Protein AF-0000000070397628 (afdb_homodimer)

Structure (mmCIF, N/CA/C/O backbone):
data_AF-0000000070397628-model_v1
#
loop_
_entity.id
_entity.type
_entity.pdbx_description
1 polymer 'Uncharacterized protein LOC111122796'
#
loop_
_atom_site.group_PDB
_atom_site.id
_atom_site.type_symbol
_atom_site.label_atom_id
_atom_site.label_alt_id
_atom_site.label_comp_id
_atom_site.label_asym_id
_atom_site.label_entity_id
_atom_site.label_seq_id
_atom_site.pdbx_PDB_ins_code
_atom_site.Cartn_x
_atom_site.Cartn_y
_atom_site.Cartn_z
_atom_site.occupancy
_atom_site.B_iso_or_equiv
_atom_site.auth_seq_id
_atom_site.auth_comp_id
_atom_site.auth_asym_id
_atom_site.auth_atom_id
_atom_site.pdbx_PDB_model_num
ATOM 1 N N . MET A 1 1 ? 57.562 -12.844 -9.477 1 26.03 1 MET A N 1
ATOM 2 C CA . MET A 1 1 ? 57.406 -11.523 -8.867 1 26.03 1 MET A CA 1
ATOM 3 C C . MET A 1 1 ? 57.094 -11.648 -7.379 1 26.03 1 MET A C 1
ATOM 5 O O . MET A 1 1 ? 56.5 -10.734 -6.789 1 26.03 1 MET A O 1
ATOM 9 N N . SER A 1 2 ? 57.406 -12.773 -6.652 1 29.38 2 SER A N 1
ATOM 10 C CA . SER A 1 2 ? 57.156 -13.406 -5.363 1 29.38 2 SER A CA 1
ATOM 11 C C . SER A 1 2 ? 58.062 -12.812 -4.273 1 29.38 2 SER A C 1
ATOM 13 O O . SER A 1 2 ? 57.969 -13.203 -3.111 1 29.38 2 SER A O 1
ATOM 15 N N . SER A 1 3 ? 59.219 -12.133 -4.543 1 33.91 3 SER A N 1
ATOM 16 C CA . SER A 1 3 ? 60.312 -11.852 -3.607 1 33.91 3 SER A CA 1
ATOM 17 C C . SER A 1 3 ? 59.969 -10.703 -2.67 1 33.91 3 SER A C 1
ATOM 19 O O . SER A 1 3 ? 60.656 -10.461 -1.681 1 33.91 3 SER A O 1
ATOM 21 N N . SER A 1 4 ? 59.125 -9.719 -3.031 1 32.88 4 SER A N 1
ATOM 22 C CA . SER A 1 4 ? 59.156 -8.422 -2.365 1 32.88 4 SER A CA 1
ATOM 23 C C . SER A 1 4 ? 58.375 -8.461 -1.049 1 32.88 4 SER A C 1
ATOM 25 O O . SER A 1 4 ? 58.281 -7.445 -0.358 1 32.88 4 SER A O 1
ATOM 27 N N . LYS A 1 5 ? 57.562 -9.438 -0.695 1 33.72 5 LYS A N 1
ATOM 28 C CA . LYS A 1 5 ? 56.75 -9.367 0.502 1 33.72 5 LYS A CA 1
ATOM 29 C C . LYS A 1 5 ? 57.531 -9.797 1.741 1 33.72 5 LYS A C 1
ATOM 31 O O . LYS A 1 5 ? 57.094 -9.539 2.869 1 33.72 5 LYS A O 1
ATOM 36 N N . ALA A 1 6 ? 58.625 -10.555 1.69 1 30.97 6 ALA A N 1
ATOM 37 C CA . ALA A 1 6 ? 59.312 -11.148 2.83 1 30.97 6 ALA A CA 1
ATOM 38 C C . ALA A 1 6 ? 60.125 -10.102 3.598 1 30.97 6 ALA A C 1
ATOM 40 O O . ALA A 1 6 ? 60.312 -10.219 4.812 1 30.97 6 ALA A O 1
ATOM 41 N N . ASP A 1 7 ? 60.781 -9.195 2.953 1 30.55 7 ASP A N 1
ATOM 42 C CA . ASP A 1 7 ? 61.875 -8.43 3.582 1 30.55 7 ASP A CA 1
ATOM 43 C C . ASP A 1 7 ? 61.312 -7.367 4.52 1 30.55 7 ASP A C 1
ATOM 45 O O . ASP A 1 7 ? 62.062 -6.625 5.152 1 30.55 7 ASP A O 1
ATOM 49 N N . LYS A 1 8 ? 60.062 -7.07 4.457 1 34.84 8 LYS A N 1
ATOM 50 C CA . LYS A 1 8 ? 59.562 -5.957 5.27 1 34.84 8 LYS A CA 1
ATOM 51 C C . LYS A 1 8 ? 59.531 -6.336 6.75 1 34.84 8 LYS A C 1
ATOM 53 O O . LYS A 1 8 ? 59.25 -5.492 7.602 1 34.84 8 LYS A O 1
ATOM 58 N N . LYS A 1 9 ? 59.625 -7.672 7.125 1 34.19 9 LYS A N 1
ATOM 59 C CA . LYS A 1 9 ? 59.406 -8.031 8.523 1 34.19 9 LYS A CA 1
ATOM 60 C C . LYS A 1 9 ? 60.688 -7.871 9.328 1 34.19 9 LYS A C 1
ATOM 62 O O . LYS A 1 9 ? 60.688 -8.031 10.555 1 34.19 9 LYS A O 1
ATOM 67 N N . SER A 1 10 ? 61.781 -7.918 8.828 1 35.47 10 SER A N 1
ATOM 68 C CA . SER A 1 10 ? 63 -8.102 9.641 1 35.47 10 SER A CA 1
ATOM 69 C C . SER A 1 10 ? 63.281 -6.855 10.477 1 35.47 10 SER A C 1
ATOM 71 O O . SER A 1 10 ? 64.125 -6.895 11.391 1 35.47 10 SER A O 1
ATOM 73 N N . VAL A 1 11 ? 63.156 -5.652 9.961 1 34.97 11 VAL A N 1
ATOM 74 C CA . VAL A 1 11 ? 63.844 -4.582 10.68 1 34.97 11 VAL A CA 1
ATOM 75 C C . VAL A 1 11 ? 63.094 -4.285 11.984 1 34.97 11 VAL A C 1
ATOM 77 O O . VAL A 1 11 ? 62.312 -3.318 12.062 1 34.97 11 VAL A O 1
ATOM 80 N N . VAL A 1 12 ? 62.312 -5.305 12.562 1 37.78 12 VAL A N 1
ATOM 81 C CA . VAL A 1 12 ? 61.719 -4.812 13.797 1 37.78 12 VAL A CA 1
ATOM 82 C C . VAL A 1 12 ? 62.781 -4.617 14.859 1 37.78 12 VAL A C 1
ATOM 84 O O . VAL A 1 12 ? 63.406 -5.586 15.32 1 37.78 12 VAL A O 1
ATOM 87 N N . THR A 1 13 ? 63.719 -3.631 14.836 1 42.47 13 THR A N 1
ATOM 88 C CA . THR A 1 13 ? 64.562 -3.119 15.906 1 42.47 13 THR A CA 1
ATOM 89 C C . THR A 1 13 ? 63.875 -3.295 17.266 1 42.47 13 THR A C 1
ATOM 91 O O . THR A 1 13 ? 62.656 -3.258 17.359 1 42.47 13 THR A O 1
ATOM 94 N N . THR A 1 14 ? 64.625 -3.857 18.297 1 47.75 14 THR A N 1
ATOM 95 C CA . THR A 1 14 ? 64.375 -4.211 19.688 1 47.75 14 THR A CA 1
ATOM 96 C C . THR A 1 14 ? 63.625 -3.074 20.406 1 47.75 14 THR A C 1
ATOM 98 O O . THR A 1 14 ? 64.188 -2 20.609 1 47.75 14 THR A O 1
ATOM 101 N N . LEU A 1 15 ? 62.5 -2.822 20.25 1 54.44 15 LEU A N 1
ATOM 102 C CA . LEU A 1 15 ? 61.688 -1.869 21 1 54.44 15 LEU A CA 1
ATOM 103 C C . LEU A 1 15 ? 61.719 -2.16 22.5 1 54.44 15 LEU A C 1
ATOM 105 O O . LEU A 1 15 ? 61.844 -3.316 22.906 1 54.44 15 LEU A O 1
ATOM 109 N N . PRO A 1 16 ? 62.125 -1.14 23.438 1 61.06 16 PRO A N 1
ATOM 110 C CA . PRO A 1 16 ? 62.062 -1.4 24.875 1 61.06 16 PRO A CA 1
ATOM 111 C C . PRO A 1 16 ? 60.844 -2.223 25.281 1 61.06 16 PRO A C 1
ATOM 113 O O . PRO A 1 16 ? 59.812 -2.15 24.625 1 61.06 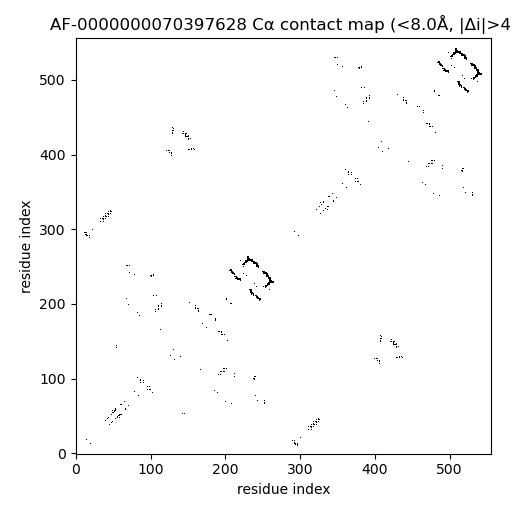16 PRO A O 1
ATOM 116 N N . LYS A 1 17 ? 61.125 -3.123 26.266 1 59.88 17 LYS A N 1
ATOM 117 C CA . LYS A 1 17 ? 60.156 -4.102 26.703 1 59.88 17 LYS A CA 1
ATOM 118 C C . LYS A 1 17 ? 58.781 -3.449 26.906 1 59.88 17 LYS A C 1
ATOM 120 O O . LYS A 1 17 ? 57.75 -4.035 26.578 1 59.88 17 LYS A O 1
ATOM 125 N N . GLU A 1 18 ? 58.844 -2.25 27.438 1 59.25 18 GLU A N 1
ATOM 126 C CA . GLU A 1 18 ? 57.594 -1.543 27.688 1 59.25 18 GLU A CA 1
ATOM 127 C C . GLU A 1 18 ? 56.906 -1.139 26.391 1 59.25 18 GLU A C 1
ATOM 129 O O . GLU A 1 18 ? 55.688 -1.225 26.281 1 59.25 18 GLU A O 1
ATOM 134 N N . ALA A 1 19 ? 57.75 -0.828 25.5 1 61.78 19 ALA A N 1
ATOM 135 C CA . ALA A 1 19 ? 57.188 -0.451 24.203 1 61.78 19 ALA A CA 1
ATOM 136 C C . ALA A 1 19 ? 56.688 -1.675 23.438 1 61.78 19 ALA A C 1
ATOM 138 O O . ALA A 1 19 ? 55.688 -1.604 22.75 1 61.78 19 ALA A O 1
ATOM 139 N N . GLU A 1 20 ? 57.438 -2.693 23.797 1 66.5 20 GLU A N 1
ATOM 140 C CA . GLU A 1 20 ? 57 -3.945 23.172 1 66.5 20 GLU A CA 1
ATOM 141 C C . GLU A 1 20 ? 55.656 -4.398 23.734 1 66.5 20 GLU A C 1
ATOM 143 O O . GLU A 1 20 ? 54.781 -4.848 22.984 1 66.5 20 GLU A O 1
ATOM 148 N N . GLU A 1 21 ? 55.531 -4.273 25.031 1 65.38 21 GLU A N 1
ATOM 149 C CA . GLU A 1 21 ? 54.25 -4.652 25.656 1 65.38 21 GLU A CA 1
ATOM 150 C C . GLU A 1 21 ? 53.125 -3.734 25.203 1 65.38 21 GLU A C 1
ATOM 152 O O . GLU A 1 21 ? 52 -4.195 24.953 1 65.38 21 GLU A O 1
ATOM 157 N N . TYR A 1 22 ? 53.5 -2.553 25.109 1 68.5 22 TYR A N 1
ATOM 158 C CA . TYR A 1 22 ? 52.5 -1.605 24.625 1 68.5 22 TYR A CA 1
ATOM 159 C C . TYR A 1 22 ? 52.125 -1.909 23.172 1 68.5 22 TYR A C 1
ATOM 161 O O . TYR A 1 22 ? 50.938 -1.878 22.828 1 68.5 22 TYR A O 1
ATOM 169 N N . LEU A 1 23 ? 53.094 -2.289 22.484 1 66.44 23 LEU A N 1
ATOM 170 C CA . LEU A 1 23 ? 52.844 -2.639 21.078 1 66.44 23 LEU A CA 1
ATOM 171 C C . LEU A 1 23 ? 52 -3.895 20.984 1 66.44 23 LEU A C 1
ATOM 173 O O . LEU A 1 23 ? 51.062 -3.961 20.172 1 66.44 23 LEU A O 1
ATOM 177 N N . ILE A 1 24 ? 52.312 -4.754 21.828 1 73.44 24 ILE A N 1
ATOM 178 C CA . ILE A 1 24 ? 51.531 -5.984 21.844 1 73.44 24 ILE A CA 1
ATOM 179 C C . ILE A 1 24 ? 50.094 -5.684 22.266 1 73.44 24 ILE A C 1
ATOM 181 O O . ILE A 1 24 ? 49.156 -6.215 21.703 1 73.44 24 ILE A O 1
ATOM 185 N N . GLY A 1 25 ? 49.969 -4.859 23.281 1 70.75 25 GLY A N 1
ATOM 186 C CA . GLY A 1 25 ? 48.625 -4.457 23.688 1 70.75 25 GLY A CA 1
ATOM 187 C C . GLY A 1 25 ? 47.844 -3.76 22.594 1 70.75 25 GLY A C 1
ATOM 188 O O . GLY A 1 25 ? 46.656 -4.035 22.391 1 70.75 25 GLY A O 1
ATOM 189 N N . LEU A 1 26 ? 48.5 -2.982 21.875 1 68.75 26 LEU A N 1
ATOM 190 C CA . LEU A 1 26 ? 47.844 -2.27 20.797 1 68.75 26 LEU A CA 1
ATOM 191 C C . LEU A 1 26 ? 47.5 -3.217 19.641 1 68.75 26 LEU A C 1
ATOM 193 O O . LEU A 1 26 ? 46.438 -3.1 19.031 1 68.75 26 LEU A O 1
ATOM 197 N N . GLU A 1 27 ? 48.406 -4.074 19.391 1 72.94 27 GLU A N 1
ATOM 198 C CA . GLU A 1 27 ? 48.125 -5.059 18.359 1 72.94 27 GLU A CA 1
ATOM 199 C C . GLU A 1 27 ? 46.938 -5.949 18.734 1 72.94 27 GLU A C 1
ATOM 201 O O . GLU A 1 27 ? 46.094 -6.262 17.891 1 72.94 27 GLU A O 1
ATOM 206 N N . ASN A 1 28 ? 46.938 -6.324 20 1 73.5 28 ASN A N 1
ATOM 207 C CA . ASN A 1 28 ? 45.812 -7.121 20.453 1 73.5 28 ASN A CA 1
ATOM 208 C C . ASN A 1 28 ? 44.5 -6.328 20.406 1 73.5 28 ASN A C 1
ATOM 210 O O . ASN A 1 28 ? 43.469 -6.859 20 1 73.5 28 ASN A O 1
ATOM 214 N N . GLU A 1 29 ? 44.531 -5.156 20.875 1 73 29 GLU A N 1
ATOM 215 C CA . GLU A 1 29 ? 43.344 -4.312 20.766 1 73 29 GLU A CA 1
ATOM 216 C C . GLU A 1 29 ? 42.938 -4.105 19.312 1 73 29 GLU A C 1
ATOM 218 O O . GLU A 1 29 ? 41.75 -4.145 18.984 1 73 29 GLU A O 1
ATOM 223 N N . ASN A 1 30 ? 43.875 -3.889 18.484 1 68.56 30 ASN A N 1
ATOM 224 C CA . ASN A 1 30 ? 43.594 -3.762 17.062 1 68.56 30 ASN A CA 1
ATOM 225 C C . ASN A 1 30 ? 42.938 -5.023 16.5 1 68.56 30 ASN A C 1
ATOM 227 O O . ASN A 1 30 ? 42 -4.949 15.719 1 68.56 30 ASN A O 1
ATOM 231 N N . LYS A 1 31 ? 43.469 -6.09 16.891 1 76.62 31 LYS A N 1
ATOM 232 C CA . LYS A 1 31 ? 42.875 -7.344 16.453 1 76.62 31 LYS A CA 1
ATOM 233 C C . LYS A 1 31 ? 41.469 -7.492 16.984 1 76.62 31 LYS A C 1
ATOM 235 O O . LYS A 1 31 ? 40.562 -7.902 16.266 1 76.62 31 LYS A O 1
ATOM 240 N N . GLN A 1 32 ? 41.219 -7.207 18.25 1 73.19 32 GLN A N 1
ATOM 241 C CA . GLN A 1 32 ? 39.875 -7.27 18.812 1 73.19 32 GLN A CA 1
ATOM 242 C C . GLN A 1 32 ? 38.938 -6.297 18.109 1 73.19 32 GLN A C 1
ATOM 244 O O . GLN A 1 32 ? 37.781 -6.637 17.812 1 73.19 32 GLN A O 1
ATOM 249 N N . LEU A 1 33 ? 39.375 -5.129 17.859 1 65.94 33 LEU A N 1
ATOM 250 C CA . LEU A 1 33 ? 38.531 -4.152 17.172 1 65.94 33 LEU A CA 1
ATOM 251 C C . LEU A 1 33 ? 38.25 -4.578 15.734 1 65.94 33 LEU A C 1
ATOM 253 O O . LEU A 1 33 ? 37.156 -4.395 15.227 1 65.94 33 LEU A O 1
ATOM 257 N N . LYS A 1 34 ? 39.219 -5.145 15.117 1 74 34 LYS A N 1
ATOM 258 C CA . LYS A 1 34 ? 38.969 -5.668 13.773 1 74 34 LYS A CA 1
ATOM 259 C C . LYS A 1 34 ? 37.969 -6.828 13.812 1 74 34 LYS A C 1
ATOM 261 O O . LYS A 1 34 ? 37.094 -6.926 12.953 1 74 34 LYS A O 1
ATOM 266 N N . ASP A 1 35 ? 38.125 -7.656 14.781 1 70.19 35 ASP A N 1
ATOM 267 C CA . ASP A 1 35 ? 37.156 -8.734 14.93 1 70.19 35 ASP A CA 1
ATOM 268 C C . ASP A 1 35 ? 35.75 -8.172 15.258 1 70.19 35 ASP A C 1
ATOM 270 O O . ASP A 1 35 ? 34.75 -8.641 14.727 1 70.19 35 ASP A O 1
ATOM 274 N N . GLU A 1 36 ? 35.688 -7.273 16.188 1 64.38 36 GLU A N 1
ATOM 275 C CA . GLU A 1 36 ? 34.406 -6.656 16.5 1 64.38 36 GLU A CA 1
ATOM 276 C C . GLU A 1 36 ? 33.844 -5.91 15.289 1 64.38 36 GLU A C 1
ATOM 278 O O . GLU A 1 36 ? 32.625 -5.957 15.031 1 64.38 36 GLU A O 1
ATOM 283 N N . LYS A 1 37 ? 34.656 -5.215 14.602 1 61.31 37 LYS A N 1
ATOM 284 C CA . LYS A 1 37 ? 34.188 -4.598 13.359 1 61.31 37 LYS A CA 1
ATOM 285 C C . LYS A 1 37 ? 33.656 -5.648 12.391 1 61.31 37 LYS A C 1
ATOM 287 O O . LYS A 1 37 ? 32.594 -5.461 11.789 1 61.31 37 LYS A O 1
ATOM 292 N N . LYS A 1 38 ? 34.469 -6.684 12.219 1 64.56 38 LYS A N 1
ATOM 293 C CA . LYS A 1 38 ? 33.969 -7.75 11.359 1 64.56 38 LYS A CA 1
ATOM 294 C C . LYS A 1 38 ? 32.656 -8.312 11.875 1 64.56 38 LYS A C 1
ATOM 296 O O . LYS A 1 38 ? 31.719 -8.57 11.094 1 64.56 38 LYS A O 1
ATOM 301 N N . TYR A 1 39 ? 32.531 -8.508 13.164 1 59.22 39 TYR A N 1
ATOM 302 C CA . TYR A 1 39 ? 31.281 -8.961 13.742 1 59.22 39 TYR A CA 1
ATOM 303 C C . TYR A 1 39 ? 30.188 -7.922 13.531 1 59.22 39 TYR A C 1
ATOM 305 O O . TYR A 1 39 ? 29.078 -8.258 13.125 1 59.22 39 TYR A O 1
ATOM 313 N N . LEU A 1 40 ? 30.422 -6.699 13.812 1 56.06 40 LEU A N 1
ATOM 314 C CA . LEU A 1 40 ? 29.422 -5.656 13.625 1 56.06 40 LEU A CA 1
ATOM 315 C C . LEU A 1 40 ? 29.109 -5.477 12.141 1 56.06 40 LEU A C 1
ATOM 317 O O . LEU A 1 40 ? 27.938 -5.273 11.773 1 56.06 40 LEU A O 1
ATOM 321 N N . LEU A 1 41 ? 30.125 -5.559 11.297 1 57.56 41 LEU A N 1
ATOM 322 C CA . LEU A 1 41 ? 29.844 -5.547 9.867 1 57.56 41 LEU A CA 1
ATOM 323 C C . LEU A 1 41 ? 29.062 -6.785 9.453 1 57.56 41 LEU A C 1
ATOM 325 O O . LEU A 1 41 ? 28.141 -6.695 8.641 1 57.56 41 LEU A O 1
ATOM 329 N N . SER A 1 42 ? 29.5 -7.883 9.992 1 55.69 42 SER A N 1
ATOM 330 C CA . SER A 1 42 ? 28.672 -9.062 9.75 1 55.69 42 SER A CA 1
ATOM 331 C C . SER A 1 42 ? 27.281 -8.891 10.328 1 55.69 42 SER A C 1
ATOM 333 O O . SER A 1 42 ? 26.281 -9.25 9.68 1 55.69 42 SER A O 1
ATOM 335 N N . ARG A 1 43 ? 27.203 -8.414 11.562 1 51.69 43 ARG A N 1
ATOM 336 C CA . ARG A 1 43 ? 25.875 -8.148 12.125 1 51.69 43 ARG A CA 1
ATOM 337 C C . ARG A 1 43 ? 25.172 -7.039 11.359 1 51.69 43 ARG A C 1
ATOM 339 O O . ARG A 1 43 ? 23.969 -7.121 11.117 1 51.69 43 ARG A O 1
ATOM 346 N N . LEU A 1 44 ? 25.781 -6.012 11.078 1 48.03 44 LEU A N 1
ATOM 347 C CA . LEU A 1 44 ? 25.188 -5.004 10.203 1 48.03 44 LEU A CA 1
ATOM 348 C C . LEU A 1 44 ? 24.859 -5.59 8.836 1 48.03 44 LEU A C 1
ATOM 350 O O . LEU A 1 44 ? 23.812 -5.297 8.273 1 48.03 44 LEU A O 1
ATOM 354 N N . SER A 1 45 ? 25.797 -6.277 8.211 1 47.62 45 SER A N 1
ATOM 355 C CA . SER A 1 45 ? 25.484 -7 6.984 1 47.62 45 SER A CA 1
ATOM 356 C C . SER A 1 45 ? 24.344 -7.984 7.195 1 47.62 45 SER A C 1
ATOM 358 O O . SER A 1 45 ? 23.469 -8.125 6.336 1 47.62 45 SER A O 1
ATOM 360 N N . GLN A 1 46 ? 24.344 -8.656 8.305 1 46.62 46 GLN A N 1
ATOM 361 C CA . GLN A 1 46 ? 23.188 -9.492 8.641 1 46.62 46 GLN A CA 1
ATOM 362 C C . GLN A 1 46 ? 21.953 -8.641 8.891 1 46.62 46 GLN A C 1
ATOM 364 O O . GLN A 1 46 ? 20.859 -8.953 8.398 1 46.62 46 GLN A O 1
ATOM 369 N N . VAL A 1 47 ? 22.078 -7.648 9.711 1 44.47 47 VAL A N 1
ATOM 370 C CA . VAL A 1 47 ? 20.953 -6.738 9.93 1 44.47 47 VAL A CA 1
ATOM 371 C C . VAL A 1 47 ? 20.703 -5.918 8.664 1 44.47 47 VAL A C 1
ATOM 373 O O . VAL A 1 47 ? 19.547 -5.691 8.281 1 44.47 47 VAL A O 1
ATOM 376 N N . ALA A 1 48 ? 21.688 -5.355 7.988 1 42.84 48 ALA A N 1
ATOM 377 C CA . ALA A 1 48 ? 21.547 -4.781 6.652 1 42.84 48 ALA A CA 1
ATOM 378 C C . ALA A 1 48 ? 21.125 -5.844 5.641 1 42.84 48 ALA A C 1
ATOM 380 O O . ALA A 1 48 ? 20.359 -5.562 4.715 1 42.84 48 ALA A O 1
ATOM 381 N N . GLY A 1 49 ? 21.719 -7.004 5.531 1 38.75 49 GLY A N 1
ATOM 382 C CA . GLY A 1 49 ? 21.188 -8.133 4.789 1 38.75 49 GLY A CA 1
ATOM 383 C C . GLY A 1 49 ? 19.75 -8.469 5.164 1 38.75 49 GLY A C 1
ATOM 384 O O . GLY A 1 49 ? 18.938 -8.766 4.293 1 38.75 49 GLY A O 1
ATOM 385 N N . VAL A 1 50 ? 19.359 -8.438 6.398 1 40.66 50 VAL A N 1
ATOM 386 C CA . VAL A 1 50 ? 17.953 -8.5 6.77 1 40.66 50 VAL A CA 1
ATOM 387 C C . VAL A 1 50 ? 17.25 -7.219 6.316 1 40.66 50 VAL A C 1
ATOM 389 O O . VAL A 1 50 ? 16.141 -7.273 5.785 1 40.66 50 VAL A O 1
ATOM 392 N N . LEU A 1 51 ? 17.672 -6.055 6.484 1 39.16 51 LEU A N 1
ATOM 393 C CA . LEU A 1 51 ? 17.172 -4.812 5.914 1 39.16 51 LEU A CA 1
ATOM 394 C C . LEU A 1 51 ? 17.391 -4.777 4.406 1 39.16 51 LEU A C 1
ATOM 396 O O . LEU A 1 51 ? 16.547 -4.254 3.666 1 39.16 51 LEU A O 1
ATOM 400 N N . MET A 1 52 ? 18.484 -4.992 3.758 1 37.25 52 MET A N 1
ATOM 401 C CA . MET A 1 52 ? 18.688 -5.227 2.33 1 37.25 52 MET A CA 1
ATOM 402 C C . MET A 1 52 ? 17.922 -6.473 1.874 1 37.25 52 MET A C 1
ATOM 404 O O . MET A 1 52 ? 17.484 -6.551 0.726 1 37.25 52 MET A O 1
ATOM 408 N N . THR A 1 53 ? 18 -7.609 2.486 1 35.94 53 THR A N 1
ATOM 409 C CA . THR A 1 53 ? 17.062 -8.68 2.162 1 35.94 53 THR A CA 1
ATOM 410 C C . THR A 1 53 ? 15.633 -8.258 2.473 1 35.94 53 THR A C 1
ATOM 412 O O . THR A 1 53 ? 14.68 -8.797 1.901 1 35.94 53 THR A O 1
ATOM 415 N N . GLU A 1 54 ? 15.375 -7.434 3.332 1 36.25 54 GLU A N 1
ATOM 416 C CA . GLU A 1 54 ? 14.055 -6.812 3.385 1 36.25 54 GLU A CA 1
ATOM 417 C C . GLU A 1 54 ? 13.844 -5.867 2.207 1 36.25 54 GLU A C 1
ATOM 419 O O . GLU A 1 54 ? 12.734 -5.77 1.676 1 36.25 54 GLU A O 1
ATOM 424 N N . ASP A 1 55 ? 14.812 -5.012 1.684 1 35.16 55 ASP A N 1
ATOM 425 C CA . ASP A 1 55 ? 14.867 -4.43 0.347 1 35.16 55 ASP A CA 1
ATOM 426 C C . ASP A 1 55 ? 15.648 -5.324 -0.612 1 35.16 55 ASP A C 1
ATOM 428 O O . ASP A 1 55 ? 15.867 -4.961 -1.77 1 35.16 55 ASP A O 1
ATOM 432 N N . ASN A 1 56 ? 16.656 -5.988 -0.308 1 33.16 56 ASN A N 1
ATOM 433 C CA . ASN A 1 56 ? 17.297 -6.934 -1.215 1 33.16 56 ASN A CA 1
ATOM 434 C C . ASN A 1 56 ? 16.469 -8.203 -1.38 1 33.16 56 ASN A C 1
ATOM 436 O O . ASN A 1 56 ? 16.312 -8.977 -0.431 1 33.16 56 ASN A O 1
ATOM 440 N N . PRO A 1 57 ? 15.805 -8.383 -2.424 1 38.12 57 PRO A N 1
ATOM 441 C CA . PRO A 1 57 ? 15.023 -9.578 -2.748 1 38.12 57 PRO A CA 1
ATOM 442 C C . PRO A 1 57 ? 15.789 -10.875 -2.471 1 38.12 57 PRO A C 1
ATOM 444 O O . PRO A 1 57 ? 15.203 -11.953 -2.48 1 38.12 57 PRO A O 1
ATOM 447 N N . ASN A 1 58 ? 17.109 -10.758 -2.404 1 33.62 58 ASN A N 1
ATOM 448 C CA . ASN A 1 58 ? 17.844 -12.016 -2.369 1 33.62 58 ASN A CA 1
ATOM 449 C C . ASN A 1 58 ? 17.984 -12.555 -0.947 1 33.62 58 ASN A C 1
ATOM 451 O O . ASN A 1 58 ? 18.562 -13.617 -0.73 1 33.62 58 ASN A O 1
ATOM 455 N N . ILE A 1 59 ? 18.141 -11.852 0.09 1 38.56 59 ILE A N 1
ATOM 456 C CA . ILE A 1 59 ? 18.188 -12.555 1.367 1 38.56 59 ILE A CA 1
ATOM 457 C C . ILE A 1 59 ? 16.828 -13.18 1.652 1 38.56 59 ILE A C 1
ATOM 459 O O . ILE A 1 59 ? 15.844 -12.469 1.883 1 38.56 59 ILE A O 1
ATOM 463 N N . THR A 1 60 ? 16.531 -14.211 1.153 1 40.34 60 THR A N 1
ATOM 464 C CA . THR A 1 60 ? 15.398 -15.133 1.183 1 40.34 60 THR A CA 1
ATOM 465 C C . THR A 1 60 ? 14.977 -15.422 2.619 1 40.34 60 THR A C 1
ATOM 467 O O . THR A 1 60 ? 15.758 -15.953 3.408 1 40.34 60 THR A O 1
ATOM 470 N N . ASP A 1 61 ? 14.359 -14.43 3.32 1 41.94 61 ASP A N 1
ATOM 471 C CA . ASP A 1 61 ? 13.68 -14.953 4.504 1 41.94 61 ASP A CA 1
ATOM 472 C C . ASP A 1 61 ? 13.172 -16.375 4.27 1 41.94 61 ASP A C 1
ATOM 474 O O . ASP A 1 61 ? 12.18 -16.578 3.564 1 41.94 61 ASP A O 1
ATOM 478 N N . LEU A 1 62 ? 13.977 -17.234 4.586 1 47.62 62 LEU A N 1
ATOM 479 C CA . LEU A 1 62 ? 13.664 -18.641 4.367 1 47.62 62 LEU A CA 1
ATOM 480 C C . LEU A 1 62 ? 12.297 -18.984 4.949 1 47.62 62 LEU A C 1
ATOM 482 O O . LEU A 1 62 ? 11.695 -20 4.578 1 47.62 62 LEU A O 1
ATOM 486 N N . SER A 1 63 ? 11.953 -18.062 5.895 1 47.78 63 SER A N 1
ATOM 487 C CA . SER A 1 63 ? 10.664 -18.375 6.512 1 47.78 63 SER A CA 1
ATOM 488 C C . SER A 1 63 ? 9.516 -17.781 5.707 1 47.78 63 SER A C 1
ATOM 490 O O . SER A 1 63 ? 8.344 -18.016 6.012 1 47.78 63 SER A O 1
ATOM 492 N N . ASP A 1 64 ? 10.008 -17.078 4.68 1 61.28 64 ASP A N 1
ATOM 493 C CA . ASP A 1 64 ? 8.945 -16.516 3.859 1 61.28 64 ASP A CA 1
ATOM 494 C C . ASP A 1 64 ? 8.188 -17.609 3.113 1 61.28 64 ASP A C 1
ATOM 496 O O . ASP A 1 64 ? 8.742 -18.266 2.236 1 61.28 64 ASP A O 1
ATOM 500 N N . VAL A 1 65 ? 7.055 -17.938 3.668 1 63.69 65 VAL A N 1
ATOM 501 C CA . VAL A 1 65 ? 6.203 -18.969 3.104 1 63.69 65 VAL A CA 1
ATOM 502 C C . VAL A 1 65 ? 5.961 -18.703 1.621 1 63.69 65 VAL A C 1
ATOM 504 O O . VAL A 1 65 ? 5.664 -19.609 0.853 1 63.69 65 VAL A O 1
ATOM 507 N N . ASN A 1 66 ? 6.344 -17.469 1.257 1 70.56 66 ASN A N 1
ATOM 508 C CA . ASN A 1 66 ? 6.039 -17.125 -0.125 1 70.56 66 ASN A CA 1
ATOM 509 C C . ASN A 1 66 ? 7.293 -17.109 -0.993 1 70.56 66 ASN A C 1
ATOM 511 O O . ASN A 1 66 ? 7.25 -16.688 -2.146 1 70.56 66 ASN A O 1
ATOM 515 N N . ARG A 1 67 ? 8.273 -17.781 -0.47 1 76.62 67 ARG A N 1
ATOM 516 C CA . ARG A 1 67 ? 9.477 -17.906 -1.286 1 76.62 67 ARG A CA 1
ATOM 517 C C . ARG A 1 67 ? 9.25 -18.859 -2.461 1 76.62 67 ARG A C 1
ATOM 519 O O . ARG A 1 67 ? 8.547 -19.859 -2.33 1 76.62 67 ARG A O 1
ATOM 526 N N . PRO A 1 68 ? 9.953 -18.547 -3.477 1 81.12 68 PRO A N 1
ATOM 527 C CA . PRO A 1 68 ? 9.719 -19.344 -4.684 1 81.12 68 PRO A CA 1
ATOM 528 C C . PRO A 1 68 ? 9.984 -20.844 -4.469 1 81.12 68 PRO A C 1
ATOM 530 O O . PRO A 1 68 ? 9.242 -21.672 -4.988 1 81.12 68 PRO A O 1
ATOM 533 N N . ILE A 1 69 ? 10.992 -21.188 -3.672 1 81.69 69 ILE A N 1
ATOM 534 C CA . ILE A 1 69 ? 11.312 -22.594 -3.447 1 81.69 69 ILE A CA 1
ATOM 535 C C . ILE A 1 69 ? 10.172 -23.266 -2.699 1 81.69 69 ILE A C 1
ATOM 537 O O . ILE A 1 69 ? 9.805 -24.406 -3.008 1 81.69 69 ILE A O 1
ATOM 541 N N . ASN A 1 70 ? 9.648 -22.562 -1.769 1 86.06 70 ASN A N 1
ATOM 542 C CA . ASN A 1 70 ? 8.492 -23.094 -1.045 1 86.06 70 ASN A CA 1
ATOM 543 C C . ASN A 1 70 ? 7.277 -23.234 -1.955 1 86.06 70 ASN A C 1
ATOM 545 O O . ASN A 1 70 ? 6.535 -24.219 -1.863 1 86.06 70 ASN A O 1
ATOM 549 N N . LEU A 1 71 ? 7.168 -22.344 -2.848 1 91.44 71 LEU A N 1
ATOM 550 C CA . LEU A 1 71 ? 6.062 -22.391 -3.801 1 91.44 71 LEU A CA 1
ATOM 551 C C . LEU A 1 71 ? 6.215 -23.578 -4.746 1 91.44 71 LEU A C 1
ATOM 553 O O . LEU A 1 71 ? 5.227 -24.219 -5.109 1 91.44 71 LEU A O 1
ATOM 557 N N . GLY A 1 72 ? 7.473 -23.812 -5.062 1 91.06 72 GLY A N 1
ATOM 558 C CA . GLY A 1 72 ? 7.707 -25 -5.867 1 91.06 72 GLY A CA 1
ATOM 559 C C . GLY A 1 72 ? 7.273 -26.281 -5.184 1 91.06 72 GLY A C 1
ATOM 560 O O . GLY A 1 72 ? 6.668 -27.156 -5.809 1 91.06 72 GLY A O 1
ATOM 561 N N . GLU A 1 73 ? 7.543 -26.359 -3.949 1 90.06 73 GLU A N 1
ATOM 562 C CA . GLU A 1 73 ? 7.133 -27.531 -3.162 1 90.06 73 GLU A CA 1
ATOM 563 C C . GLU A 1 73 ? 5.613 -27.609 -3.061 1 90.06 73 GLU A C 1
ATOM 565 O O . GLU A 1 73 ? 5.047 -28.703 -3.143 1 90.06 73 GLU A O 1
ATOM 570 N N . ASP A 1 74 ? 5.023 -26.547 -2.9 1 92.81 74 ASP A N 1
ATOM 571 C CA . ASP A 1 74 ? 3.568 -26.5 -2.814 1 92.81 74 ASP A CA 1
ATOM 572 C C . ASP A 1 74 ? 2.924 -27.031 -4.094 1 92.81 74 ASP A C 1
ATOM 574 O O . ASP A 1 74 ? 1.955 -27.781 -4.035 1 92.81 74 ASP A O 1
ATOM 578 N N . LEU A 1 75 ? 3.443 -26.609 -5.191 1 95.69 75 LEU A N 1
ATOM 579 C CA . LEU A 1 75 ? 2.879 -27.047 -6.461 1 95.69 75 LEU A CA 1
ATOM 580 C C . LEU A 1 75 ? 3.016 -28.547 -6.633 1 95.69 75 LEU A C 1
ATOM 582 O O . LEU A 1 75 ? 2.086 -29.219 -7.098 1 95.69 75 LEU A O 1
ATOM 586 N N . SER A 1 76 ? 4.188 -29.016 -6.242 1 91.81 76 SER A N 1
ATOM 587 C CA . SER A 1 76 ? 4.41 -30.453 -6.309 1 91.81 76 SER A CA 1
ATOM 588 C C . SER A 1 76 ? 3.449 -31.203 -5.391 1 91.81 76 SER A C 1
ATOM 590 O O . SER A 1 76 ? 2.953 -32.281 -5.746 1 91.81 76 SER A O 1
ATOM 592 N N . GLN A 1 77 ? 3.191 -30.625 -4.305 1 92.88 77 GLN A N 1
ATOM 593 C CA . GLN A 1 77 ? 2.281 -31.234 -3.344 1 92.88 77 GLN A CA 1
ATOM 594 C C . GLN A 1 77 ? 0.857 -31.281 -3.889 1 92.88 77 GLN A C 1
ATOM 596 O O . GLN A 1 77 ? 0.13 -32.25 -3.658 1 92.88 77 GLN A O 1
ATOM 601 N N . ILE A 1 78 ? 0.449 -30.297 -4.57 1 96.75 78 ILE A N 1
ATOM 602 C CA . ILE A 1 78 ? -0.883 -30.281 -5.164 1 96.75 78 ILE A CA 1
ATOM 603 C C . ILE A 1 78 ? -1.021 -31.422 -6.16 1 96.75 78 ILE A C 1
ATOM 605 O O . ILE A 1 78 ? -2.051 -32.094 -6.199 1 96.75 78 ILE A O 1
ATOM 609 N N . TYR A 1 79 ? 0.008 -31.641 -6.922 1 95.31 79 TYR A N 1
ATOM 610 C CA . TYR A 1 79 ? 0.02 -32.75 -7.891 1 95.31 79 TYR A CA 1
ATOM 611 C C . TYR A 1 79 ? -0.021 -34.094 -7.188 1 95.31 79 TYR A C 1
ATOM 613 O O . TYR A 1 79 ? -0.78 -34.969 -7.582 1 95.31 79 TYR A O 1
ATOM 621 N N . ASP A 1 80 ? 0.73 -34.188 -6.125 1 92.06 80 ASP A N 1
ATOM 622 C CA . ASP A 1 80 ? 0.891 -35.469 -5.445 1 92.06 80 ASP A CA 1
ATOM 623 C C . ASP A 1 80 ? -0.33 -35.812 -4.586 1 92.06 80 ASP A C 1
ATOM 625 O O . ASP A 1 80 ? -0.625 -36.969 -4.336 1 92.06 80 ASP A O 1
ATOM 629 N N . ASP A 1 81 ? -1.099 -34.812 -4.16 1 93.38 81 ASP A N 1
ATOM 630 C CA . ASP A 1 81 ? -2.197 -35.062 -3.229 1 93.38 81 ASP A CA 1
ATOM 631 C C . ASP A 1 81 ? -3.549 -34.812 -3.898 1 93.38 81 ASP A C 1
ATOM 633 O O . ASP A 1 81 ? -4.172 -35.75 -4.398 1 93.38 81 ASP A O 1
ATOM 637 N N . GLU A 1 82 ? -3.904 -33.562 -4.09 1 92.88 82 GLU A N 1
ATOM 638 C CA . GLU A 1 82 ? -5.242 -33.219 -4.566 1 92.88 82 GLU A CA 1
ATOM 639 C C . GLU A 1 82 ? -5.465 -33.75 -5.988 1 92.88 82 GLU A C 1
ATOM 641 O O . GLU A 1 82 ? -6.523 -34.281 -6.301 1 92.88 82 GLU A O 1
ATOM 646 N N . TYR A 1 83 ? -4.441 -33.562 -6.781 1 93.19 83 TYR A N 1
ATOM 647 C CA . TYR A 1 83 ? -4.516 -34.031 -8.156 1 93.19 83 TYR A CA 1
ATOM 648 C C . TYR A 1 83 ? -4.668 -35.531 -8.203 1 93.19 83 TYR A C 1
ATOM 650 O O . TYR A 1 83 ? -5.543 -36.062 -8.898 1 93.19 83 TYR A O 1
ATOM 658 N N . THR A 1 84 ? -3.863 -36.219 -7.473 1 90.81 84 THR A N 1
ATOM 659 C CA . THR A 1 84 ? -3.863 -37.688 -7.457 1 90.81 84 THR A CA 1
ATOM 660 C C . THR A 1 84 ? -5.164 -38.219 -6.863 1 90.81 84 THR A C 1
ATOM 662 O O . THR A 1 84 ? -5.684 -39.25 -7.309 1 90.81 84 THR A O 1
ATOM 665 N N . ASP A 1 85 ? -5.684 -37.562 -5.898 1 87.38 85 ASP A N 1
ATOM 666 C CA . ASP A 1 85 ? -6.957 -37.938 -5.305 1 87.38 85 ASP A CA 1
ATOM 667 C C . ASP A 1 85 ? -8.07 -37.969 -6.355 1 87.38 85 ASP A C 1
ATOM 669 O O . ASP A 1 85 ? -8.852 -38.906 -6.418 1 87.38 85 ASP A O 1
ATOM 673 N N . ILE A 1 86 ? -8.102 -36.969 -7.176 1 89.81 86 ILE A N 1
ATOM 674 C CA . ILE A 1 86 ? -9.109 -36.906 -8.227 1 89.81 86 ILE A CA 1
ATOM 675 C C . ILE A 1 86 ? -8.852 -37.969 -9.273 1 89.81 86 ILE A C 1
ATOM 677 O O . ILE A 1 86 ? -9.773 -38.656 -9.703 1 89.81 86 ILE A O 1
ATOM 681 N N . PHE A 1 87 ? -7.598 -38.125 -9.578 1 89.88 87 PHE A N 1
ATOM 682 C CA . PHE A 1 87 ? -7.219 -39.094 -10.609 1 89.88 87 PHE A CA 1
ATOM 683 C C . PHE A 1 87 ? -7.609 -40.5 -10.211 1 89.88 87 PHE A C 1
ATOM 685 O O . PHE A 1 87 ? -8.188 -41.25 -11.008 1 89.88 87 PHE A O 1
ATOM 692 N N . VAL A 1 88 ? -7.328 -40.875 -8.984 1 87.81 88 VAL A N 1
ATOM 693 C CA . VAL A 1 88 ? -7.605 -42.219 -8.492 1 87.81 88 VAL A CA 1
ATOM 694 C C . VAL A 1 88 ? -9.117 -42.438 -8.477 1 87.81 88 VAL A C 1
ATOM 696 O O . VAL A 1 88 ? -9.578 -43.562 -8.773 1 87.81 88 VAL A O 1
ATOM 699 N N . GLN A 1 89 ? -9.812 -41.469 -8.25 1 84.56 89 GLN A N 1
ATOM 700 C CA . GLN A 1 89 ? -11.258 -41.625 -8.164 1 84.56 89 GLN A CA 1
ATOM 701 C C . GLN A 1 89 ? -11.875 -41.781 -9.555 1 84.56 89 GLN A C 1
ATOM 703 O O . GLN A 1 89 ? -12.891 -42.469 -9.711 1 84.56 89 GLN A O 1
ATOM 708 N N . LEU A 1 90 ? -11.227 -41.25 -10.547 1 85.31 90 LEU A N 1
ATOM 709 C CA . LEU A 1 90 ? -11.883 -41.188 -11.852 1 85.31 90 LEU A CA 1
ATOM 710 C C . LEU A 1 90 ? -11.25 -42.156 -12.828 1 85.31 90 LEU A C 1
ATOM 712 O O . LEU A 1 90 ? -11.836 -42.469 -13.867 1 85.31 90 LEU A O 1
ATOM 716 N N . LYS A 1 91 ? -10.117 -42.688 -12.5 1 85.44 91 LYS A N 1
ATOM 717 C CA . LYS A 1 91 ? -9.32 -43.438 -13.453 1 85.44 91 LYS A CA 1
ATOM 718 C C . LYS A 1 91 ? -10.062 -44.719 -13.891 1 85.44 91 LYS A C 1
ATOM 720 O O . LYS A 1 91 ? -9.844 -45.219 -14.992 1 85.44 91 LYS A O 1
ATOM 725 N N . GLU A 1 92 ? -10.969 -45.188 -13.062 1 83.44 92 GLU A N 1
ATOM 726 C CA . GLU A 1 92 ? -11.695 -46.406 -13.414 1 83.44 92 GLU A CA 1
ATOM 727 C C . GLU A 1 92 ? -12.852 -46.125 -14.367 1 83.44 92 GLU A C 1
ATOM 729 O O . GLU A 1 92 ? -13.312 -47 -15.094 1 83.44 92 GLU A O 1
ATOM 734 N N . ARG A 1 93 ? -13.273 -44.969 -14.43 1 81.62 93 ARG A N 1
ATOM 735 C CA . ARG A 1 93 ? -14.5 -44.625 -15.148 1 81.62 93 ARG A CA 1
ATOM 736 C C . ARG A 1 93 ? -14.188 -43.812 -16.406 1 81.62 93 ARG A C 1
ATOM 738 O O . ARG A 1 93 ? -15.008 -43.75 -17.328 1 81.62 93 ARG A O 1
ATOM 745 N N . GLU A 1 94 ? -13.023 -43.188 -16.406 1 82.12 94 GLU A N 1
ATOM 746 C CA . GLU A 1 94 ? -12.727 -42.25 -17.5 1 82.12 94 GLU A CA 1
ATOM 747 C C . GLU A 1 94 ? -11.352 -42.531 -18.109 1 82.12 94 GLU A C 1
ATOM 749 O O . GLU A 1 94 ? -10.516 -43.188 -17.484 1 82.12 94 GLU A O 1
ATOM 754 N N . CYS A 1 95 ? -11.25 -42.094 -19.25 1 88.19 95 CYS A N 1
ATOM 755 C CA . CYS A 1 95 ? -9.953 -42.156 -19.922 1 88.19 95 CYS A CA 1
ATOM 756 C C . CYS A 1 95 ? -8.922 -41.281 -19.203 1 88.19 95 CYS A C 1
ATOM 758 O O . CYS A 1 95 ? -9.219 -40.156 -18.812 1 88.19 95 CYS A O 1
ATOM 760 N N . GLU A 1 96 ? -7.777 -41.844 -19.016 1 87.38 96 GLU A N 1
ATOM 761 C CA . GLU A 1 96 ? -6.723 -41.188 -18.266 1 87.38 96 GLU A CA 1
ATOM 762 C C . GLU A 1 96 ? -6.379 -39.844 -18.891 1 87.38 96 GLU A C 1
ATOM 764 O O . GLU A 1 96 ? -6.223 -38.844 -18.188 1 87.38 96 GLU A O 1
ATOM 769 N N . ARG A 1 97 ? -6.273 -39.812 -20.172 1 89.75 97 ARG A N 1
ATOM 770 C CA . ARG A 1 97 ? -5.902 -38.594 -20.891 1 89.75 97 ARG A CA 1
ATOM 771 C C . ARG A 1 97 ? -6.914 -37.5 -20.625 1 89.75 97 ARG A C 1
ATOM 773 O O . ARG A 1 97 ? -6.539 -36.344 -20.422 1 89.75 97 ARG A O 1
ATOM 780 N N . ASP A 1 98 ? -8.156 -37.812 -20.641 1 89.69 98 ASP A N 1
ATOM 781 C CA . ASP A 1 98 ? -9.219 -36.812 -20.438 1 89.69 98 ASP A CA 1
ATOM 782 C C . ASP A 1 98 ? -9.172 -36.25 -19.016 1 89.69 98 ASP A C 1
ATOM 784 O O . ASP A 1 98 ? -9.383 -35.062 -18.828 1 89.69 98 ASP A O 1
ATOM 788 N N . ILE A 1 99 ? -8.867 -37.156 -18.031 1 88.62 99 ILE A N 1
ATOM 789 C CA . ILE A 1 99 ? -8.766 -36.688 -16.641 1 88.62 99 ILE A CA 1
ATOM 790 C C . ILE A 1 99 ? -7.613 -35.719 -16.516 1 88.62 99 ILE A C 1
ATOM 792 O O . ILE A 1 99 ? -7.77 -34.625 -15.914 1 88.62 99 ILE A O 1
ATOM 796 N N . HIS A 1 100 ? -6.48 -36.094 -17.141 1 92.19 100 HIS A N 1
A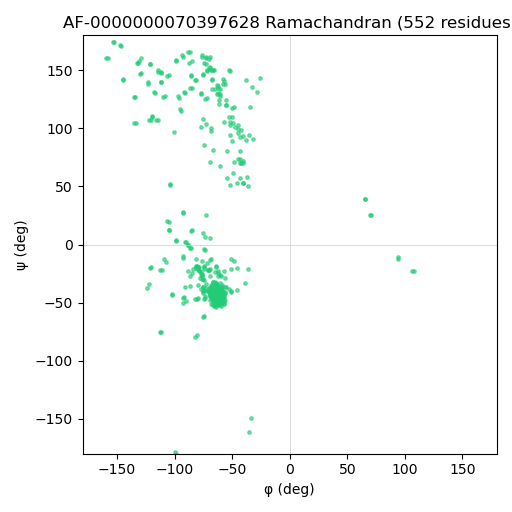TOM 797 C CA . HIS A 1 100 ? -5.312 -35.25 -17.094 1 92.19 100 HIS A CA 1
ATOM 798 C C . HIS A 1 100 ? -5.594 -33.906 -17.734 1 92.19 100 HIS A C 1
ATOM 800 O O . HIS A 1 100 ? -5.246 -32.844 -17.188 1 92.19 100 HIS A O 1
ATOM 806 N N . ASN A 1 101 ? -6.242 -33.938 -18.844 1 91.38 101 ASN A N 1
ATOM 807 C CA . ASN A 1 101 ? -6.57 -32.688 -19.562 1 91.38 101 ASN A CA 1
ATOM 808 C C . ASN A 1 101 ? -7.496 -31.797 -18.734 1 91.38 101 ASN A C 1
ATOM 810 O O . ASN A 1 101 ? -7.301 -30.578 -18.688 1 91.38 101 ASN A O 1
ATOM 814 N N . ASP A 1 102 ? -8.477 -32.406 -18.141 1 88.69 102 ASP A N 1
ATOM 815 C CA . ASP A 1 102 ? -9.43 -31.625 -17.359 1 88.69 102 ASP A CA 1
ATOM 816 C C . ASP A 1 102 ? -8.75 -30.969 -16.156 1 88.69 102 ASP A C 1
ATOM 818 O O . ASP A 1 102 ? -8.969 -29.797 -15.867 1 88.69 102 ASP A O 1
ATOM 822 N N . MET A 1 103 ? -7.918 -31.734 -15.453 1 91.81 103 MET A N 1
ATOM 823 C CA . MET A 1 103 ? -7.238 -31.234 -14.266 1 91.81 103 MET A CA 1
ATOM 824 C C . MET A 1 103 ? -6.242 -30.141 -14.625 1 91.81 103 MET A C 1
ATOM 826 O O . MET A 1 103 ? -6.156 -29.125 -13.93 1 91.81 103 MET A O 1
ATOM 830 N N . LEU A 1 104 ? -5.559 -30.344 -15.711 1 94.75 104 LEU A N 1
ATOM 831 C CA . LEU A 1 104 ? -4.621 -29.328 -16.172 1 94.75 104 LEU A CA 1
ATOM 832 C C . LEU A 1 104 ? -5.355 -28.062 -16.594 1 94.75 104 LEU A C 1
ATOM 834 O O . LEU A 1 104 ? -4.902 -26.953 -16.297 1 94.75 104 LEU A O 1
ATOM 838 N N . SER A 1 105 ? -6.438 -28.234 -17.234 1 92.31 105 SER A N 1
ATOM 839 C CA . SER A 1 105 ? -7.242 -27.094 -17.672 1 92.31 105 SER A CA 1
ATOM 840 C C . SER A 1 105 ? -7.738 -26.266 -16.484 1 92.31 105 SER A C 1
ATOM 842 O O . SER A 1 105 ? -7.723 -25.047 -16.531 1 92.31 105 SER A O 1
ATOM 844 N N . ILE A 1 106 ? -8.172 -26.969 -15.445 1 91.38 106 ILE A N 1
ATOM 845 C CA . ILE A 1 106 ? -8.625 -26.281 -14.242 1 91.38 106 ILE A CA 1
ATOM 846 C C . ILE A 1 106 ? -7.477 -25.469 -13.648 1 91.38 106 ILE A C 1
ATOM 848 O O . ILE A 1 106 ? -7.652 -24.312 -13.266 1 91.38 106 ILE A O 1
ATOM 852 N N . ALA A 1 107 ? -6.352 -26.109 -13.578 1 94.88 107 ALA A N 1
ATOM 853 C CA . ALA A 1 107 ? -5.18 -25.422 -13.039 1 94.88 107 ALA A CA 1
ATOM 854 C C . ALA A 1 107 ? -4.828 -24.203 -13.875 1 94.88 107 ALA A C 1
ATOM 856 O O . ALA A 1 107 ? -4.551 -23.125 -13.328 1 94.88 107 ALA A O 1
ATOM 857 N N . GLU A 1 108 ? -4.859 -24.344 -15.141 1 96 108 GLU A N 1
ATOM 858 C CA . GLU A 1 108 ? -4.539 -23.234 -16.031 1 96 108 GLU A CA 1
ATOM 859 C C . GLU A 1 108 ? -5.547 -22.094 -15.883 1 96 108 GLU A C 1
ATOM 861 O O . GLU A 1 108 ? -5.168 -20.922 -15.883 1 96 108 GLU A O 1
ATOM 866 N N . ARG A 1 109 ? -6.766 -22.438 -15.805 1 93.69 109 ARG A N 1
ATOM 867 C CA . ARG A 1 109 ? -7.801 -21.438 -15.617 1 93.69 109 ARG A CA 1
ATOM 868 C C . ARG A 1 109 ? -7.621 -20.703 -14.289 1 93.69 109 ARG A C 1
ATOM 870 O O . ARG A 1 109 ? -7.84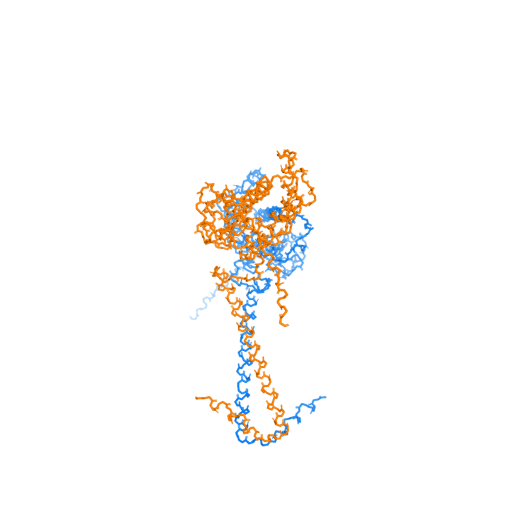 -19.5 -14.203 1 93.69 109 ARG A O 1
ATOM 877 N N . CYS A 1 110 ? -7.305 -21.516 -13.242 1 95.56 110 CYS A N 1
ATOM 878 C CA . CYS A 1 110 ? -7.004 -20.891 -11.953 1 95.56 110 CYS A CA 1
ATOM 879 C C . CYS A 1 110 ? -5.859 -19.891 -12.086 1 95.56 110 CYS A C 1
ATOM 881 O O . CYS A 1 110 ? -5.938 -18.781 -11.562 1 95.56 110 CYS A O 1
ATOM 883 N N . PHE A 1 111 ? -4.863 -20.234 -12.828 1 97.62 111 PHE A N 1
ATOM 884 C CA . PHE A 1 111 ? -3.709 -19.359 -13.023 1 97.62 111 PHE A CA 1
ATOM 885 C C . PHE A 1 111 ? -4.109 -18.094 -13.75 1 97.62 111 PHE A C 1
ATOM 887 O O . PHE A 1 111 ? -3.805 -16.984 -13.297 1 97.62 111 PHE A O 1
ATOM 894 N N . ARG A 1 112 ? -4.766 -18.25 -14.844 1 96.69 112 ARG A N 1
ATOM 895 C CA . ARG A 1 112 ? -5.168 -17.109 -15.648 1 96.69 112 ARG A CA 1
ATOM 896 C C . ARG A 1 112 ? -6.059 -16.156 -14.844 1 96.69 112 ARG A C 1
ATOM 898 O O . ARG A 1 112 ? -5.941 -14.938 -14.961 1 96.69 112 ARG A O 1
ATOM 905 N N . PHE A 1 113 ? -6.895 -16.75 -14.086 1 96.31 113 PHE A N 1
ATOM 906 C CA . PHE A 1 113 ? -7.777 -15.969 -13.234 1 96.31 113 PHE A CA 1
ATOM 907 C C . PHE A 1 113 ? -6.977 -15.172 -12.211 1 96.31 113 PHE A C 1
ATOM 909 O O . PHE A 1 113 ? -7.164 -13.961 -12.078 1 96.31 113 PHE A O 1
ATOM 916 N N . CYS A 1 114 ? -6.055 -15.812 -11.508 1 97.5 114 CYS A N 1
ATOM 917 C CA . CYS A 1 114 ? -5.234 -15.148 -10.508 1 97.5 114 CYS A CA 1
ATOM 918 C C . CYS A 1 114 ? -4.359 -14.07 -11.141 1 97.5 114 CYS A C 1
ATOM 920 O O . CYS A 1 114 ? -4.184 -12.992 -10.57 1 97.5 114 CYS A O 1
ATOM 922 N N . ASP A 1 115 ? -3.852 -14.391 -12.281 1 96.69 115 ASP A N 1
ATOM 923 C CA . ASP A 1 115 ? -3.02 -13.438 -13.008 1 96.69 115 ASP A CA 1
ATOM 924 C C . ASP A 1 115 ? -3.809 -12.18 -13.359 1 96.69 115 ASP A C 1
ATOM 926 O O . ASP A 1 115 ? -3.322 -11.062 -13.164 1 96.69 115 ASP A O 1
ATOM 930 N N . SER A 1 116 ? -4.969 -12.383 -13.852 1 96.81 116 SER A N 1
ATOM 931 C CA . SER A 1 116 ? -5.828 -11.258 -14.195 1 96.81 116 SER A CA 1
ATOM 932 C C . SER A 1 116 ? -6.199 -10.445 -12.961 1 96.81 116 SER A C 1
ATOM 934 O O . SER A 1 116 ? -6.199 -9.211 -13 1 96.81 116 SER A O 1
ATOM 936 N N . GLN A 1 117 ? -6.559 -11.148 -11.898 1 96.75 117 GLN A N 1
ATOM 937 C CA . GLN A 1 117 ? -6.93 -10.484 -10.656 1 96.75 117 GLN A CA 1
ATOM 938 C C . GLN A 1 117 ? -5.758 -9.688 -10.086 1 96.75 117 GLN A C 1
ATOM 940 O O . GLN A 1 117 ? -5.953 -8.609 -9.516 1 96.75 117 GLN A O 1
ATOM 945 N N . GLU A 1 118 ? -4.582 -10.266 -10.195 1 96.31 118 GLU A N 1
ATOM 946 C CA . GLU A 1 118 ? -3.391 -9.562 -9.719 1 96.31 118 GLU A CA 1
ATOM 947 C C . GLU A 1 118 ? -3.174 -8.258 -10.484 1 96.31 118 GLU A C 1
ATOM 949 O O . GLU A 1 118 ? -2.91 -7.219 -9.883 1 96.31 118 GLU A O 1
ATOM 954 N N . LYS A 1 119 ? -3.236 -8.273 -11.766 1 93.94 119 LYS A N 1
ATOM 955 C CA . LYS A 1 119 ? -3.033 -7.09 -12.594 1 93.94 119 LYS A CA 1
ATOM 956 C C . LYS A 1 119 ? -4.082 -6.023 -12.297 1 93.94 119 LYS A C 1
ATOM 958 O O . LYS A 1 119 ? -3.756 -4.84 -12.195 1 93.94 119 LYS A O 1
ATOM 963 N N . GLU A 1 120 ? -5.277 -6.492 -12.148 1 96.06 120 GLU A N 1
ATOM 964 C CA . GLU A 1 120 ? -6.359 -5.566 -11.812 1 96.06 120 GLU A CA 1
ATOM 965 C C . GLU A 1 120 ? -6.129 -4.918 -10.453 1 96.06 120 GLU A C 1
ATOM 967 O O . GLU A 1 120 ? -6.27 -3.701 -10.312 1 96.06 120 GLU A O 1
ATOM 972 N N . GLN A 1 121 ? -5.828 -5.715 -9.5 1 96.19 121 GLN A N 1
ATOM 973 C CA . GLN A 1 121 ? -5.574 -5.191 -8.156 1 96.19 121 GLN A CA 1
ATOM 974 C C . GLN A 1 121 ? -4.418 -4.195 -8.164 1 96.19 121 GLN A C 1
ATOM 976 O O . GLN A 1 121 ? -4.477 -3.166 -7.492 1 96.19 121 GLN A O 1
ATOM 981 N N . PHE A 1 122 ? -3.391 -4.566 -8.875 1 94.25 122 PHE A N 1
ATOM 982 C CA . PHE A 1 122 ? -2.215 -3.705 -8.922 1 94.25 122 PHE A CA 1
ATOM 983 C C . PHE A 1 122 ? -2.561 -2.348 -9.523 1 94.25 122 PHE A C 1
ATOM 985 O O . PHE A 1 122 ? -2.102 -1.313 -9.039 1 94.25 122 PHE A O 1
ATOM 992 N N . GLU A 1 123 ? -3.316 -2.354 -10.508 1 94.19 123 GLU A N 1
ATOM 993 C CA . GLU A 1 123 ? -3.779 -1.102 -11.102 1 94.19 123 GLU A CA 1
ATOM 994 C C . GLU A 1 123 ? -4.566 -0.272 -10.094 1 94.19 123 GLU A C 1
ATOM 996 O O . GLU A 1 123 ? -4.398 0.946 -10.016 1 94.19 123 GLU A O 1
ATOM 1001 N N . LYS A 1 124 ? -5.43 -0.935 -9.367 1 95.56 124 LYS A N 1
ATOM 1002 C CA . LYS A 1 124 ? -6.203 -0.247 -8.344 1 95.56 124 LYS A CA 1
ATOM 1003 C C . LYS A 1 124 ? -5.293 0.341 -7.266 1 95.56 124 LYS A C 1
ATOM 1005 O O . LYS A 1 124 ? -5.547 1.438 -6.766 1 95.56 124 LYS A O 1
ATOM 1010 N N . ILE A 1 125 ? -4.277 -0.429 -6.938 1 95.75 125 ILE A N 1
ATOM 1011 C CA . ILE A 1 125 ? -3.316 0.033 -5.941 1 95.75 125 ILE A CA 1
ATOM 1012 C C . ILE A 1 125 ? -2.619 1.295 -6.445 1 95.75 125 ILE A C 1
ATOM 1014 O O . ILE A 1 125 ? -2.506 2.283 -5.715 1 95.75 125 ILE A O 1
ATOM 1018 N N . LEU A 1 126 ? -2.195 1.222 -7.656 1 94 126 LEU A N 1
ATOM 1019 C CA . LEU A 1 126 ? -1.516 2.379 -8.227 1 94 126 LEU A CA 1
ATOM 1020 C C . LEU A 1 126 ? -2.434 3.596 -8.242 1 94 126 LEU A C 1
ATOM 1022 O O . LEU A 1 126 ? -1.998 4.711 -7.941 1 94 126 LEU A O 1
ATOM 1026 N N . ASN A 1 127 ? -3.625 3.41 -8.508 1 94 127 ASN A N 1
ATOM 1027 C CA . ASN A 1 127 ? -4.594 4.496 -8.57 1 94 127 ASN A CA 1
ATOM 1028 C C . ASN A 1 127 ? -4.867 5.09 -7.191 1 94 127 ASN A C 1
ATOM 1030 O O . ASN A 1 127 ? -4.922 6.312 -7.035 1 94 127 ASN A O 1
ATOM 1034 N N . VAL A 1 128 ? -5.035 4.219 -6.238 1 95.56 128 VAL A N 1
ATOM 1035 C CA . VAL A 1 128 ? -5.383 4.672 -4.895 1 95.56 128 VAL A CA 1
ATOM 1036 C C . VAL A 1 128 ? -4.246 5.512 -4.32 1 95.56 128 VAL A C 1
ATOM 1038 O O . VAL A 1 128 ? -4.484 6.488 -3.605 1 95.56 128 VAL A O 1
ATOM 1041 N N . PHE A 1 129 ? -3.029 5.16 -4.676 1 94.75 129 PHE A N 1
ATOM 1042 C CA . PHE A 1 129 ? -1.875 5.883 -4.16 1 94.75 129 PHE A CA 1
ATOM 1043 C C . PHE A 1 129 ? -1.381 6.91 -5.168 1 94.75 129 PHE A C 1
ATOM 1045 O O . PHE A 1 129 ? -0.33 7.523 -4.977 1 94.75 129 PHE A O 1
ATOM 1052 N N . GLN A 1 130 ? -2.105 7.027 -6.289 1 91.94 130 GLN A N 1
ATOM 1053 C CA . GLN A 1 130 ? -1.868 8.055 -7.293 1 91.94 130 GLN A CA 1
ATOM 1054 C C . GLN A 1 130 ? -0.506 7.875 -7.957 1 91.94 130 GLN A C 1
ATOM 1056 O O . GLN A 1 130 ? 0.235 8.844 -8.141 1 91.94 130 GLN A O 1
ATOM 1061 N N . PHE A 1 131 ? -0.166 6.645 -8.203 1 89.25 131 PHE A N 1
ATOM 1062 C CA . PHE A 1 131 ? 1.004 6.32 -9.008 1 89.25 131 PHE A CA 1
ATOM 1063 C C . PHE A 1 131 ? 0.619 6.152 -10.477 1 89.25 131 PHE A C 1
ATOM 1065 O O . PHE A 1 131 ? 1.262 5.395 -11.211 1 89.25 131 PHE A O 1
ATOM 1072 N N . ASN A 1 132 ? -0.348 6.754 -10.945 1 76.12 132 ASN A N 1
ATOM 1073 C CA . ASN A 1 132 ? -0.953 6.504 -12.242 1 76.12 132 ASN A CA 1
ATOM 1074 C C . ASN A 1 132 ? -0.041 6.953 -13.383 1 76.12 132 ASN A C 1
ATOM 1076 O O . ASN A 1 132 ? -0.178 6.492 -14.516 1 76.12 132 ASN A O 1
ATOM 1080 N N . ASP A 1 133 ? 0.854 7.82 -13.133 1 72.38 133 ASP A N 1
ATOM 1081 C CA . ASP A 1 133 ? 1.67 8.352 -14.219 1 72.38 133 ASP A CA 1
ATOM 1082 C C . ASP A 1 133 ? 2.861 7.441 -14.508 1 72.38 133 ASP A C 1
ATOM 1084 O O . ASP A 1 133 ? 3.744 7.797 -15.297 1 72.38 133 ASP A O 1
ATOM 1088 N N . VAL A 1 134 ? 2.775 6.324 -13.945 1 70.31 134 VAL A N 1
ATOM 1089 C CA . VAL A 1 134 ? 3.943 5.465 -14.102 1 70.31 134 VAL A CA 1
ATOM 1090 C C . VAL A 1 134 ? 3.705 4.477 -15.242 1 70.31 134 VAL A C 1
ATOM 1092 O O . VAL A 1 134 ? 2.643 3.854 -15.32 1 70.31 134 VAL A O 1
ATOM 1095 N N . ALA A 1 135 ? 4.555 4.391 -16.156 1 60.12 135 ALA A N 1
ATOM 1096 C CA . ALA A 1 135 ? 4.465 3.584 -17.375 1 60.12 135 ALA A CA 1
ATOM 1097 C C . ALA A 1 135 ? 4.523 2.094 -17.047 1 60.12 135 ALA A C 1
ATOM 1099 O O . ALA A 1 135 ? 3.838 1.286 -17.672 1 60.12 135 ALA A O 1
ATOM 1100 N N . ASN A 1 136 ? 5.426 1.823 -16.188 1 69.75 136 ASN A N 1
ATOM 1101 C CA . ASN A 1 136 ? 5.617 0.42 -15.828 1 69.75 136 ASN A CA 1
ATOM 1102 C C . ASN A 1 136 ? 6.055 0.261 -14.375 1 69.75 136 ASN A C 1
ATOM 1104 O O . ASN A 1 136 ? 6.266 1.253 -13.68 1 69.75 136 ASN A O 1
ATOM 1108 N N . ARG A 1 137 ? 6.09 -0.96 -13.93 1 75.56 137 ARG A N 1
ATOM 1109 C CA . ARG A 1 137 ? 6.434 -1.305 -12.555 1 75.56 137 ARG A CA 1
ATOM 1110 C C . ARG A 1 137 ? 7.844 -0.838 -12.211 1 75.56 137 ARG A C 1
ATOM 1112 O O . ARG A 1 137 ? 8.117 -0.459 -11.07 1 75.56 137 ARG A O 1
ATOM 1119 N N . GLN A 1 138 ? 8.656 -0.726 -13.242 1 69.88 138 GLN A N 1
ATOM 1120 C CA . GLN A 1 138 ? 10.055 -0.377 -13.023 1 69.88 138 GLN A CA 1
ATOM 1121 C C . GLN A 1 138 ? 10.219 1.121 -12.789 1 69.88 138 GLN A C 1
ATOM 1123 O O . GLN A 1 138 ? 11.227 1.561 -12.227 1 69.88 138 GLN A O 1
ATOM 1128 N N . SER A 1 139 ? 9.242 1.822 -13.211 1 77.38 139 SER A N 1
ATOM 1129 C CA . SER A 1 139 ? 9.312 3.275 -13.094 1 77.38 139 SER A CA 1
ATOM 1130 C C . SER A 1 139 ? 8.758 3.746 -11.75 1 77.38 139 SER A C 1
ATOM 1132 O O . SER A 1 139 ? 8.812 4.938 -11.438 1 77.38 139 SER A O 1
ATOM 1134 N N . LEU A 1 140 ? 8.344 2.783 -11 1 85.88 140 LEU A N 1
ATOM 1135 C CA . LEU A 1 140 ? 7.793 3.129 -9.695 1 85.88 140 LEU A CA 1
ATOM 1136 C C . LEU A 1 140 ? 8.906 3.5 -8.719 1 85.88 140 LEU A C 1
ATOM 1138 O O . LEU A 1 140 ? 10.016 2.975 -8.812 1 85.88 140 LEU A O 1
ATOM 1142 N N . PRO A 1 141 ? 8.555 4.449 -7.859 1 82.69 141 PRO A N 1
ATOM 1143 C CA . PRO A 1 141 ? 9.539 4.766 -6.82 1 82.69 141 PRO A CA 1
ATOM 1144 C C . PRO A 1 141 ? 10.023 3.523 -6.074 1 82.69 141 PRO A C 1
ATOM 1146 O O . PRO A 1 141 ? 9.258 2.576 -5.879 1 82.69 141 PRO A O 1
ATOM 1149 N N . ARG A 1 142 ? 11.242 3.697 -5.691 1 78.75 142 ARG A N 1
ATOM 1150 C CA . ARG A 1 142 ? 11.844 2.592 -4.957 1 78.75 142 ARG A CA 1
ATOM 1151 C C . ARG A 1 142 ? 11.078 2.305 -3.672 1 78.75 142 ARG A C 1
ATOM 1153 O O . ARG A 1 142 ? 10.703 3.229 -2.943 1 78.75 142 ARG A O 1
ATOM 1160 N N . GLY A 1 143 ? 10.719 1.07 -3.424 1 85.31 143 GLY A N 1
ATOM 1161 C CA . GLY A 1 143 ? 10.047 0.674 -2.197 1 85.31 143 GLY A CA 1
ATOM 1162 C C . GLY A 1 143 ? 8.578 0.364 -2.396 1 85.31 143 GLY A C 1
ATOM 1163 O O . GLY A 1 143 ? 7.969 -0.342 -1.588 1 85.31 143 GLY A O 1
ATOM 1164 N N . VAL A 1 144 ? 8.023 0.935 -3.475 1 91.12 144 VAL A N 1
ATOM 1165 C CA . VAL A 1 144 ? 6.594 0.75 -3.699 1 91.12 144 VAL A CA 1
ATOM 1166 C C . VAL A 1 144 ? 6.273 -0.739 -3.816 1 91.12 144 VAL A C 1
ATOM 1168 O O . VAL A 1 144 ? 5.398 -1.249 -3.115 1 91.12 144 VAL A O 1
ATOM 1171 N N . ILE A 1 145 ? 7.059 -1.384 -4.602 1 87.81 145 ILE A N 1
ATOM 1172 C CA . ILE A 1 145 ? 6.809 -2.799 -4.852 1 87.81 145 ILE A CA 1
ATOM 1173 C C . ILE A 1 145 ? 6.969 -3.59 -3.557 1 87.81 145 ILE A C 1
ATOM 1175 O O . ILE A 1 145 ? 6.18 -4.492 -3.27 1 87.81 145 ILE A O 1
ATOM 1179 N N . LYS A 1 146 ? 7.898 -3.258 -2.832 1 85.69 146 LYS A N 1
ATOM 1180 C CA . LYS A 1 146 ? 8.156 -3.939 -1.567 1 85.69 146 LYS A CA 1
ATOM 1181 C C . LYS A 1 146 ? 6.977 -3.793 -0.612 1 85.69 146 LYS A C 1
ATOM 1183 O O . LYS A 1 146 ? 6.496 -4.781 -0.055 1 85.69 146 LYS A O 1
ATOM 1188 N N . HIS A 1 147 ? 6.555 -2.609 -0.412 1 91.56 147 HIS A N 1
ATOM 1189 C CA . HIS A 1 147 ? 5.477 -2.365 0.54 1 91.56 147 HIS A CA 1
ATOM 1190 C C . HIS A 1 147 ? 4.16 -2.963 0.048 1 91.56 147 HIS A C 1
ATOM 1192 O O . HIS A 1 147 ? 3.357 -3.447 0.847 1 91.56 147 HIS A O 1
ATOM 1198 N N . VAL A 1 148 ? 3.932 -2.932 -1.214 1 93.94 148 VAL A N 1
ATOM 1199 C CA . VAL A 1 148 ? 2.754 -3.572 -1.787 1 93.94 148 VAL A CA 1
ATOM 1200 C C . VAL A 1 148 ? 2.797 -5.074 -1.516 1 93.94 148 VAL A C 1
ATOM 1202 O O . VAL A 1 148 ? 1.798 -5.668 -1.104 1 93.94 148 VAL A O 1
ATOM 1205 N N . LYS A 1 149 ? 3.979 -5.629 -1.729 1 90.69 149 LYS A N 1
ATOM 1206 C CA . LYS A 1 149 ? 4.137 -7.059 -1.491 1 90.69 149 LYS A CA 1
ATOM 1207 C C . LYS A 1 149 ? 3.846 -7.41 -0.034 1 90.69 149 LYS A C 1
ATOM 1209 O O . LYS A 1 149 ? 3.199 -8.422 0.25 1 90.69 149 LYS A O 1
ATOM 1214 N N . GLU A 1 150 ? 4.293 -6.652 0.835 1 90.25 150 GLU A N 1
ATOM 1215 C CA . GLU A 1 150 ? 4.059 -6.887 2.258 1 90.25 150 GLU A CA 1
ATOM 1216 C C . GLU A 1 150 ? 2.574 -6.816 2.594 1 90.25 150 GLU A C 1
ATOM 1218 O O . GLU A 1 150 ? 2.059 -7.66 3.334 1 90.25 150 GLU A O 1
ATOM 1223 N N . LEU A 1 151 ? 1.948 -5.832 2.041 1 94.06 151 LEU A N 1
ATOM 1224 C CA . LEU A 1 151 ? 0.514 -5.695 2.27 1 94.06 151 LEU A CA 1
ATOM 1225 C C . LEU A 1 151 ? -0.243 -6.891 1.702 1 94.06 151 LEU A C 1
ATOM 1227 O O . LEU A 1 151 ? -1.175 -7.398 2.332 1 94.06 151 LEU A O 1
ATOM 1231 N N . ARG A 1 152 ? 0.166 -7.297 0.587 1 94.25 152 ARG A N 1
ATOM 1232 C CA . ARG A 1 152 ? -0.464 -8.461 -0.03 1 94.25 152 ARG A CA 1
ATOM 1233 C C . ARG A 1 152 ? -0.256 -9.711 0.817 1 94.25 152 ARG A C 1
ATOM 1235 O O . ARG A 1 152 ? -1.157 -10.539 0.937 1 94.25 152 ARG A O 1
ATOM 1242 N N . THR A 1 153 ? 0.884 -9.844 1.354 1 89.56 153 THR A N 1
ATOM 1243 C CA . THR A 1 153 ? 1.19 -10.992 2.203 1 89.56 153 THR A CA 1
ATOM 1244 C C . THR A 1 153 ? 0.319 -10.984 3.455 1 89.56 153 THR A C 1
ATOM 1246 O O . THR A 1 153 ? -0.169 -12.039 3.883 1 89.56 153 THR A O 1
ATOM 1249 N N . LEU A 1 154 ? 0.088 -9.852 3.996 1 89.62 154 LEU A N 1
ATOM 1250 C CA . LEU A 1 154 ? -0.707 -9.719 5.215 1 89.62 154 LEU A CA 1
ATOM 1251 C C . LEU A 1 154 ? -2.178 -10 4.934 1 89.62 154 LEU A C 1
ATOM 1253 O O . LEU A 1 154 ? -2.928 -10.375 5.844 1 89.62 154 LEU A O 1
ATOM 1257 N N . SER A 1 155 ? -2.566 -9.859 3.676 1 92.44 155 SER A N 1
ATOM 1258 C CA . SER A 1 155 ? -3.971 -10.031 3.322 1 92.44 155 SER A CA 1
ATOM 1259 C C . SER A 1 155 ? -4.207 -11.367 2.621 1 92.44 155 SER A C 1
ATOM 1261 O O . SER A 1 155 ? -5.277 -11.602 2.057 1 92.44 155 SER A O 1
ATOM 1263 N N . LEU A 1 156 ? -3.275 -12.258 2.635 1 92.81 156 LEU A N 1
ATOM 1264 C CA . LEU A 1 156 ? -3.289 -13.469 1.823 1 92.81 156 LEU A CA 1
ATOM 1265 C C . LEU A 1 156 ? -4.543 -14.289 2.102 1 92.81 156 LEU A C 1
ATOM 1267 O O . LEU A 1 156 ? -5.262 -14.672 1.172 1 92.81 156 LEU A O 1
ATOM 1271 N N . LYS A 1 157 ? -4.789 -14.539 3.348 1 89.31 157 LYS A N 1
ATOM 1272 C CA . LYS A 1 157 ? -5.898 -15.414 3.721 1 89.31 157 LYS A CA 1
ATOM 1273 C C . LYS A 1 157 ? -7.227 -14.852 3.221 1 89.31 157 LYS A C 1
ATOM 1275 O O . LYS A 1 157 ? -8.023 -15.578 2.615 1 89.31 157 LYS A O 1
ATOM 1280 N N . ASN A 1 158 ? -7.41 -13.594 3.461 1 91.12 158 ASN A N 1
ATOM 1281 C CA . ASN A 1 158 ? -8.641 -12.953 3.01 1 91.12 158 ASN A CA 1
ATOM 1282 C C . ASN A 1 158 ? -8.742 -12.938 1.486 1 91.12 158 ASN A C 1
ATOM 1284 O O . ASN A 1 158 ? -9.797 -13.211 0.925 1 91.12 158 ASN A O 1
ATOM 1288 N N . THR A 1 159 ? -7.648 -12.625 0.88 1 94.88 159 THR A N 1
ATOM 1289 C CA . THR A 1 159 ? -7.641 -12.531 -0.575 1 94.88 159 THR A CA 1
ATOM 1290 C C . THR A 1 159 ? -7.906 -13.891 -1.21 1 94.88 159 THR A C 1
ATOM 1292 O O . THR A 1 159 ? -8.711 -14 -2.137 1 94.88 159 THR A O 1
ATOM 1295 N N . GLU A 1 160 ? -7.281 -14.891 -0.716 1 94.56 160 GLU A N 1
ATOM 1296 C CA . GLU A 1 160 ? -7.449 -16.234 -1.261 1 94.56 160 GLU A CA 1
ATOM 1297 C C . GLU A 1 160 ? -8.898 -16.703 -1.14 1 94.56 160 GLU A C 1
ATOM 1299 O O . GLU A 1 160 ? -9.445 -17.281 -2.074 1 94.56 160 GLU A O 1
ATOM 1304 N N . ALA A 1 161 ? -9.484 -16.453 -0.002 1 92.31 161 ALA A N 1
ATOM 1305 C CA . ALA A 1 161 ? -10.875 -16.844 0.208 1 92.31 161 ALA A CA 1
ATOM 1306 C C . ALA A 1 161 ? -11.797 -16.125 -0.778 1 92.31 161 ALA A C 1
ATOM 1308 O O . ALA A 1 161 ? -12.703 -16.734 -1.352 1 92.31 161 ALA A O 1
ATOM 1309 N N . ASN A 1 162 ? -11.555 -14.898 -0.981 1 94.12 162 ASN A N 1
ATOM 1310 C CA . ASN A 1 162 ? -12.367 -14.109 -1.908 1 94.12 162 ASN A CA 1
ATOM 1311 C C . ASN A 1 162 ? -12.164 -14.57 -3.35 1 94.12 162 ASN A C 1
ATOM 1313 O O . ASN A 1 162 ? -13.125 -14.641 -4.121 1 94.12 162 ASN A O 1
ATOM 1317 N N . LEU A 1 163 ? -10.945 -14.812 -3.701 1 96.5 163 LEU A N 1
ATOM 1318 C CA . LEU A 1 163 ? -10.641 -15.266 -5.055 1 96.5 163 LEU A CA 1
ATOM 1319 C C . LEU A 1 163 ? -11.297 -16.609 -5.336 1 96.5 163 LEU A C 1
ATOM 1321 O O . LEU A 1 163 ? -11.812 -16.844 -6.434 1 96.5 163 LEU A O 1
ATOM 1325 N N . GLU A 1 164 ? -11.227 -17.516 -4.348 1 93.94 164 GLU A N 1
ATOM 1326 C CA . GLU A 1 164 ? -11.867 -18.828 -4.496 1 93.94 164 GLU A CA 1
ATOM 1327 C C . GLU A 1 164 ? -13.359 -18.672 -4.77 1 93.94 164 GLU A C 1
ATOM 1329 O O . GLU A 1 164 ? -13.891 -19.297 -5.695 1 93.94 164 GLU A O 1
ATOM 1334 N N . LYS A 1 165 ? -13.984 -17.844 -4 1 92.12 165 LYS A N 1
ATOM 1335 C CA . LYS A 1 165 ? -15.414 -17.609 -4.164 1 92.12 165 LYS A CA 1
ATOM 1336 C C . LYS A 1 165 ? -15.727 -17.031 -5.539 1 92.12 165 LYS A C 1
ATOM 1338 O O . LYS A 1 165 ? -16.641 -17.484 -6.223 1 92.12 165 LYS A O 1
ATOM 1343 N N . LYS A 1 166 ? -14.969 -16.078 -5.926 1 93.25 166 LYS A N 1
ATOM 1344 C CA . LYS A 1 166 ? -15.164 -15.43 -7.219 1 93.25 166 LYS A CA 1
ATOM 1345 C C . LYS A 1 166 ? -14.945 -16.422 -8.359 1 93.25 166 LYS A C 1
ATOM 1347 O O . LYS A 1 166 ? -15.703 -16.422 -9.336 1 93.25 166 LYS A O 1
ATOM 1352 N N . PHE A 1 167 ? -13.883 -17.234 -8.242 1 93.44 167 PHE A N 1
ATOM 1353 C CA . PHE A 1 167 ? -13.555 -18.188 -9.297 1 93.44 167 PHE A CA 1
ATOM 1354 C C . PHE A 1 167 ? -14.641 -19.234 -9.438 1 93.44 167 PHE A C 1
ATOM 1356 O O . PHE A 1 167 ? -15.055 -19.562 -10.547 1 93.44 167 PHE A O 1
ATOM 1363 N N . ILE A 1 168 ? -15.07 -19.766 -8.305 1 85.75 168 ILE A N 1
ATOM 1364 C CA . ILE A 1 168 ? -16.125 -20.766 -8.328 1 85.75 168 ILE A CA 1
ATOM 1365 C C . ILE A 1 168 ? -17.391 -20.172 -8.938 1 85.75 168 ILE A C 1
ATOM 1367 O O . ILE A 1 168 ? -18.078 -20.844 -9.719 1 85.75 168 ILE A O 1
ATOM 1371 N N . GLY A 1 169 ? -17.672 -18.938 -8.617 1 83.12 169 GLY A N 1
ATOM 1372 C CA . GLY A 1 169 ? -18.781 -18.25 -9.25 1 83.12 169 GLY A CA 1
ATOM 1373 C C . GLY A 1 169 ? -18.625 -18.125 -10.758 1 83.12 169 GLY A C 1
ATOM 1374 O O . GLY A 1 169 ? -19.578 -18.344 -11.5 1 83.12 169 GLY A O 1
ATOM 1375 N N . HIS A 1 170 ? -17.422 -17.781 -11.172 1 82.81 170 HIS A N 1
ATOM 1376 C CA . HIS A 1 170 ? -17.094 -17.656 -12.586 1 82.81 170 HIS A CA 1
ATOM 1377 C C . HIS A 1 170 ? -17.219 -19 -13.305 1 82.81 170 HIS A C 1
ATOM 1379 O O . HIS A 1 170 ? -17.719 -19.062 -14.43 1 82.81 170 HIS A O 1
ATOM 1385 N N . LEU A 1 171 ? -16.641 -20.047 -12.633 1 79.06 171 LEU A N 1
ATOM 1386 C CA . LEU A 1 171 ? -16.688 -21.391 -13.203 1 79.06 171 LEU A CA 1
ATOM 1387 C C . LEU A 1 171 ? -18.125 -21.859 -13.391 1 79.06 171 LEU A C 1
ATOM 1389 O O . LEU A 1 171 ? -18.453 -22.484 -14.414 1 79.06 171 LEU A O 1
ATOM 1393 N N . ILE A 1 172 ? -18.906 -21.625 -12.43 1 72.44 172 ILE A N 1
ATOM 1394 C CA . ILE A 1 172 ? -20.312 -22.031 -12.477 1 72.44 172 ILE A CA 1
ATOM 1395 C C . ILE A 1 172 ? -21.031 -21.297 -13.602 1 72.44 172 ILE A C 1
ATOM 1397 O O . ILE A 1 172 ? -21.844 -21.891 -14.305 1 72.44 172 ILE A O 1
ATOM 1401 N N . SER A 1 173 ? -20.625 -20.078 -13.805 1 72 173 SER A N 1
ATOM 1402 C CA . SER A 1 173 ? -21.266 -19.281 -14.844 1 72 173 SER A CA 1
ATOM 1403 C C . SER A 1 173 ? -20.844 -19.734 -16.234 1 72 173 SER A C 1
ATOM 1405 O O . SER A 1 173 ? -21.641 -19.688 -17.188 1 72 173 SER A O 1
ATOM 1407 N N . GLU A 1 174 ? -19.469 -19.938 -16.406 1 67.56 174 GLU A N 1
ATOM 1408 C CA . GLU A 1 174 ? -18.922 -20.312 -17.703 1 67.56 174 GLU A CA 1
ATOM 1409 C C . GLU A 1 174 ? -19.219 -21.781 -18.016 1 67.56 174 GLU A C 1
ATOM 1411 O O . GLU A 1 174 ? -19.328 -22.172 -19.172 1 67.56 174 GLU A O 1
ATOM 1416 N N . THR A 1 175 ? -18.562 -22.578 -16.984 1 58.06 175 THR A N 1
ATOM 1417 C CA . THR A 1 175 ? -18.422 -24 -17.266 1 58.06 175 THR A CA 1
ATOM 1418 C C . THR A 1 175 ? -19.75 -24.734 -17.047 1 58.06 175 THR A C 1
ATOM 1420 O O . THR A 1 175 ? -20.344 -24.641 -15.969 1 58.06 175 THR A O 1
ATOM 1423 N N . LYS A 1 176 ? -20.328 -24.969 -17.938 1 50.41 176 LYS A N 1
ATOM 1424 C CA . LYS A 1 176 ? -21.344 -26.016 -17.938 1 50.41 176 LYS A CA 1
ATOM 1425 C C . LYS A 1 176 ? -20.953 -27.172 -17 1 50.41 176 LYS A C 1
ATOM 1427 O O . LYS A 1 176 ? -19.844 -27.172 -16.453 1 50.41 176 LYS A O 1
ATOM 1432 N N . GLN A 1 177 ? -21.391 -28.578 -17.297 1 48.81 177 GLN A N 1
ATOM 1433 C CA . GLN A 1 177 ? -21.625 -29.922 -16.781 1 48.81 177 GLN A CA 1
ATOM 1434 C C . GLN A 1 177 ? -20.312 -30.609 -16.422 1 48.81 177 GLN A C 1
ATOM 1436 O O . GLN A 1 177 ? -20.297 -31.578 -15.648 1 48.81 177 GLN A O 1
ATOM 1441 N N . SER A 1 178 ? -19.188 -30.25 -17.062 1 53.19 178 SER A N 1
ATOM 1442 C CA . SER A 1 178 ? -18.234 -31.344 -17.047 1 53.19 178 SER A CA 1
ATOM 1443 C C . SER A 1 178 ? -17.469 -31.375 -15.727 1 53.19 178 SER A C 1
ATOM 1445 O O . SER A 1 178 ? -17.125 -32.438 -15.219 1 53.19 178 SER A O 1
ATOM 1447 N N . LEU A 1 179 ? -16.906 -30.25 -15.156 1 55.12 179 LEU A N 1
ATOM 1448 C CA . LEU A 1 179 ? -16.062 -30.344 -13.969 1 55.12 179 LEU A CA 1
ATOM 1449 C C . LEU A 1 179 ? -16.859 -30.828 -12.766 1 55.12 179 LEU A C 1
ATOM 1451 O O . LEU A 1 179 ? -16.328 -31.531 -11.898 1 55.12 179 LEU A O 1
ATOM 1455 N N . LEU A 1 180 ? -18.109 -30.297 -12.867 1 54.66 180 LEU A N 1
ATOM 1456 C CA . LEU A 1 180 ? -18.984 -30.672 -11.766 1 54.66 180 LEU A CA 1
ATOM 1457 C C . LEU A 1 180 ? -19.438 -32.125 -11.891 1 54.66 180 LEU A C 1
ATOM 1459 O O . LEU A 1 180 ? -20.125 -32.656 -11.016 1 54.66 180 LEU A O 1
ATOM 1463 N N . LYS A 1 181 ? -18.969 -32.625 -13.023 1 59.06 181 LYS A N 1
ATOM 1464 C CA . LYS A 1 181 ? -19.234 -34.062 -13.125 1 59.06 181 LYS A CA 1
ATOM 1465 C C . LYS A 1 181 ? -18.5 -34.844 -12.031 1 59.06 181 LYS A C 1
ATOM 1467 O O . LYS A 1 181 ? -18.891 -35.938 -11.68 1 59.06 181 LYS A O 1
ATOM 1472 N N . TYR A 1 182 ? -17.531 -34.062 -11.562 1 60.5 182 TYR A N 1
ATOM 1473 C CA . TYR A 1 182 ? -16.75 -34.719 -10.531 1 60.5 182 TYR A CA 1
ATOM 1474 C C . TYR A 1 182 ? -17.297 -34.406 -9.141 1 60.5 182 TYR A C 1
ATOM 1476 O O . TYR A 1 182 ? -18.125 -33.5 -8.984 1 60.5 182 TYR A O 1
ATOM 1484 N N . ASP A 1 183 ? -16.906 -35.25 -8.219 1 62.75 183 ASP A N 1
ATOM 1485 C CA . ASP A 1 183 ? -17.25 -35 -6.824 1 62.75 183 ASP A CA 1
ATOM 1486 C C . ASP A 1 183 ? -16.922 -33.531 -6.434 1 62.75 183 ASP A C 1
ATOM 1488 O O . ASP A 1 183 ? -15.75 -33.156 -6.379 1 62.75 183 ASP A O 1
ATOM 1492 N N . GLU A 1 184 ? -17.906 -32.969 -6.109 1 75.19 184 GLU A N 1
ATOM 1493 C CA . GLU A 1 184 ? -17.875 -31.531 -5.91 1 75.19 184 GLU A CA 1
ATOM 1494 C C . GLU A 1 184 ? -16.891 -31.141 -4.805 1 75.19 184 GLU A C 1
ATOM 1496 O O . GLU A 1 184 ? -16.141 -30.172 -4.945 1 75.19 184 GLU A O 1
ATOM 1501 N N . GLU A 1 185 ? -16.781 -32.031 -3.811 1 82.62 185 GLU A N 1
ATOM 1502 C CA . GLU A 1 185 ? -15.977 -31.656 -2.662 1 82.62 185 GLU A CA 1
ATOM 1503 C C . GLU A 1 185 ? -14.484 -31.766 -2.977 1 82.62 185 GLU A C 1
ATOM 1505 O O . GLU A 1 185 ? -13.703 -30.875 -2.617 1 82.62 185 GLU A O 1
ATOM 1510 N N . ILE A 1 186 ? -14.117 -32.812 -3.738 1 85.75 186 ILE A N 1
ATOM 1511 C CA . ILE A 1 186 ? -12.703 -33.062 -4.016 1 85.75 186 ILE A CA 1
ATOM 1512 C C . ILE A 1 186 ? -12.203 -32.062 -5.051 1 85.75 186 ILE A C 1
ATOM 1514 O O . ILE A 1 186 ? -11.07 -31.562 -4.957 1 85.75 186 ILE A O 1
ATOM 1518 N N . VAL A 1 187 ? -12.984 -31.734 -5.957 1 86.88 187 VAL A N 1
ATOM 1519 C CA . VAL A 1 187 ? -12.609 -30.766 -6.988 1 86.88 187 VAL A CA 1
ATOM 1520 C C . VAL A 1 187 ? -12.508 -29.375 -6.379 1 86.88 187 VAL A C 1
ATOM 1522 O O . VAL A 1 187 ? -11.594 -28.609 -6.715 1 86.88 187 VAL A O 1
ATOM 1525 N N . LYS A 1 188 ? -13.422 -29.125 -5.453 1 87.25 188 LYS A N 1
ATOM 1526 C CA . LYS A 1 188 ? -13.383 -27.828 -4.77 1 87.25 188 LYS A CA 1
ATOM 1527 C C . LYS A 1 188 ? -12.094 -27.672 -3.975 1 87.25 188 LYS A C 1
ATOM 1529 O O . LYS A 1 188 ? -11.508 -26.578 -3.947 1 87.25 188 LYS A O 1
ATOM 1534 N N . LYS A 1 189 ? -11.734 -28.719 -3.348 1 91.25 189 LYS A N 1
ATOM 1535 C CA . LYS A 1 189 ? -10.477 -28.688 -2.605 1 91.25 189 LYS A CA 1
ATOM 1536 C C . LYS A 1 189 ? -9.297 -28.453 -3.537 1 91.25 189 LYS A C 1
ATOM 1538 O O . LYS A 1 189 ? -8.383 -27.688 -3.213 1 91.25 189 LYS A O 1
ATOM 1543 N N . TYR A 1 190 ? -9.32 -29.156 -4.664 1 93.69 190 TYR A N 1
ATOM 1544 C CA . TYR A 1 190 ? -8.297 -28.969 -5.684 1 93.69 190 TYR A CA 1
ATOM 1545 C C . TYR A 1 190 ? -8.242 -27.531 -6.16 1 93.69 190 TYR A C 1
ATOM 1547 O O . TYR A 1 190 ? -7.172 -26.922 -6.223 1 93.69 190 TYR A O 1
ATOM 1555 N N . ILE A 1 191 ? -9.344 -26.953 -6.414 1 93.12 191 ILE A N 1
ATOM 1556 C CA . ILE A 1 191 ? -9.438 -25.578 -6.875 1 93.12 191 ILE A CA 1
ATOM 1557 C C . ILE A 1 191 ? -8.906 -24.641 -5.801 1 93.12 191 ILE A C 1
ATOM 1559 O O . ILE A 1 191 ? -8.148 -23.703 -6.098 1 93.12 191 ILE A O 1
ATOM 1563 N N . SER A 1 192 ? -9.281 -24.891 -4.594 1 95.38 192 SER A N 1
ATOM 1564 C CA . SER A 1 192 ? -8.844 -24.047 -3.475 1 95.38 192 SER A CA 1
ATOM 1565 C C . SER A 1 192 ? -7.32 -24.031 -3.367 1 95.38 192 SER A C 1
ATOM 1567 O O . SER A 1 192 ? -6.727 -22.953 -3.219 1 95.38 192 SER A O 1
ATOM 1569 N N . LYS A 1 193 ? -6.727 -25.172 -3.473 1 96.56 193 LYS A N 1
ATOM 1570 C CA . LYS A 1 193 ? -5.273 -25.266 -3.389 1 96.56 193 LYS A CA 1
ATOM 1571 C C . LYS A 1 193 ? -4.609 -24.578 -4.582 1 96.56 193 LYS A C 1
ATOM 1573 O O . LYS A 1 193 ? -3.586 -23.906 -4.434 1 96.56 193 LYS A O 1
ATOM 1578 N N . CYS A 1 194 ? -5.223 -24.734 -5.699 1 96.69 194 CYS A N 1
ATOM 1579 C CA . CYS A 1 194 ? -4.691 -24.094 -6.906 1 96.69 194 CYS A CA 1
ATOM 1580 C C . CYS A 1 194 ? -4.762 -22.578 -6.801 1 96.69 194 CYS A C 1
ATOM 1582 O O . CYS A 1 194 ? -3.773 -21.891 -7.066 1 96.69 194 CYS A O 1
ATOM 1584 N N . ILE A 1 195 ? -5.879 -22.094 -6.418 1 97.5 195 ILE A N 1
ATOM 1585 C CA . ILE A 1 195 ? -6.066 -20.641 -6.309 1 97.5 195 ILE A CA 1
ATOM 1586 C C . ILE A 1 195 ? -5.066 -20.078 -5.309 1 97.5 195 ILE A C 1
ATOM 1588 O O . ILE A 1 195 ? -4.426 -19.047 -5.578 1 97.5 195 ILE A O 1
ATOM 1592 N N . SER A 1 196 ? -4.973 -20.719 -4.172 1 96.56 196 SER A N 1
ATOM 1593 C CA . SER A 1 196 ? -4.031 -20.281 -3.145 1 96.56 196 SER A CA 1
ATOM 1594 C C . SER A 1 196 ? -2.604 -20.234 -3.684 1 96.56 196 SER A C 1
ATOM 1596 O O . SER A 1 196 ? -1.902 -19.234 -3.52 1 96.56 196 SER A O 1
ATOM 1598 N N . PHE A 1 197 ? -2.232 -21.234 -4.312 1 96.75 197 PHE A N 1
ATOM 1599 C CA . PHE A 1 197 ? -0.88 -21.328 -4.848 1 96.75 197 PHE A CA 1
ATOM 1600 C C . PHE A 1 197 ? -0.654 -20.281 -5.934 1 96.75 197 PHE A C 1
ATOM 1602 O O . PHE A 1 197 ? 0.332 -19.547 -5.895 1 96.75 197 PHE A O 1
ATOM 1609 N N . PHE A 1 198 ? -1.516 -20.234 -6.93 1 97.56 198 PHE A N 1
ATOM 1610 C CA . PHE A 1 198 ? -1.284 -19.391 -8.094 1 97.56 198 PHE A CA 1
ATOM 1611 C C . PHE A 1 198 ? -1.348 -17.906 -7.711 1 97.56 198 PHE A C 1
ATOM 1613 O O . PHE A 1 198 ? -0.635 -17.078 -8.289 1 97.56 198 PHE A O 1
ATOM 1620 N N . TRP A 1 199 ? -2.158 -17.578 -6.746 1 97.31 199 TRP A N 1
ATOM 1621 C CA . TRP A 1 199 ? -2.146 -16.203 -6.27 1 97.31 199 TRP A CA 1
ATOM 1622 C C . TRP A 1 199 ? -0.777 -15.836 -5.711 1 97.31 199 TRP A C 1
ATOM 1624 O O . TRP A 1 199 ? -0.195 -14.82 -6.098 1 97.31 199 TRP A O 1
ATOM 1634 N N . LYS A 1 200 ? -0.298 -16.703 -4.902 1 95.44 200 LYS A N 1
ATOM 1635 C CA . LYS A 1 200 ? 1.015 -16.453 -4.312 1 95.44 200 LYS A CA 1
ATOM 1636 C C . LYS A 1 200 ? 2.092 -16.359 -5.391 1 95.44 200 LYS A C 1
ATOM 1638 O O . LYS A 1 200 ? 3.014 -15.555 -5.285 1 95.44 200 LYS A O 1
ATOM 1643 N N . ALA A 1 201 ? 1.953 -17.172 -6.316 1 95 201 ALA A N 1
ATOM 1644 C CA . ALA A 1 201 ? 2.918 -17.172 -7.414 1 95 201 ALA A CA 1
ATOM 1645 C C . ALA A 1 201 ? 2.846 -15.875 -8.211 1 95 201 ALA A C 1
ATOM 1647 O O . ALA A 1 201 ? 3.875 -15.336 -8.625 1 95 201 ALA A O 1
ATOM 1648 N N . CYS A 1 202 ? 1.643 -15.344 -8.391 1 94.44 202 CYS A N 1
ATOM 1649 C CA . CYS A 1 202 ? 1.416 -14.172 -9.234 1 94.44 202 CYS A CA 1
ATOM 1650 C C . CYS A 1 202 ? 1.883 -12.898 -8.539 1 94.44 202 CYS A C 1
ATOM 1652 O O . CYS A 1 202 ? 2.273 -11.938 -9.195 1 94.44 202 CYS A O 1
ATOM 1654 N N . ILE A 1 203 ? 1.827 -12.883 -7.25 1 92.25 203 ILE A N 1
ATOM 1655 C CA . ILE A 1 203 ? 2.129 -11.633 -6.562 1 92.25 203 ILE A CA 1
ATOM 1656 C C . ILE A 1 203 ? 3.621 -11.57 -6.242 1 92.25 203 ILE A C 1
ATOM 1658 O O . ILE A 1 203 ? 4.094 -10.586 -5.66 1 92.25 203 ILE A O 1
ATOM 1662 N N . GLN A 1 204 ? 4.367 -12.602 -6.68 1 87.19 204 GLN A N 1
ATOM 1663 C CA . GLN A 1 204 ? 5.82 -12.539 -6.566 1 87.19 204 GLN A CA 1
ATOM 1664 C C . GLN A 1 204 ? 6.398 -11.445 -7.457 1 87.19 204 GLN A C 1
ATOM 1666 O O . GLN A 1 204 ? 5.758 -11.023 -8.422 1 87.19 204 GLN A O 1
ATOM 1671 N N . THR A 1 205 ? 7.539 -10.891 -6.98 1 76.56 205 THR A N 1
ATOM 1672 C CA . THR A 1 205 ? 8.281 -9.938 -7.801 1 76.56 205 THR A CA 1
ATOM 1673 C C . THR A 1 205 ? 9.695 -10.43 -8.062 1 76.56 205 THR A C 1
ATOM 1675 O O . THR A 1 205 ? 10.539 -10.422 -7.16 1 76.56 205 THR A O 1
ATOM 1678 N N . PRO A 1 206 ? 10 -10.891 -9.336 1 83.44 206 PRO A N 1
ATOM 1679 C CA . PRO A 1 206 ? 9.078 -11.062 -10.461 1 83.44 206 PRO A CA 1
ATOM 1680 C C . PRO A 1 206 ? 8.148 -12.258 -10.281 1 83.44 206 PRO A C 1
ATOM 1682 O O . PRO A 1 206 ? 8.438 -13.148 -9.477 1 83.44 206 PRO A O 1
ATOM 1685 N N . PRO A 1 207 ? 6.992 -12.242 -11.094 1 89.06 207 PRO A N 1
ATOM 1686 C CA . PRO A 1 207 ? 6.074 -13.383 -10.984 1 89.06 207 PRO A CA 1
ATOM 1687 C C . PRO A 1 207 ? 6.66 -14.672 -11.562 1 89.06 207 PRO A C 1
ATOM 1689 O O . PRO A 1 207 ? 7.508 -14.617 -12.461 1 89.06 207 PRO A O 1
ATOM 1692 N N . LEU A 1 208 ? 6.199 -15.789 -11.016 1 93 208 LEU A N 1
ATOM 1693 C CA . LEU A 1 208 ? 6.57 -17.078 -11.586 1 93 208 LEU A CA 1
ATOM 1694 C C . LEU A 1 208 ? 5.949 -17.25 -12.969 1 93 208 LEU A C 1
ATOM 1696 O O . LEU A 1 208 ? 4.895 -16.688 -13.258 1 93 208 LEU A O 1
ATOM 1700 N N . LYS A 1 209 ? 6.668 -18.016 -13.781 1 93.56 209 LYS A N 1
ATOM 1701 C CA . LYS A 1 209 ? 6.184 -18.312 -15.125 1 93.56 209 LYS A CA 1
ATOM 1702 C C . LYS A 1 209 ? 5.812 -19.781 -15.273 1 93.56 209 LYS A C 1
ATOM 1704 O O . LYS A 1 209 ? 6.539 -20.656 -14.805 1 93.56 209 LYS A O 1
ATOM 1709 N N . PHE A 1 210 ? 4.727 -19.984 -15.961 1 96.94 210 PHE A N 1
ATOM 1710 C CA . PHE A 1 210 ? 4.223 -21.344 -16.109 1 96.94 210 PHE A CA 1
ATOM 1711 C C . PHE A 1 210 ? 4.086 -21.719 -17.578 1 96.94 210 PHE A C 1
ATOM 1713 O O . PHE A 1 210 ? 3.666 -20.891 -18.391 1 96.94 210 PHE A O 1
ATOM 1720 N N . ASP A 1 211 ? 4.465 -22.906 -17.875 1 96.38 211 ASP A N 1
ATOM 1721 C CA . ASP A 1 211 ? 4.219 -23.5 -19.188 1 96.38 211 ASP A CA 1
ATOM 1722 C C . ASP A 1 211 ? 3.268 -24.688 -19.078 1 96.38 211 ASP A C 1
ATOM 1724 O O . ASP A 1 211 ? 3.66 -25.766 -18.641 1 96.38 211 ASP A O 1
ATOM 1728 N N . PHE A 1 212 ? 2.053 -24.469 -19.531 1 97 212 PHE A N 1
ATOM 1729 C CA . PHE A 1 212 ? 0.994 -25.453 -19.391 1 97 212 PHE A CA 1
ATOM 1730 C C . PHE A 1 212 ? 0.919 -26.359 -20.625 1 97 212 PHE A C 1
ATOM 1732 O O . PHE A 1 212 ? 0.181 -27.344 -20.641 1 97 212 PHE A O 1
ATOM 1739 N N . ASN A 1 213 ? 1.618 -25.938 -21.625 1 95.19 213 ASN A N 1
ATOM 1740 C CA . ASN A 1 213 ? 1.44 -26.656 -22.875 1 95.19 213 ASN A CA 1
ATOM 1741 C C . ASN A 1 213 ? 2.781 -26.984 -23.531 1 95.19 213 ASN A C 1
ATOM 1743 O O . ASN A 1 213 ? 3.404 -26.125 -24.156 1 95.19 213 ASN A O 1
ATOM 1747 N N . VAL A 1 214 ? 3.154 -28.25 -23.422 1 93.88 214 VAL A N 1
ATOM 1748 C CA . VAL A 1 214 ? 4.258 -28.797 -24.203 1 93.88 214 VAL A CA 1
ATOM 1749 C C . VAL A 1 214 ? 3.719 -29.453 -25.484 1 93.88 214 VAL A C 1
ATOM 1751 O O . VAL A 1 214 ? 2.967 -30.422 -25.406 1 93.88 214 VAL A O 1
ATOM 1754 N N . PRO A 1 215 ? 4.074 -28.906 -26.578 1 94.12 215 PRO A N 1
ATOM 1755 C CA . PRO A 1 215 ? 3.525 -29.453 -27.828 1 94.12 215 PRO A CA 1
ATOM 1756 C C . PRO A 1 215 ? 3.809 -30.938 -28 1 94.12 215 PRO A C 1
ATOM 1758 O O . PRO A 1 215 ? 4.906 -31.406 -27.688 1 94.12 215 PRO A O 1
ATOM 1761 N N . PRO A 1 216 ? 2.723 -31.609 -28.484 1 93.56 216 PRO A N 1
ATOM 1762 C CA . PRO A 1 216 ? 2.971 -33.031 -28.812 1 93.56 216 PRO A CA 1
ATOM 1763 C C . PRO A 1 216 ? 4.09 -33.219 -29.828 1 93.56 216 PRO A C 1
ATOM 1765 O O . PRO A 1 216 ? 4.215 -32.406 -30.766 1 93.56 216 PRO A O 1
ATOM 1768 N N . GLY A 1 217 ? 4.898 -34.25 -29.625 1 93.56 217 GLY A N 1
ATOM 1769 C CA . GLY A 1 217 ? 6.004 -34.531 -30.531 1 93.56 217 GLY A CA 1
ATOM 1770 C C . GLY A 1 217 ? 7.312 -33.906 -30.078 1 93.56 217 GLY A C 1
ATOM 1771 O O . GLY A 1 217 ? 8.375 -34.219 -30.641 1 93.56 217 GLY A O 1
ATOM 1772 N N . THR A 1 218 ? 7.258 -33.031 -29.094 1 94.75 218 THR A N 1
ATOM 1773 C CA . THR A 1 218 ? 8.477 -32.469 -28.547 1 94.75 218 THR A CA 1
ATOM 1774 C C . THR A 1 218 ? 9.352 -33.562 -27.922 1 94.75 218 THR A C 1
ATOM 1776 O O . THR A 1 218 ? 8.852 -34.406 -27.203 1 94.75 218 THR A O 1
ATOM 1779 N N . PRO A 1 219 ? 10.664 -33.5 -28.234 1 95.19 219 PRO A N 1
ATOM 1780 C CA . PRO A 1 219 ? 11.539 -34.5 -27.578 1 95.19 219 PRO A CA 1
ATOM 1781 C C . PRO A 1 219 ? 11.578 -34.344 -26.062 1 95.19 219 PRO A C 1
ATOM 1783 O O . PRO A 1 219 ? 11.641 -33.219 -25.562 1 95.19 219 PRO A O 1
ATOM 1786 N N . PHE A 1 220 ? 11.516 -35.469 -25.422 1 94.75 220 PHE A N 1
ATOM 1787 C CA . PHE A 1 220 ? 11.562 -35.438 -23.969 1 94.75 220 PHE A CA 1
ATOM 1788 C C . PHE A 1 220 ? 12.883 -34.875 -23.469 1 94.75 220 PHE A C 1
ATOM 1790 O O . PHE A 1 220 ? 13.953 -35.25 -23.953 1 94.75 220 PHE A O 1
ATOM 1797 N N . ASP A 1 221 ? 12.766 -33.906 -22.562 1 94.25 221 ASP A N 1
ATOM 1798 C CA . ASP A 1 221 ? 13.93 -33.281 -21.938 1 94.25 221 ASP A CA 1
ATOM 1799 C C . ASP A 1 221 ? 13.914 -33.469 -20.438 1 94.25 221 ASP A C 1
ATOM 1801 O O . ASP A 1 221 ? 13.117 -32.875 -19.719 1 94.25 221 ASP A O 1
ATOM 1805 N N . SER A 1 222 ? 14.805 -34.281 -19.906 1 91.56 222 SER A N 1
ATOM 1806 C CA . SER A 1 222 ? 14.828 -34.625 -18.484 1 91.56 222 SER A CA 1
ATOM 1807 C C . SER A 1 222 ? 15.211 -33.438 -17.625 1 91.56 222 SER A C 1
ATOM 1809 O O . SER A 1 222 ? 15.016 -33.438 -16.406 1 91.56 222 SER A O 1
ATOM 1811 N N . ALA A 1 223 ? 15.695 -32.406 -18.25 1 91.44 223 ALA A N 1
ATOM 1812 C CA . ALA A 1 223 ? 16.078 -31.203 -17.516 1 91.44 223 ALA A CA 1
ATOM 1813 C C . ALA A 1 223 ? 14.844 -30.359 -17.172 1 91.44 223 ALA A C 1
ATOM 1815 O O . ALA A 1 223 ? 14.844 -29.625 -16.188 1 91.44 223 ALA A O 1
ATOM 1816 N N . VAL A 1 224 ? 13.789 -30.578 -17.969 1 95.06 224 VAL A N 1
ATOM 1817 C CA . VAL A 1 224 ? 12.648 -29.672 -17.844 1 95.06 224 VAL A CA 1
ATOM 1818 C C . VAL A 1 224 ? 11.398 -30.469 -17.469 1 95.06 224 VAL A C 1
ATOM 1820 O O . VAL A 1 224 ? 10.453 -29.922 -16.906 1 95.06 224 VAL A O 1
ATOM 1823 N N . HIS A 1 225 ? 11.508 -31.828 -17.75 1 94.56 225 HIS A N 1
ATOM 1824 C CA . HIS A 1 225 ? 10.289 -32.594 -17.578 1 94.56 225 HIS A CA 1
ATOM 1825 C C . HIS A 1 225 ? 10.555 -33.875 -16.781 1 94.56 225 HIS A C 1
ATOM 1827 O O . HIS A 1 225 ? 11.695 -34.344 -16.719 1 94.56 225 HIS A O 1
ATOM 1833 N N . ARG A 1 226 ? 9.484 -34.344 -16.172 1 93.06 226 ARG A N 1
ATOM 1834 C CA . ARG A 1 226 ? 9.383 -35.688 -15.625 1 93.06 226 ARG A CA 1
ATOM 1835 C C . ARG A 1 226 ? 8.336 -36.5 -16.391 1 93.06 226 ARG A C 1
ATOM 1837 O O . ARG A 1 226 ? 7.328 -35.969 -16.844 1 93.06 226 ARG A O 1
ATOM 1844 N N . LYS A 1 227 ? 8.578 -37.75 -16.453 1 92.06 227 LYS A N 1
ATOM 1845 C CA . LYS A 1 227 ? 7.621 -38.625 -17.141 1 92.06 227 LYS A CA 1
ATOM 1846 C C . LYS A 1 227 ? 6.504 -39.062 -16.188 1 92.06 227 LYS A C 1
ATOM 1848 O O . LYS A 1 227 ? 6.75 -39.344 -15.016 1 92.06 227 LYS A O 1
ATOM 1853 N N . CYS A 1 228 ? 5.352 -39.188 -16.75 1 91.06 228 CYS A N 1
ATOM 1854 C CA . CYS A 1 228 ? 4.207 -39.656 -15.961 1 91.06 228 CYS A CA 1
ATOM 1855 C C . CYS A 1 228 ? 4.207 -41.156 -15.797 1 91.06 228 CYS A C 1
ATOM 1857 O O . CYS A 1 228 ? 4.566 -41.688 -14.742 1 91.06 228 CYS A O 1
ATOM 1859 N N . THR A 1 229 ? 3.805 -41.938 -16.812 1 81.25 229 THR A N 1
ATOM 1860 C CA . THR A 1 229 ? 3.713 -43.406 -16.719 1 81.25 229 THR A CA 1
ATOM 1861 C C . THR A 1 229 ? 4.543 -44.062 -17.812 1 81.25 229 THR A C 1
ATOM 1863 O O . THR A 1 229 ? 5.156 -45.125 -17.578 1 81.25 229 THR A O 1
ATOM 1866 N N . VAL A 1 230 ? 4.617 -43.5 -19.078 1 74.5 230 VAL A N 1
ATOM 1867 C CA . VAL A 1 230 ? 5.188 -44.156 -20.25 1 74.5 230 VAL A CA 1
ATOM 1868 C C . VAL A 1 230 ? 6.555 -43.562 -20.562 1 74.5 230 VAL A C 1
ATOM 1870 O O . VAL A 1 230 ? 6.77 -42.344 -20.391 1 74.5 230 VAL A O 1
ATOM 1873 N N . ASN A 1 231 ? 7.5 -44.406 -21.062 1 79.31 231 ASN A N 1
ATOM 1874 C CA . ASN A 1 231 ? 8.875 -44 -21.312 1 79.31 231 ASN A CA 1
ATOM 1875 C C . ASN A 1 231 ? 9.141 -43.781 -22.797 1 79.31 231 ASN A C 1
ATOM 1877 O O . ASN A 1 231 ? 10.234 -44.062 -23.281 1 79.31 231 ASN A O 1
ATOM 1881 N N . GLY A 1 232 ? 8.453 -43.094 -23.453 1 86.12 232 GLY A N 1
ATOM 1882 C CA . GLY A 1 232 ? 8.703 -42.812 -24.859 1 86.12 232 GLY A CA 1
ATOM 1883 C C . GLY A 1 232 ? 9.633 -41.625 -25.078 1 86.12 232 GLY A C 1
ATOM 1884 O O . GLY A 1 232 ? 9.93 -40.875 -24.141 1 86.12 232 GLY A O 1
ATOM 1885 N N . PRO A 1 233 ? 10.156 -41.469 -26.297 1 91.12 233 PRO A N 1
ATOM 1886 C CA . PRO A 1 233 ? 11.148 -40.406 -26.594 1 91.12 233 PRO A CA 1
ATOM 1887 C C . PRO A 1 233 ? 10.516 -39.031 -26.797 1 91.12 233 PRO A C 1
ATOM 1889 O O . PRO A 1 233 ? 11.195 -38.031 -26.688 1 91.12 233 PRO A O 1
ATOM 1892 N N . ASN A 1 234 ? 9.148 -39.062 -27.141 1 94.62 234 ASN A N 1
ATOM 1893 C CA . ASN A 1 234 ? 8.492 -37.812 -27.422 1 94.62 234 ASN A CA 1
ATOM 1894 C C . ASN A 1 234 ? 7.305 -37.562 -26.5 1 94.62 234 ASN A C 1
ATOM 1896 O O . ASN A 1 234 ? 6.691 -38.5 -26 1 94.62 234 ASN A O 1
ATOM 1900 N N . VAL A 1 235 ? 7.008 -36.344 -26.344 1 94.81 235 VAL A N 1
ATOM 1901 C CA . VAL A 1 235 ? 5.879 -35.938 -25.5 1 94.81 235 VAL A CA 1
ATOM 1902 C C . VAL A 1 235 ? 4.57 -36.188 -26.266 1 94.81 235 VAL A C 1
ATOM 1904 O O . VAL A 1 235 ? 4.449 -35.812 -27.422 1 94.81 235 VAL A O 1
ATOM 1907 N N . ALA A 1 236 ? 3.641 -36.844 -25.594 1 94.69 236 ALA A N 1
ATOM 1908 C CA . ALA A 1 236 ? 2.297 -37 -26.156 1 94.69 236 ALA A CA 1
ATOM 1909 C C . ALA A 1 236 ? 1.387 -35.875 -25.688 1 94.69 236 ALA A C 1
ATOM 1911 O O . ALA A 1 236 ? 0.703 -35.25 -26.5 1 94.69 236 ALA A O 1
ATOM 1912 N N . TYR A 1 237 ? 1.35 -35.625 -24.422 1 94.69 237 TYR A N 1
ATOM 1913 C CA . TYR A 1 237 ? 0.581 -34.5 -23.875 1 94.69 237 TYR A CA 1
ATOM 1914 C C . TYR A 1 237 ? 1.122 -34.094 -22.5 1 94.69 237 TYR A C 1
ATOM 1916 O O . TYR A 1 237 ? 1.889 -34.812 -21.891 1 94.69 237 TYR A O 1
ATOM 1924 N N . THR A 1 238 ? 0.775 -32.875 -22.141 1 96.38 238 THR A N 1
ATOM 1925 C CA . THR A 1 238 ? 1.21 -32.344 -20.859 1 96.38 238 THR A CA 1
ATOM 1926 C C . THR A 1 238 ? 0.265 -32.75 -19.734 1 96.38 238 THR A C 1
ATOM 1928 O O . THR A 1 238 ? -0.956 -32.719 -19.891 1 96.38 238 THR A O 1
ATOM 1931 N N . VAL A 1 239 ? 0.786 -33.188 -18.594 1 96.12 239 VAL A N 1
ATOM 1932 C CA . VAL A 1 239 ? -0.002 -33.594 -17.438 1 96.12 239 VAL A CA 1
ATOM 1933 C C . VAL A 1 239 ? -0.004 -32.5 -16.391 1 96.12 239 VAL A C 1
ATOM 1935 O O . VAL A 1 239 ? -1.042 -32.219 -15.789 1 96.12 239 VAL A O 1
ATOM 1938 N N . TRP A 1 240 ? 1.169 -31.891 -16.156 1 97.5 240 TRP A N 1
ATOM 1939 C CA . TRP A 1 240 ? 1.36 -30.875 -15.141 1 97.5 240 TRP A CA 1
ATOM 1940 C C . TRP A 1 240 ? 2.367 -29.828 -15.602 1 97.5 240 TRP A C 1
ATOM 1942 O O . TRP A 1 240 ? 3.348 -30.156 -16.281 1 97.5 240 TRP A O 1
ATOM 1952 N N . PRO A 1 241 ? 2.164 -28.562 -15.312 1 97.62 241 PRO A N 1
ATOM 1953 C CA . PRO A 1 241 ? 2.947 -27.5 -15.945 1 97.62 241 PRO A CA 1
ATOM 1954 C C . PRO A 1 241 ? 4.379 -27.438 -15.43 1 97.62 241 PRO A C 1
ATOM 1956 O O . PRO A 1 241 ? 4.648 -27.828 -14.289 1 97.62 241 PRO A O 1
ATOM 1959 N N . VAL A 1 242 ? 5.266 -26.891 -16.281 1 96.62 242 VAL A N 1
ATOM 1960 C CA . VAL A 1 242 ? 6.609 -26.484 -15.875 1 96.62 242 VAL A CA 1
ATOM 1961 C C . VAL A 1 242 ? 6.559 -25.109 -15.211 1 96.62 242 VAL A C 1
ATOM 1963 O O . VAL A 1 242 ? 5.82 -24.219 -15.648 1 96.62 242 VAL A O 1
ATOM 1966 N N . VAL A 1 243 ? 7.375 -24.984 -14.172 1 96.62 243 VAL A N 1
ATOM 1967 C CA . VAL A 1 243 ? 7.43 -23.688 -13.5 1 96.62 243 VAL A CA 1
ATOM 1968 C C . VAL A 1 243 ? 8.836 -23.109 -13.617 1 96.62 243 VAL A C 1
ATOM 1970 O O . VAL A 1 243 ? 9.82 -23.781 -13.312 1 96.62 243 VAL A O 1
ATOM 1973 N N . TYR A 1 244 ? 8.828 -21.859 -14.023 1 92.5 244 TYR A N 1
ATOM 1974 C CA . TYR A 1 244 ? 10.07 -21.109 -14.07 1 92.5 244 TYR A CA 1
ATOM 1975 C C . TYR A 1 244 ? 10.086 -20 -13.016 1 92.5 244 TYR A C 1
ATOM 1977 O O . TYR A 1 244 ? 9.039 -19.438 -12.695 1 92.5 244 TYR A O 1
ATOM 1985 N N . LEU A 1 245 ? 11.195 -19.703 -12.508 1 89.5 245 LEU A N 1
ATOM 1986 C CA . LEU A 1 245 ? 11.336 -18.672 -11.477 1 89.5 245 LEU A CA 1
ATOM 1987 C C . LEU A 1 245 ? 10.828 -17.328 -11.977 1 89.5 245 LEU A C 1
ATOM 1989 O O . LEU A 1 245 ? 10.25 -16.547 -11.211 1 89.5 245 LEU A O 1
ATOM 1993 N N . HIS A 1 246 ? 11.172 -17 -13.188 1 85.25 246 HIS A N 1
ATOM 1994 C CA . HIS A 1 246 ? 10.672 -15.836 -13.914 1 85.25 246 HIS A CA 1
ATOM 1995 C C . HIS A 1 246 ? 10.711 -16.078 -15.422 1 85.25 246 HIS A C 1
ATOM 1997 O O . HIS A 1 246 ? 11.148 -17.125 -15.883 1 85.25 246 HIS A O 1
ATOM 2003 N N . GLU A 1 247 ? 10.148 -15.07 -16.094 1 84.12 247 GLU A N 1
ATOM 2004 C CA . GLU A 1 247 ? 10.219 -15.188 -17.547 1 84.12 247 GLU A CA 1
ATOM 2005 C C . GLU A 1 247 ? 11.656 -15.367 -18.016 1 84.12 247 GLU A C 1
ATOM 2007 O O . GLU A 1 247 ? 12.523 -14.555 -17.703 1 84.12 247 GLU A O 1
ATOM 2012 N N . ASN A 1 248 ? 11.945 -16.438 -18.672 1 79.62 248 ASN A N 1
ATOM 2013 C CA . ASN A 1 248 ? 13.266 -16.781 -19.203 1 79.62 248 ASN A CA 1
ATOM 2014 C C . ASN A 1 248 ? 14.242 -17.125 -18.078 1 79.62 248 ASN A C 1
ATOM 2016 O O . ASN A 1 248 ? 15.453 -16.953 -18.219 1 79.62 248 ASN A O 1
ATOM 2020 N N . GLY A 1 249 ? 13.695 -17.547 -17 1 83.75 249 GLY A N 1
ATOM 2021 C CA . GLY A 1 249 ? 14.5 -17.922 -15.852 1 83.75 249 GLY A CA 1
ATOM 2022 C C . GLY A 1 249 ? 14.719 -19.422 -15.75 1 83.75 249 GLY A C 1
ATOM 2023 O O . GLY A 1 249 ? 14.328 -20.172 -16.641 1 83.75 249 GLY A O 1
ATOM 2024 N N . PRO A 1 250 ? 15.422 -19.844 -14.758 1 87.75 250 PRO A N 1
ATOM 2025 C CA . PRO A 1 250 ? 15.656 -21.281 -14.555 1 87.75 250 PRO A CA 1
ATOM 2026 C C . PRO A 1 250 ? 14.391 -22.031 -14.141 1 87.75 250 PRO A C 1
ATOM 2028 O O . PRO A 1 250 ? 13.43 -21.406 -13.664 1 87.75 250 PRO A O 1
ATOM 2031 N N . VAL A 1 251 ? 14.453 -23.344 -14.328 1 92.56 251 VAL A N 1
ATOM 2032 C CA . VAL A 1 251 ? 13.336 -24.203 -13.961 1 92.56 251 VAL A CA 1
ATOM 2033 C C . VAL A 1 251 ? 13.266 -24.328 -12.438 1 92.56 251 VAL A C 1
ATOM 2035 O O . VAL A 1 251 ? 14.266 -24.625 -11.789 1 92.56 251 VAL A O 1
ATOM 2038 N N . LEU A 1 252 ? 12.133 -24.016 -11.922 1 92.81 252 LEU A N 1
ATOM 2039 C CA . LEU A 1 252 ? 11.891 -24.156 -10.484 1 92.81 252 LEU A CA 1
ATOM 2040 C C . LEU A 1 252 ? 11.297 -25.531 -10.172 1 92.81 252 LEU A C 1
ATOM 2042 O O . LEU A 1 252 ? 11.703 -26.188 -9.211 1 92.81 252 LEU A O 1
ATOM 2046 N N . VAL A 1 253 ? 10.312 -25.922 -10.977 1 94.5 253 VAL A N 1
ATOM 2047 C CA . VAL A 1 253 ? 9.656 -27.219 -10.867 1 94.5 253 VAL A CA 1
ATOM 2048 C C . VAL A 1 253 ? 9.5 -27.844 -12.25 1 94.5 253 VAL A C 1
ATOM 2050 O O . VAL A 1 253 ? 9 -27.203 -13.18 1 94.5 253 VAL A O 1
ATOM 2053 N N . LYS A 1 254 ? 9.992 -29.094 -12.352 1 93.88 254 LYS A N 1
ATOM 2054 C CA . LYS A 1 254 ? 9.844 -29.797 -13.625 1 93.88 254 LYS A CA 1
ATOM 2055 C C . LYS A 1 254 ? 8.383 -30.109 -13.906 1 93.88 254 LYS A C 1
ATOM 2057 O O . LYS A 1 254 ? 7.621 -30.453 -13 1 93.88 254 LYS A O 1
ATOM 2062 N N . GLY A 1 255 ? 8.047 -29.984 -15.164 1 96.81 255 GLY A N 1
ATOM 2063 C CA . GLY A 1 255 ? 6.719 -30.391 -15.578 1 96.81 255 GLY A CA 1
ATOM 2064 C C . GLY A 1 255 ? 6.574 -31.906 -15.688 1 96.81 255 GLY A C 1
ATOM 2065 O O . GLY A 1 255 ? 7.574 -32.62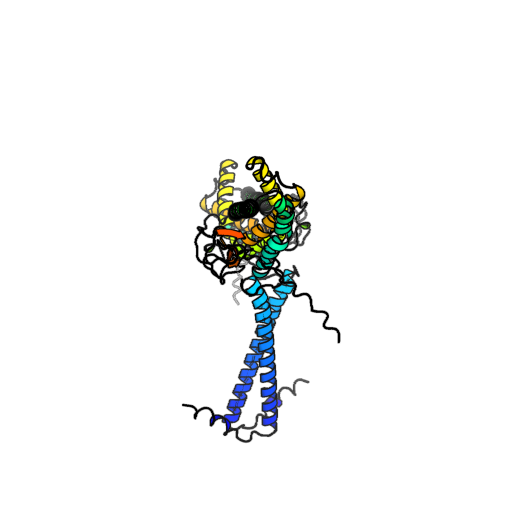5 -15.711 1 96.81 255 GLY A O 1
ATOM 2066 N N . VAL A 1 256 ? 5.332 -32.375 -15.688 1 96.06 256 VAL A N 1
ATOM 2067 C CA . VAL A 1 256 ? 5.043 -33.781 -15.906 1 96.06 256 VAL A CA 1
ATOM 2068 C C . VAL A 1 256 ? 4.418 -33.969 -17.281 1 96.06 256 VAL A C 1
ATOM 2070 O O . VAL A 1 256 ? 3.453 -33.281 -17.641 1 96.06 256 VAL A O 1
ATOM 2073 N N . VAL A 1 257 ? 5.004 -34.875 -18.031 1 95.75 257 VAL A N 1
ATOM 2074 C CA . VAL A 1 257 ? 4.48 -35.125 -19.375 1 95.75 257 VAL A CA 1
ATOM 2075 C C . VAL A 1 257 ? 4.277 -36.625 -19.578 1 95.75 257 VAL A C 1
ATOM 2077 O O . VAL A 1 257 ? 4.984 -37.438 -18.984 1 95.75 257 VAL A O 1
ATOM 2080 N N . GLN A 1 258 ? 3.254 -36.906 -20.359 1 94.69 258 GLN A N 1
ATOM 2081 C CA . GLN A 1 258 ? 3.076 -38.281 -20.859 1 94.69 258 GLN A CA 1
ATOM 2082 C C . GLN A 1 258 ? 3.762 -38.469 -22.203 1 94.69 258 GLN A C 1
ATOM 2084 O O . GLN A 1 258 ? 3.537 -37.688 -23.141 1 94.69 258 GLN A O 1
ATOM 2089 N N . CYS A 1 259 ? 4.531 -39.5 -22.344 1 92.69 259 CYS A N 1
ATOM 2090 C CA . CYS A 1 259 ? 5.27 -39.75 -23.578 1 92.69 259 CYS A CA 1
ATOM 2091 C C . CYS A 1 259 ? 4.555 -40.75 -24.453 1 92.69 259 CYS A C 1
ATOM 2093 O O . CYS A 1 259 ? 3.621 -41.438 -24 1 92.69 259 CYS A O 1
ATOM 2095 N N . ASP A 1 260 ? 4.766 -40.844 -25.859 1 87.19 260 ASP A N 1
ATOM 2096 C CA . ASP A 1 260 ? 4.078 -41.656 -26.875 1 87.19 260 ASP A CA 1
ATOM 2097 C C . ASP A 1 260 ? 4.484 -43.125 -26.766 1 87.19 260 ASP A C 1
ATOM 2099 O O . ASP A 1 260 ? 3.943 -43.969 -27.484 1 87.19 260 ASP A O 1
ATOM 2103 N N . GLY A 1 261 ? 5.223 -43.688 -25.844 1 73.56 261 GLY A N 1
ATOM 2104 C CA . GLY A 1 261 ? 5.73 -45.062 -25.859 1 73.56 261 GLY A CA 1
ATOM 2105 C C . GLY A 1 261 ? 4.742 -46.062 -25.312 1 73.56 261 GLY A C 1
ATOM 2106 O O . GLY A 1 261 ? 3.621 -45.719 -24.938 1 73.56 261 GLY A O 1
ATOM 2107 N N . LYS A 1 262 ? 4.914 -47.469 -25.734 1 62.03 262 LYS A N 1
ATOM 2108 C CA . LYS A 1 262 ? 4.117 -48.625 -25.266 1 62.03 262 LYS A CA 1
ATOM 2109 C C . LYS A 1 262 ? 4.285 -48.812 -23.766 1 62.03 262 LYS A C 1
ATOM 2111 O O . LYS A 1 262 ? 5.352 -48.531 -23.219 1 62.03 262 LYS A O 1
ATOM 2116 N N . LEU A 1 263 ? 3.262 -48.75 -23.078 1 54.47 263 LEU A N 1
ATOM 2117 C CA . LEU A 1 263 ? 3.281 -49.094 -21.656 1 54.47 263 LEU A CA 1
ATOM 2118 C C . LEU A 1 263 ? 4.191 -50.281 -21.375 1 54.47 263 LEU A C 1
ATOM 2120 O O . LEU A 1 263 ? 4.074 -51.312 -22.047 1 54.47 263 LEU A O 1
ATOM 2124 N N . THR A 1 264 ? 5.391 -50.219 -21.109 1 46.12 264 THR A N 1
ATOM 2125 C CA . THR A 1 264 ? 6.152 -51.438 -20.781 1 46.12 264 THR A CA 1
ATOM 2126 C C . THR A 1 264 ? 5.441 -52.219 -19.688 1 46.12 264 THR A C 1
ATOM 2128 O O . THR A 1 264 ? 5.047 -51.688 -18.656 1 46.12 264 THR A O 1
ATOM 2131 N N . ASP A 1 265 ? 4.785 -53.312 -19.953 1 42.22 265 ASP A N 1
ATOM 2132 C CA . ASP A 1 265 ? 4.316 -54.312 -19 1 42.22 265 ASP A CA 1
ATOM 2133 C C . ASP A 1 265 ? 5.391 -54.625 -17.953 1 42.22 265 ASP A C 1
ATOM 2135 O O . ASP A 1 265 ? 6.484 -55.062 -18.297 1 42.22 265 ASP A O 1
ATOM 2139 N N . SER A 1 266 ? 5.66 -53.844 -17.062 1 42.38 266 SER A N 1
ATOM 2140 C CA . SER A 1 266 ? 6.438 -54.406 -15.961 1 42.38 266 SER A CA 1
ATOM 2141 C C . SER A 1 266 ? 5.945 -55.812 -15.594 1 42.38 266 SER A C 1
ATOM 2143 O O . SER A 1 266 ? 4.863 -55.938 -15.023 1 42.38 266 SER A O 1
ATOM 2145 N N . LYS A 1 267 ? 6.105 -56.844 -16.344 1 41.19 267 LYS A N 1
ATOM 2146 C CA . LYS A 1 267 ? 6.023 -58.219 -15.859 1 41.19 267 LYS A CA 1
ATOM 2147 C C . LYS A 1 267 ? 6.746 -58.375 -14.523 1 41.19 267 LYS A C 1
ATOM 2149 O O . LYS A 1 267 ? 7.938 -58.094 -14.422 1 41.19 267 LYS A O 1
ATOM 2154 N N . LYS A 1 268 ? 6.023 -58.219 -13.367 1 40.53 268 LYS A N 1
ATOM 2155 C CA . LYS A 1 268 ? 6.406 -58.844 -12.109 1 40.53 268 LYS A CA 1
ATOM 2156 C C . LYS A 1 268 ? 6.984 -60.25 -12.328 1 40.53 268 LYS A C 1
ATOM 2158 O O . LYS A 1 268 ? 6.25 -61.188 -12.633 1 40.53 268 LYS A O 1
ATOM 2163 N N . GLU A 1 269 ? 8.016 -60.469 -13.07 1 35.34 269 GLU A N 1
ATOM 2164 C CA . GLU A 1 269 ? 8.648 -61.75 -12.922 1 35.34 269 GLU A CA 1
ATOM 2165 C C . GLU A 1 269 ? 8.922 -62.094 -11.453 1 35.34 269 GLU A C 1
ATOM 2167 O O . GLU A 1 269 ? 9.758 -61.438 -10.812 1 35.34 269 GLU A O 1
ATOM 2172 N N . GLY A 1 270 ? 7.82 -62.188 -10.609 1 35.81 270 GLY A N 1
ATOM 2173 C CA . GLY A 1 270 ? 7.922 -62.875 -9.336 1 35.81 270 GLY A CA 1
ATOM 2174 C C . GLY A 1 270 ? 8.727 -64.188 -9.43 1 35.81 270 GLY A C 1
ATOM 2175 O O . GLY A 1 270 ? 8.305 -65.125 -10.078 1 35.81 270 GLY A O 1
ATOM 2176 N N . THR A 1 271 ? 10 -64.062 -9.633 1 36.59 271 THR A N 1
ATOM 2177 C CA . THR A 1 271 ? 10.852 -65.25 -9.43 1 36.59 271 THR A CA 1
ATOM 2178 C C . THR A 1 271 ? 10.562 -65.875 -8.078 1 36.59 271 THR A C 1
ATOM 2180 O O . THR A 1 271 ? 10.742 -65.25 -7.031 1 36.59 271 THR A O 1
ATOM 2183 N N . LYS A 1 272 ? 9.602 -66.812 -7.977 1 37.97 272 LYS A N 1
ATOM 2184 C CA . LYS A 1 272 ? 9.375 -67.75 -6.875 1 37.97 272 LYS A CA 1
ATOM 2185 C C . LYS A 1 272 ? 10.68 -68.375 -6.43 1 37.97 272 LYS A C 1
ATOM 2187 O O . LYS A 1 272 ? 11.438 -68.875 -7.254 1 37.97 272 LYS A O 1
ATOM 2192 N N . PRO A 1 273 ? 11.219 -67.875 -5.289 1 40.81 273 PRO A N 1
ATOM 2193 C CA . PRO A 1 273 ? 12.367 -68.625 -4.734 1 40.81 273 PRO A CA 1
ATOM 2194 C C . PRO A 1 273 ? 12.164 -70.125 -4.723 1 40.81 273 PRO A C 1
ATOM 2196 O O . PRO A 1 273 ? 11.047 -70.562 -4.48 1 40.81 273 PRO A O 1
ATOM 2199 N N . SER A 1 274 ? 12.734 -70.812 -5.707 1 35.62 274 SER A N 1
ATOM 2200 C CA . SER A 1 274 ? 12.797 -72.25 -5.691 1 35.62 274 SER A CA 1
ATOM 2201 C C . SER A 1 274 ? 13.227 -72.812 -4.324 1 35.62 274 SER A C 1
ATOM 2203 O O . SER A 1 274 ? 14.195 -72.312 -3.742 1 35.62 274 SER A O 1
ATOM 2205 N N . ASN A 1 275 ? 12.227 -73.188 -3.49 1 38 275 ASN A N 1
ATOM 2206 C CA . ASN A 1 275 ? 12.422 -73.938 -2.258 1 38 275 ASN A CA 1
ATOM 2207 C C . ASN A 1 275 ? 13.477 -75.062 -2.428 1 38 275 ASN A C 1
ATOM 2209 O O . ASN A 1 275 ? 13.211 -76.062 -3.027 1 38 275 ASN A O 1
ATOM 2213 N N . THR A 1 276 ? 14.695 -74.688 -2.932 1 31.58 276 THR A N 1
ATOM 2214 C CA . THR A 1 276 ? 15.672 -75.75 -2.812 1 31.58 276 THR A CA 1
ATOM 2215 C C . THR A 1 276 ? 15.742 -76.25 -1.376 1 31.58 276 THR A C 1
ATOM 2217 O O . THR A 1 276 ? 15.953 -75.438 -0.447 1 31.58 276 THR A O 1
ATOM 2220 N N . LYS A 1 277 ? 15.258 -77.438 -1.186 1 38.62 277 LYS A N 1
ATOM 2221 C CA . LYS A 1 277 ? 15.375 -78.438 -0.1 1 38.62 277 LYS A CA 1
ATOM 2222 C C . LYS A 1 277 ? 16.812 -78.5 0.414 1 38.62 277 LYS A C 1
ATOM 2224 O O . LYS A 1 277 ? 17.703 -79 -0.288 1 38.62 277 LYS A O 1
ATOM 2229 N N . LEU A 1 278 ? 17.469 -77.312 0.829 1 27.55 278 LEU A N 1
ATOM 2230 C CA . LEU A 1 278 ? 18.438 -77.812 1.812 1 27.55 278 LEU A CA 1
ATOM 2231 C C . LEU A 1 278 ? 17.766 -78.125 3.141 1 27.55 278 LEU A C 1
ATOM 2233 O O . LEU A 1 278 ? 16.859 -77.375 3.561 1 27.55 278 LEU A O 1
ATOM 2237 N N . MET B 1 1 ? 42.688 13.797 41.5 1 26.2 1 MET B N 1
ATOM 2238 C CA . MET B 1 1 ? 43.062 12.492 40.969 1 26.2 1 MET B CA 1
ATOM 2239 C C . MET B 1 1 ? 43.438 12.594 39.5 1 26.2 1 MET B C 1
ATOM 2241 O O . MET B 1 1 ? 43.406 11.602 38.781 1 26.2 1 MET B O 1
ATOM 2245 N N . SER B 1 2 ? 43.719 13.82 39 1 31.97 2 SER B N 1
ATOM 2246 C CA . SER B 1 2 ? 43.875 14.531 37.719 1 31.97 2 SER B CA 1
ATOM 2247 C C . SER B 1 2 ? 45.25 14.273 37.125 1 31.97 2 SER B C 1
ATOM 2249 O O . SER B 1 2 ? 45.562 14.766 36.031 1 31.97 2 SER B O 1
ATOM 2251 N N . SER B 1 3 ? 46.25 13.781 38 1 35.75 3 SER B N 1
ATOM 2252 C CA . SER B 1 3 ? 47.688 13.812 37.688 1 35.75 3 SER B CA 1
ATOM 2253 C C . SER B 1 3 ? 48.062 12.68 36.75 1 35.75 3 SER B C 1
ATOM 2255 O O . SER B 1 3 ? 49.125 12.703 36.125 1 35.75 3 SER B O 1
ATOM 2257 N N . SER B 1 4 ? 47.344 11.508 36.969 1 33.25 4 SER B N 1
ATOM 2258 C CA . SER B 1 4 ? 47.938 10.258 36.469 1 33.25 4 SER B CA 1
ATOM 2259 C C . SER B 1 4 ? 47.812 10.164 34.969 1 33.25 4 SER B C 1
ATOM 2261 O O . SER B 1 4 ? 48.281 9.195 34.375 1 33.25 4 SER B O 1
ATOM 2263 N N . LYS B 1 5 ? 46.906 10.867 34.375 1 35.88 5 LYS B N 1
ATOM 2264 C CA . LYS B 1 5 ? 46.719 10.711 32.938 1 35.88 5 LYS B CA 1
ATOM 2265 C C . LYS B 1 5 ? 47.844 11.383 32.156 1 35.88 5 LYS B C 1
ATOM 2267 O O . LYS B 1 5 ? 48.031 11.133 30.969 1 35.88 5 LYS B O 1
ATOM 2272 N N . ALA B 1 6 ? 48.531 12.32 32.875 1 33.47 6 ALA B N 1
ATOM 2273 C CA . ALA B 1 6 ? 49.5 13.188 32.25 1 33.47 6 ALA B CA 1
ATOM 2274 C C . ALA B 1 6 ? 50.812 12.438 31.938 1 33.47 6 ALA B C 1
ATOM 2276 O O . ALA B 1 6 ? 51.469 12.711 30.953 1 33.47 6 ALA B O 1
ATOM 2277 N N . ASP B 1 7 ? 51.188 11.594 32.969 1 33.09 7 ASP B N 1
ATOM 2278 C CA . ASP B 1 7 ? 52.562 11.102 32.969 1 33.09 7 ASP B CA 1
ATOM 2279 C C . ASP B 1 7 ? 52.75 10.008 31.938 1 33.09 7 ASP B C 1
ATOM 2281 O O . ASP B 1 7 ? 53.844 9.477 31.781 1 33.09 7 ASP B O 1
ATOM 2285 N N . LYS B 1 8 ? 51.719 9.344 31.609 1 35.19 8 LYS B N 1
ATOM 2286 C CA . LYS B 1 8 ? 51.844 8.219 30.703 1 35.19 8 LYS B CA 1
ATOM 2287 C C . LYS B 1 8 ? 52.375 8.672 29.328 1 35.19 8 LYS B C 1
ATOM 2289 O O . LYS B 1 8 ? 52.688 7.848 28.484 1 35.19 8 LYS B O 1
ATOM 2294 N N . LYS B 1 9 ? 52.156 9.977 29.078 1 36.38 9 LYS B N 1
ATOM 2295 C CA . LYS B 1 9 ? 52.562 10.469 27.75 1 36.38 9 LYS B CA 1
ATOM 2296 C C . LYS B 1 9 ? 54.094 10.602 27.672 1 36.38 9 LYS B C 1
ATOM 2298 O O . LYS B 1 9 ? 54.656 10.781 26.578 1 36.38 9 LYS B O 1
ATOM 2303 N N . SER B 1 10 ? 54.719 10.641 28.75 1 36.75 10 SER B N 1
ATOM 2304 C CA . SER B 1 10 ? 56.094 11.094 28.641 1 36.75 10 SER B CA 1
ATOM 2305 C C . SER B 1 10 ? 57.031 9.977 28.172 1 36.75 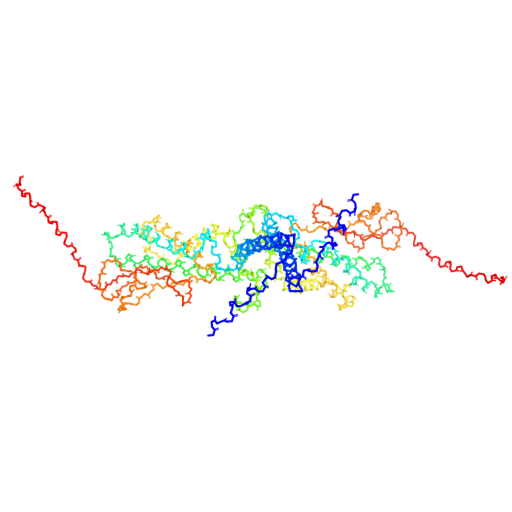10 SER B C 1
ATOM 2307 O O . SER B 1 10 ? 58.094 10.234 27.625 1 36.75 10 SER B O 1
ATOM 2309 N N . VAL B 1 11 ? 56.875 8.781 28.812 1 34.34 11 VAL B N 1
ATOM 2310 C CA . VAL B 1 11 ? 57.969 7.848 28.656 1 34.34 11 VAL B CA 1
ATOM 2311 C C . VAL B 1 11 ? 58.031 7.324 27.234 1 34.34 11 VAL B C 1
ATOM 2313 O O . VAL B 1 11 ? 58.5 6.207 26.984 1 34.34 11 VAL B O 1
ATOM 2316 N N . VAL B 1 12 ? 57.156 7.883 26.281 1 38.69 12 VAL B N 1
ATOM 2317 C CA . VAL B 1 12 ? 57.375 7.207 25 1 38.69 12 VAL B CA 1
ATOM 2318 C C . VAL B 1 12 ? 58.812 7.402 24.547 1 38.69 12 VAL B C 1
ATOM 2320 O O . VAL B 1 12 ? 59.219 8.516 24.203 1 38.69 12 VAL B O 1
ATOM 2323 N N . THR B 1 13 ? 59.875 6.77 25.312 1 40.66 13 THR B N 1
ATOM 2324 C CA . THR B 1 13 ? 61.25 6.57 24.859 1 40.66 13 THR B CA 1
ATOM 2325 C C . THR B 1 13 ? 61.312 6.496 23.328 1 40.66 13 THR B C 1
ATOM 2327 O O . THR B 1 13 ? 60.312 6.109 22.688 1 40.66 13 THR B O 1
ATOM 2330 N N . THR B 1 14 ? 62.438 7.094 22.844 1 46.88 14 THR B N 1
ATOM 2331 C CA . THR B 1 14 ? 62.781 7.328 21.438 1 46.88 14 THR B CA 1
ATOM 2332 C C . THR B 1 14 ? 62.656 6.043 20.625 1 46.88 14 THR B C 1
ATOM 2334 O O . THR B 1 14 ? 63.469 5.141 20.75 1 46.88 14 THR B O 1
ATOM 2337 N N . LEU B 1 15 ? 61.656 5.355 20.656 1 51.56 15 LEU B N 1
ATOM 2338 C CA . LEU B 1 15 ? 61.438 4.227 19.75 1 51.56 15 LEU B CA 1
ATOM 2339 C C . LEU B 1 15 ? 62.031 4.496 18.375 1 51.56 15 LEU B C 1
ATOM 2341 O O . LEU B 1 15 ? 62.094 5.645 17.938 1 51.56 15 LEU B O 1
ATOM 2345 N N . PRO B 1 16 ? 63.125 3.475 18.016 1 58.5 16 PRO B N 1
ATOM 2346 C CA . PRO B 1 16 ? 63.594 3.75 16.656 1 58.5 16 PRO B CA 1
ATOM 2347 C C . PRO B 1 16 ? 62.5 4.297 15.75 1 58.5 16 PRO B C 1
ATOM 2349 O O . PRO B 1 16 ? 61.312 3.98 15.938 1 58.5 16 PRO B O 1
ATOM 2352 N N . LYS B 1 17 ? 62.938 5.359 14.992 1 58.28 17 LYS B N 1
ATOM 2353 C CA . LYS B 1 17 ? 62.031 6.102 14.141 1 58.28 17 LYS B CA 1
ATOM 2354 C C . LYS B 1 17 ? 61.031 5.168 13.453 1 58.28 17 LYS B C 1
ATOM 2356 O O . LYS B 1 17 ? 59.844 5.5 13.312 1 58.28 17 LYS B O 1
ATOM 2361 N N . GLU B 1 18 ? 61.562 4.055 13.219 1 59.38 18 GLU B N 1
ATOM 2362 C CA . GLU B 1 18 ? 60.719 3.107 12.508 1 59.38 18 GLU B CA 1
ATOM 2363 C C . GLU B 1 18 ? 59.656 2.504 13.43 1 59.38 18 GLU B C 1
ATOM 2365 O O . GLU B 1 18 ? 58.5 2.318 13.031 1 59.38 18 GLU B O 1
ATOM 2370 N N . ALA B 1 19 ? 60.125 2.324 14.594 1 61.5 19 ALA B N 1
ATOM 2371 C CA . ALA B 1 19 ? 59.188 1.748 15.562 1 61.5 19 ALA B CA 1
ATOM 2372 C C . ALA B 1 19 ? 58.156 2.779 16.016 1 61.5 19 ALA B C 1
ATOM 2374 O O . ALA B 1 19 ? 57 2.447 16.219 1 61.5 19 ALA B O 1
ATOM 2375 N N . GLU B 1 20 ? 58.719 3.889 16.156 1 64.62 20 GLU B N 1
ATOM 2376 C CA . GLU B 1 20 ? 57.812 4.984 16.484 1 64.62 20 GLU B CA 1
ATOM 2377 C C . GLU B 1 20 ? 56.781 5.191 15.391 1 64.62 20 GLU B C 1
ATOM 2379 O O . GLU B 1 20 ? 55.594 5.41 15.68 1 64.62 20 GLU B O 1
ATOM 2384 N N . GLU B 1 21 ? 57.188 5.082 14.164 1 64.88 21 GLU B N 1
ATOM 2385 C CA . GLU B 1 21 ? 56.25 5.219 13.047 1 64.88 21 GLU B CA 1
ATOM 2386 C C . GLU B 1 21 ? 55.25 4.074 13.023 1 64.88 21 GLU B C 1
ATOM 2388 O O . GLU B 1 21 ? 54.062 4.285 12.75 1 64.88 21 GLU B O 1
ATOM 2393 N N . TYR B 1 22 ? 55.812 3.02 13.391 1 69.12 22 TYR B N 1
ATOM 2394 C CA . TYR B 1 22 ? 54.938 1.864 13.422 1 69.12 22 TYR B CA 1
ATOM 2395 C C . TYR B 1 22 ? 53.906 1.991 14.539 1 69.12 22 TYR B C 1
ATOM 2397 O O . TYR B 1 22 ? 52.719 1.707 14.336 1 69.12 22 TYR B O 1
ATOM 2405 N N . LEU B 1 23 ? 54.406 2.441 15.586 1 65 23 LEU B N 1
ATOM 2406 C CA . LEU B 1 23 ? 53.531 2.641 16.719 1 65 23 LEU B CA 1
ATOM 2407 C C . LEU B 1 23 ? 52.469 3.701 16.406 1 65 23 LEU B C 1
ATOM 2409 O O . LEU B 1 23 ? 51.281 3.535 16.734 1 65 23 LEU B O 1
ATOM 2413 N N . ILE B 1 24 ? 52.906 4.676 15.852 1 70.94 24 ILE B N 1
ATOM 2414 C CA . ILE B 1 24 ? 51.969 5.727 15.461 1 70.94 24 ILE B CA 1
ATOM 2415 C C . ILE B 1 24 ? 50.969 5.18 14.445 1 70.94 24 ILE B C 1
ATOM 2417 O O . ILE B 1 24 ? 49.781 5.469 14.523 1 70.94 24 ILE B O 1
ATOM 2421 N N . GLY B 1 25 ? 51.438 4.383 13.57 1 71.88 25 GLY B N 1
ATOM 2422 C CA . GLY B 1 25 ? 50.531 3.766 12.609 1 71.88 25 GLY B CA 1
ATOM 2423 C C . GLY B 1 25 ? 49.5 2.861 13.25 1 71.88 25 GLY B C 1
ATOM 2424 O O . GLY B 1 25 ? 48.344 2.904 12.891 1 71.88 25 GLY B O 1
ATOM 2425 N N . LEU B 1 26 ? 49.969 2.211 14.211 1 70.38 26 LEU B N 1
ATOM 2426 C CA . LEU B 1 26 ? 49.062 1.297 14.883 1 70.38 26 LEU B CA 1
ATOM 2427 C C . LEU B 1 26 ? 48.062 2.062 15.742 1 70.38 26 LEU B C 1
ATOM 2429 O O . LEU B 1 26 ? 46.875 1.701 15.812 1 70.38 26 LEU B O 1
ATOM 2433 N N . GLU B 1 27 ? 48.562 2.994 16.438 1 72.56 27 GLU B N 1
ATOM 2434 C CA . GLU B 1 27 ? 47.656 3.828 17.219 1 72.56 27 GLU B CA 1
ATOM 2435 C C . GLU B 1 27 ? 46.625 4.504 16.312 1 72.56 27 GLU B C 1
ATOM 2437 O O . GLU B 1 27 ? 45.438 4.586 16.656 1 72.56 27 GLU B O 1
ATOM 2442 N N . ASN B 1 28 ? 47.062 4.957 15.164 1 72.56 28 ASN B N 1
ATOM 2443 C CA . ASN B 1 28 ? 46.125 5.555 14.219 1 72.56 28 ASN B CA 1
ATOM 2444 C C . ASN B 1 28 ? 45.125 4.527 13.688 1 72.56 28 ASN B C 1
ATOM 2446 O O . ASN B 1 28 ? 43.938 4.828 13.547 1 72.56 28 ASN B O 1
ATOM 2450 N N . GLU B 1 29 ? 45.594 3.426 13.414 1 74.94 29 GLU B N 1
ATOM 2451 C CA . GLU B 1 29 ? 44.688 2.381 12.945 1 74.94 29 GLU B CA 1
ATOM 2452 C C . GLU B 1 29 ? 43.719 1.981 14.031 1 74.94 29 GLU B C 1
ATOM 2454 O O . GLU B 1 29 ? 42.531 1.788 13.758 1 74.94 29 GLU B O 1
ATOM 2459 N N . ASN B 1 30 ? 44.219 1.862 15.195 1 69.69 30 ASN B N 1
ATOM 2460 C CA . ASN B 1 30 ? 43.312 1.554 16.312 1 69.69 30 ASN B CA 1
ATOM 2461 C C . ASN B 1 30 ? 42.25 2.648 16.5 1 69.69 30 ASN B C 1
ATOM 2463 O O . ASN B 1 30 ? 41.094 2.355 16.75 1 69.69 30 ASN B O 1
ATOM 2467 N N . LYS B 1 31 ? 42.719 3.807 16.453 1 75.75 31 LYS B N 1
ATOM 2468 C CA . LYS B 1 31 ? 41.75 4.898 16.547 1 75.75 31 LYS B CA 1
ATOM 2469 C C . LYS B 1 31 ? 40.719 4.824 15.406 1 75.75 31 LYS B C 1
ATOM 2471 O O . LYS B 1 31 ? 39.531 5.012 15.617 1 75.75 31 LYS B O 1
ATOM 2476 N N . GLN B 1 32 ? 41.156 4.555 14.203 1 73.69 32 GLN B N 1
ATOM 2477 C CA . GLN B 1 32 ? 40.25 4.422 13.07 1 73.69 32 GLN B CA 1
ATOM 2478 C C . GLN B 1 32 ? 39.281 3.254 13.273 1 73.69 32 GLN B C 1
ATOM 2480 O O . GLN B 1 32 ? 38.094 3.371 12.992 1 73.69 32 GLN B O 1
ATOM 2485 N N . LEU B 1 33 ? 39.75 2.215 13.781 1 67.31 33 LEU B N 1
ATOM 2486 C CA . LEU B 1 33 ? 38.906 1.051 14 1 67.31 33 LEU B CA 1
ATOM 2487 C C . LEU B 1 33 ? 37.906 1.306 15.133 1 67.31 33 LEU B C 1
ATOM 2489 O O . LEU B 1 33 ? 36.781 0.876 15.062 1 67.31 33 LEU B O 1
ATOM 2493 N N . LYS B 1 34 ? 38.375 1.941 16.109 1 73.06 34 LYS B N 1
ATOM 2494 C CA . LYS B 1 34 ? 37.438 2.316 17.156 1 73.06 34 LYS B CA 1
ATOM 2495 C C . LYS B 1 34 ? 36.375 3.275 16.625 1 73.06 34 LYS B C 1
ATOM 2497 O O . LYS B 1 34 ? 35.219 3.15 16.969 1 73.06 34 LYS B O 1
ATOM 2502 N N . ASP B 1 35 ? 36.781 4.188 15.828 1 68.62 35 ASP B N 1
ATOM 2503 C CA . ASP B 1 35 ? 35.812 5.062 15.211 1 68.62 35 ASP B CA 1
ATOM 2504 C C . ASP B 1 35 ? 34.875 4.273 14.289 1 68.62 35 ASP B C 1
ATOM 2506 O O . ASP B 1 35 ? 33.656 4.512 14.273 1 68.62 35 ASP B O 1
ATOM 2510 N N . GLU B 1 36 ? 35.438 3.42 13.547 1 65.06 36 GLU B N 1
ATOM 2511 C CA . GLU B 1 36 ? 34.594 2.598 12.68 1 65.06 36 GLU B CA 1
ATOM 2512 C C . GLU B 1 36 ? 33.688 1.692 13.492 1 65.06 36 GLU B C 1
ATOM 2514 O O . GLU B 1 36 ? 32.5 1.507 13.148 1 65.06 36 GLU B O 1
ATOM 2519 N N . LYS B 1 37 ? 34.188 1.158 14.484 1 61.66 37 LYS B N 1
ATOM 2520 C CA . LYS B 1 37 ? 33.312 0.377 15.383 1 61.66 37 LYS B CA 1
ATOM 2521 C C . LYS B 1 37 ? 32.188 1.231 15.961 1 61.66 37 LYS B C 1
ATOM 2523 O O . LYS B 1 37 ? 31.047 0.802 16 1 61.66 37 LYS B O 1
ATOM 2528 N N . LYS B 1 38 ? 32.562 2.322 16.547 1 62.69 38 LYS B N 1
ATOM 2529 C CA . LYS B 1 38 ? 31.531 3.217 17.031 1 62.69 38 LYS B CA 1
ATOM 2530 C C . LYS B 1 38 ? 30.531 3.559 15.938 1 62.69 38 LYS B C 1
ATOM 2532 O O . LYS B 1 38 ? 29.328 3.592 16.188 1 62.69 38 LYS B O 1
ATOM 2537 N N . TYR B 1 39 ? 31.031 3.738 14.734 1 59.84 39 TYR B N 1
ATOM 2538 C CA . TYR B 1 39 ? 30.141 3.986 13.617 1 59.84 39 TYR B CA 1
ATOM 2539 C C . TYR B 1 39 ? 29.281 2.762 13.32 1 59.84 39 TYR B C 1
ATOM 2541 O O . TYR B 1 39 ? 28.062 2.873 13.141 1 59.84 39 TYR B O 1
ATOM 2549 N N . LEU B 1 40 ? 29.844 1.639 13.289 1 56.5 40 LEU B N 1
ATOM 2550 C CA . LEU B 1 40 ? 29.094 0.419 13.008 1 56.5 40 LEU B CA 1
ATOM 2551 C C . LEU B 1 40 ? 28.141 0.094 14.141 1 56.5 40 LEU B C 1
ATOM 2553 O O . LEU B 1 40 ? 27 -0.336 13.906 1 56.5 40 LEU B O 1
ATOM 2557 N N . LEU B 1 41 ? 28.547 0.277 15.375 1 58.09 41 LEU B N 1
ATOM 2558 C CA . LEU B 1 41 ? 27.625 0.103 16.5 1 58.09 41 LEU B CA 1
ATOM 2559 C C . LEU B 1 41 ? 26.516 1.143 16.453 1 58.09 41 LEU B C 1
ATOM 2561 O O . LEU B 1 41 ? 25.344 0.828 16.734 1 58.09 41 LEU B O 1
ATOM 2565 N N . SER B 1 42 ? 26.953 2.318 16.203 1 54.72 42 SER B N 1
ATOM 2566 C CA . SER B 1 42 ? 25.906 3.314 16 1 54.72 42 SER B CA 1
ATOM 2567 C C . SER B 1 42 ? 25 2.93 14.836 1 54.72 42 SER B C 1
ATOM 2569 O O . SER B 1 42 ? 23.781 3.061 14.93 1 54.72 42 SER B O 1
ATOM 2571 N N . ARG B 1 43 ? 25.609 2.465 13.789 1 52.56 43 ARG B N 1
ATOM 2572 C CA . ARG B 1 43 ? 24.812 2.008 12.664 1 52.56 43 ARG B CA 1
ATOM 2573 C C . ARG B 1 43 ? 24.016 0.756 13.031 1 52.56 43 ARG B C 1
ATOM 2575 O O . ARG B 1 43 ? 22.844 0.621 12.656 1 52.56 43 ARG B O 1
ATOM 2582 N N . LEU B 1 44 ? 24.531 -0.145 13.594 1 49.84 44 LEU B N 1
ATOM 2583 C CA . LEU B 1 44 ? 23.812 -1.311 14.086 1 49.84 44 LEU B CA 1
ATOM 2584 C C . LEU B 1 44 ? 22.734 -0.901 15.094 1 49.84 44 LEU B C 1
ATOM 2586 O O . LEU B 1 44 ? 21.625 -1.429 15.078 1 49.84 44 LEU B O 1
ATOM 2590 N N . SER B 1 45 ? 23.094 -0.11 16.109 1 49.12 45 SER B N 1
ATOM 2591 C CA . SER B 1 45 ? 22.078 0.424 17.016 1 49.12 45 SER B CA 1
ATOM 2592 C C . SER B 1 45 ? 21 1.186 16.266 1 49.12 45 SER B C 1
ATOM 2594 O O . SER B 1 45 ? 19.812 1.083 16.594 1 49.12 45 SER B O 1
ATOM 2596 N N . GLN B 1 46 ? 21.438 1.88 15.242 1 46.16 46 GLN B N 1
ATOM 2597 C CA . GLN B 1 46 ? 20.453 2.537 14.391 1 46.16 46 GLN B CA 1
ATOM 2598 C C . GLN B 1 46 ? 19.641 1.517 13.594 1 46.16 46 GLN B C 1
ATOM 2600 O O . GLN B 1 46 ? 18.422 1.621 13.516 1 46.16 46 GLN B O 1
ATOM 2605 N N . VAL B 1 47 ? 20.281 0.635 13.008 1 45.91 47 VAL B N 1
ATOM 2606 C CA . VAL B 1 47 ? 19.594 -0.433 12.289 1 45.91 47 VAL B CA 1
ATOM 2607 C C . VAL B 1 47 ? 18.859 -1.338 13.281 1 45.91 47 VAL B C 1
ATOM 2609 O O . VAL B 1 47 ? 17.719 -1.745 13.039 1 45.91 47 VAL B O 1
ATOM 2612 N N . ALA B 1 48 ? 19.422 -1.741 14.344 1 43.38 48 ALA B N 1
ATOM 2613 C CA . ALA B 1 48 ? 18.75 -2.445 15.422 1 43.38 48 ALA B CA 1
ATOM 2614 C C . ALA B 1 48 ? 17.672 -1.565 16.062 1 43.38 48 ALA B C 1
ATOM 2616 O O . ALA B 1 48 ? 16.609 -2.057 16.453 1 43.38 48 ALA B O 1
ATOM 2617 N N . GLY B 1 49 ? 17.922 -0.328 16.391 1 39.34 49 GLY B N 1
ATOM 2618 C CA . GLY B 1 49 ? 16.875 0.596 16.797 1 39.34 49 GLY B CA 1
ATOM 2619 C C . GLY B 1 49 ? 15.773 0.731 15.773 1 39.34 49 GLY B C 1
ATOM 2620 O O . GLY B 1 49 ? 14.594 0.798 16.141 1 39.34 49 GLY B O 1
ATOM 2621 N N . VAL B 1 50 ? 16.047 0.712 14.516 1 41.78 50 VAL B N 1
ATOM 2622 C CA . VAL B 1 50 ? 15.023 0.616 13.469 1 41.78 50 VAL B CA 1
ATOM 2623 C C . VAL B 1 50 ? 14.375 -0.764 13.516 1 41.78 50 VAL B C 1
ATOM 2625 O O . VAL B 1 50 ? 13.148 -0.882 13.406 1 41.78 50 VAL B O 1
ATOM 2628 N N . LEU B 1 51 ? 14.961 -1.783 13.523 1 39.38 51 LEU B N 1
ATOM 2629 C CA . LEU B 1 51 ? 14.398 -3.109 13.75 1 39.38 51 LEU B CA 1
ATOM 2630 C C . LEU B 1 51 ? 13.727 -3.186 15.117 1 39.38 51 LEU B C 1
ATOM 2632 O O . LEU B 1 51 ? 12.711 -3.861 15.281 1 39.38 51 LEU B O 1
ATOM 2636 N N . MET B 1 52 ? 14.258 -2.721 16.188 1 37.91 52 MET B N 1
ATOM 2637 C CA . MET B 1 52 ? 13.57 -2.594 17.469 1 37.91 52 MET B CA 1
ATOM 2638 C C . MET B 1 52 ? 12.492 -1.521 17.391 1 37.91 52 MET B C 1
ATOM 2640 O O . MET B 1 52 ? 11.469 -1.619 18.078 1 37.91 52 MET B O 1
ATOM 2644 N N . THR B 1 53 ? 12.703 -0.296 16.797 1 37.31 53 THR B N 1
ATOM 2645 C CA . THR B 1 53 ? 11.633 0.679 16.625 1 37.31 53 THR B CA 1
ATOM 2646 C C . THR B 1 53 ? 10.672 0.238 15.531 1 37.31 53 THR B C 1
ATOM 2648 O O . THR B 1 53 ? 9.531 0.716 15.469 1 37.31 53 THR B O 1
ATOM 2651 N N . GLU B 1 54 ? 10.906 -0.373 14.523 1 37.91 54 GLU B N 1
ATOM 2652 C CA . GLU B 1 54 ? 9.945 -0.978 13.602 1 37.91 54 GLU B CA 1
ATOM 2653 C C . GLU B 1 54 ? 8.945 -1.856 14.352 1 37.91 54 GLU B C 1
ATOM 2655 O O . GLU B 1 54 ? 7.766 -1.899 14.008 1 37.91 54 GLU B O 1
ATOM 2660 N N . ASP B 1 55 ? 9.281 -2.605 15.32 1 35.19 55 ASP B N 1
ATOM 2661 C CA . ASP B 1 55 ? 8.359 -3.123 16.328 1 35.19 55 ASP B CA 1
ATOM 2662 C C . ASP B 1 55 ? 8.219 -2.145 17.5 1 35.19 55 ASP B C 1
ATOM 2664 O O . ASP B 1 55 ? 7.496 -2.42 18.453 1 35.19 55 ASP B O 1
ATOM 2668 N N . ASN B 1 56 ? 9.219 -1.215 17.766 1 33.5 56 ASN B N 1
ATOM 2669 C CA . ASN B 1 56 ? 9.031 -0.223 18.828 1 33.5 56 ASN B CA 1
ATOM 2670 C C . ASN B 1 56 ? 8.617 1.131 18.25 1 33.5 56 ASN B C 1
ATOM 2672 O O . ASN B 1 56 ? 9.414 1.798 17.594 1 33.5 56 ASN B O 1
ATOM 2676 N N . PRO B 1 57 ? 7.379 1.606 18.141 1 38.84 57 PRO B N 1
ATOM 2677 C CA . PRO B 1 57 ? 6.809 2.893 17.734 1 38.84 57 PRO B CA 1
ATOM 2678 C C . PRO B 1 57 ? 7.652 4.082 18.188 1 38.84 57 PRO B C 1
ATOM 2680 O O . PRO B 1 57 ? 7.426 5.211 17.734 1 38.84 57 PRO B O 1
ATOM 2683 N N . ASN B 1 58 ? 8.469 3.963 19.141 1 33.78 58 ASN B N 1
ATOM 2684 C CA . ASN B 1 58 ? 9.102 5.117 19.766 1 33.78 58 ASN B CA 1
ATOM 2685 C C . ASN B 1 58 ? 10.367 5.539 19.031 1 33.78 58 ASN B C 1
ATOM 2687 O O . ASN B 1 58 ? 11.039 6.492 19.438 1 33.78 58 ASN B O 1
ATOM 2691 N N . ILE B 1 59 ? 11.125 4.809 18.344 1 39.53 59 ILE B N 1
ATOM 2692 C CA . ILE B 1 59 ? 12.344 5.355 17.766 1 39.53 59 ILE B CA 1
ATOM 2693 C C . ILE B 1 59 ? 11.992 6.238 16.562 1 39.53 59 ILE B C 1
ATOM 2695 O O . ILE B 1 59 ? 11.531 5.746 15.531 1 39.53 59 ILE B O 1
ATOM 2699 N N . THR B 1 60 ? 11.68 7.461 16.656 1 41.91 60 THR B N 1
ATOM 2700 C CA . THR B 1 60 ? 11.336 8.602 15.812 1 41.91 60 THR B CA 1
ATOM 2701 C C . THR B 1 60 ? 12.414 8.836 14.758 1 41.91 60 THR B C 1
ATOM 2703 O O . THR B 1 60 ? 13.578 9.055 15.086 1 41.91 60 THR B O 1
ATOM 2706 N N . ASP B 1 61 ? 12.492 8.133 13.633 1 43.09 61 ASP B N 1
ATOM 2707 C CA . ASP B 1 61 ? 13.312 8.602 12.516 1 43.09 61 ASP B CA 1
ATOM 2708 C C . ASP B 1 61 ? 13.281 10.117 12.406 1 43.09 61 ASP B C 1
ATOM 2710 O O . ASP B 1 61 ? 12.281 10.688 11.961 1 43.09 61 ASP B O 1
ATOM 2714 N N . LEU B 1 62 ? 14.18 10.758 12.953 1 47.69 62 LEU B N 1
ATOM 2715 C CA . LEU B 1 62 ? 14.25 12.211 13.008 1 47.69 62 LEU B CA 1
ATOM 2716 C C . LEU B 1 62 ? 14.242 12.812 11.609 1 47.69 62 LEU B C 1
ATOM 2718 O O . LEU B 1 62 ? 13.945 13.992 11.43 1 47.69 62 LEU B O 1
ATOM 2722 N N . SER B 1 63 ? 14.664 11.938 10.648 1 47.53 63 SER B N 1
ATOM 2723 C CA . SER B 1 63 ? 14.727 12.477 9.297 1 47.53 63 SER B CA 1
ATOM 2724 C C . SER B 1 63 ? 13.375 12.367 8.594 1 47.53 63 SER B C 1
ATOM 2726 O O . SER B 1 63 ? 13.211 12.867 7.48 1 47.53 63 SER B O 1
ATOM 2728 N N . ASP B 1 64 ? 12.547 11.781 9.352 1 61.84 64 ASP B N 1
ATOM 2729 C CA . ASP B 1 64 ? 11.219 11.68 8.75 1 61.84 64 ASP B CA 1
ATOM 2730 C C . ASP B 1 64 ? 10.562 13.055 8.633 1 61.84 64 ASP B C 1
ATOM 2732 O O . ASP B 1 64 ? 10.242 13.68 9.641 1 61.84 64 ASP B O 1
ATOM 2736 N N . VAL B 1 65 ? 10.695 13.617 7.395 1 63.44 65 VAL B N 1
ATOM 2737 C CA . VAL B 1 65 ? 10.141 14.93 7.105 1 63.44 65 VAL B CA 1
ATOM 2738 C C . VAL B 1 65 ? 8.688 14.992 7.582 1 63.44 65 VAL B C 1
ATOM 2740 O O . VAL B 1 65 ? 8.156 16.078 7.84 1 63.44 65 VAL B O 1
ATOM 2743 N N . ASN B 1 66 ? 8.211 13.812 7.852 1 70.62 66 ASN B N 1
ATOM 2744 C CA . ASN B 1 66 ? 6.805 13.797 8.219 1 70.62 66 ASN B CA 1
ATOM 2745 C C . ASN B 1 66 ? 6.621 13.586 9.719 1 70.62 66 ASN B C 1
ATOM 2747 O O . ASN B 1 66 ? 5.5 13.391 10.195 1 70.62 66 ASN B O 1
ATOM 2751 N N . ARG B 1 67 ? 7.715 13.875 10.391 1 77.31 67 ARG B N 1
ATOM 2752 C CA . ARG B 1 67 ? 7.594 13.789 11.836 1 77.31 67 ARG B CA 1
ATOM 2753 C C . ARG B 1 67 ? 6.754 14.945 12.383 1 77.31 67 ARG B C 1
ATOM 2755 O O . ARG B 1 67 ? 6.816 16.062 11.867 1 77.31 67 ARG B O 1
ATOM 2762 N N . PRO B 1 68 ? 6.121 14.664 13.422 1 81.69 68 PRO B N 1
ATOM 2763 C CA . PRO B 1 68 ? 5.203 15.68 13.953 1 81.69 68 PRO B CA 1
ATOM 2764 C C . PRO B 1 68 ? 5.906 16.984 14.297 1 81.69 68 PRO B C 1
ATOM 2766 O O . PRO B 1 68 ? 5.359 18.062 14.055 1 81.69 68 PRO B O 1
ATOM 2769 N N . ILE B 1 69 ? 7.125 16.938 14.805 1 81.62 69 ILE B N 1
ATOM 2770 C CA . ILE B 1 69 ? 7.84 18.141 15.18 1 81.62 69 ILE B CA 1
ATOM 2771 C C . ILE B 1 69 ? 8.141 18.984 13.938 1 81.62 69 ILE B C 1
ATOM 2773 O O . ILE B 1 69 ? 8.008 20.203 13.961 1 81.62 69 ILE B O 1
ATOM 2777 N N . ASN B 1 70 ? 8.516 18.297 12.906 1 86.25 70 ASN B N 1
ATOM 2778 C CA . ASN B 1 70 ? 8.75 19 11.641 1 86.25 70 ASN B CA 1
ATOM 2779 C C . ASN B 1 70 ? 7.461 19.594 11.086 1 86.25 70 ASN B C 1
ATOM 2781 O O . ASN B 1 70 ? 7.461 20.703 10.562 1 86.25 70 ASN B O 1
ATOM 2785 N N . LEU B 1 71 ? 6.414 18.906 11.289 1 91.56 71 LEU B N 1
ATOM 2786 C CA . LEU B 1 71 ? 5.117 19.406 10.836 1 91.56 71 LEU B CA 1
ATOM 2787 C C . LEU B 1 71 ? 4.703 20.641 11.625 1 91.56 71 LEU B C 1
ATOM 2789 O O . LEU B 1 71 ? 4.113 21.562 11.062 1 91.56 71 LEU B O 1
ATOM 2793 N N . GLY B 1 72 ? 5.066 20.578 12.891 1 91.38 72 GLY B N 1
ATOM 2794 C CA . GLY B 1 72 ? 4.805 21.766 13.68 1 91.38 72 GLY B CA 1
ATOM 2795 C C . GLY B 1 72 ? 5.535 23 13.164 1 91.38 72 GLY B C 1
ATOM 2796 O O . GLY B 1 72 ? 4.957 24.094 13.102 1 91.38 72 GLY B O 1
ATOM 2797 N N . GLU B 1 73 ? 6.699 22.812 12.781 1 90.25 73 GLU B N 1
ATOM 2798 C CA . GLU B 1 73 ? 7.492 23.906 12.227 1 90.25 73 GLU B CA 1
ATOM 2799 C C . GLU B 1 73 ? 6.918 24.375 10.891 1 90.25 73 GLU B C 1
ATOM 2801 O O . GLU B 1 73 ? 6.879 25.578 10.617 1 90.25 73 GLU B O 1
ATOM 2806 N N . ASP B 1 74 ? 6.523 23.484 10.141 1 93.12 74 ASP B N 1
ATOM 2807 C CA . ASP B 1 74 ? 5.926 23.812 8.844 1 93.12 74 ASP B CA 1
ATOM 2808 C C . ASP B 1 74 ? 4.688 24.688 9.016 1 93.12 74 ASP B C 1
ATOM 2810 O O . ASP B 1 74 ? 4.496 25.656 8.281 1 93.12 74 ASP B O 1
ATOM 2814 N N . LEU B 1 75 ? 3.879 24.328 9.953 1 95.88 75 LEU B N 1
ATOM 2815 C CA . LEU B 1 75 ? 2.654 25.078 10.172 1 95.88 75 LEU B CA 1
ATOM 2816 C C . LEU B 1 75 ? 2.973 26.516 10.602 1 95.88 75 LEU B C 1
ATOM 2818 O O . LEU B 1 75 ? 2.33 27.469 10.148 1 95.88 75 LEU B O 1
ATOM 2822 N N . SER B 1 76 ? 3.961 26.594 11.477 1 92.5 76 SER B N 1
ATOM 2823 C CA . SER B 1 76 ? 4.387 27.906 11.922 1 92.5 76 SER B CA 1
ATOM 2824 C C . SER B 1 76 ? 4.93 28.734 10.758 1 92.5 76 SER B C 1
ATOM 2826 O O . SER B 1 76 ? 4.684 29.938 10.68 1 92.5 76 SER B O 1
ATOM 2828 N N . GLN B 1 77 ? 5.582 28.094 9.906 1 93.31 77 GLN B N 1
ATOM 2829 C CA . GLN B 1 77 ? 6.148 28.766 8.742 1 93.31 77 GLN B CA 1
ATOM 2830 C C . GLN B 1 77 ? 5.051 29.266 7.812 1 93.31 77 GLN B C 1
ATOM 2832 O O . GLN B 1 77 ? 5.176 30.344 7.227 1 93.31 77 GLN B O 1
ATOM 2837 N N . ILE B 1 78 ? 4.023 28.547 7.652 1 96.94 78 ILE B N 1
ATOM 2838 C CA . ILE B 1 78 ? 2.904 28.969 6.816 1 96.94 78 ILE B CA 1
ATOM 2839 C C . ILE B 1 78 ? 2.301 30.25 7.375 1 96.94 78 ILE B C 1
ATOM 2841 O O . ILE B 1 78 ? 1.986 31.172 6.621 1 96.94 78 ILE B O 1
ATOM 2845 N N . TYR B 1 79 ? 2.184 30.312 8.656 1 95.44 79 TYR B N 1
ATOM 2846 C CA . TYR B 1 79 ? 1.655 31.5 9.328 1 95.44 79 TYR B CA 1
ATOM 2847 C C . TYR B 1 79 ? 2.594 32.688 9.148 1 95.44 79 TYR B C 1
ATOM 2849 O O . TYR B 1 79 ? 2.152 33.781 8.836 1 95.44 79 TYR B O 1
ATOM 2857 N N . ASP B 1 80 ? 3.865 32.438 9.281 1 92.56 80 ASP B N 1
ATOM 2858 C CA . ASP B 1 80 ? 4.855 33.5 9.281 1 92.56 80 ASP B CA 1
ATOM 2859 C C . ASP B 1 80 ? 5.117 34 7.863 1 92.56 80 ASP B C 1
ATOM 2861 O O . ASP B 1 80 ? 5.492 35.156 7.664 1 92.56 80 ASP B O 1
ATOM 2865 N N . ASP B 1 81 ? 4.887 33.188 6.836 1 93.69 81 ASP B N 1
ATOM 2866 C CA . ASP B 1 81 ? 5.242 33.562 5.469 1 93.69 81 ASP B CA 1
ATOM 2867 C C . ASP B 1 81 ? 3.996 33.781 4.621 1 93.69 81 ASP B C 1
ATOM 2869 O O . ASP B 1 81 ? 3.541 34.938 4.48 1 93.69 81 ASP B O 1
ATOM 2873 N N . GLU B 1 82 ? 3.338 32.719 4.223 1 93.06 82 GLU B N 1
ATOM 2874 C CA . GLU B 1 82 ? 2.234 32.844 3.273 1 93.06 82 GLU B CA 1
ATOM 2875 C C . GLU B 1 82 ? 1.062 33.594 3.873 1 93.06 82 GLU B C 1
ATOM 2877 O O . GLU B 1 82 ? 0.465 34.469 3.205 1 93.06 82 GLU B O 1
ATOM 2882 N N . TYR B 1 83 ? 0.804 33.281 5.094 1 93.31 83 TYR B N 1
ATOM 2883 C CA . TYR B 1 83 ? -0.275 33.969 5.793 1 93.31 83 TYR B CA 1
ATOM 2884 C C . TYR B 1 83 ? 0.021 35.469 5.918 1 93.31 83 TYR B C 1
ATOM 2886 O O . TYR B 1 83 ? -0.828 36.312 5.602 1 93.31 83 TYR B O 1
ATOM 2894 N N . THR B 1 84 ? 1.184 35.781 6.359 1 91.12 84 THR B N 1
ATOM 2895 C CA . THR B 1 84 ? 1.586 37.188 6.578 1 91.12 84 THR B CA 1
ATOM 2896 C C . THR B 1 84 ? 1.642 37.938 5.254 1 91.12 84 THR B C 1
ATOM 2898 O O . THR B 1 84 ? 1.295 39.125 5.195 1 91.12 84 THR B O 1
ATOM 2901 N N . ASP B 1 85 ? 2.053 37.281 4.227 1 87.75 85 ASP B N 1
ATOM 2902 C CA . ASP B 1 85 ? 2.09 37.906 2.908 1 87.75 85 ASP B CA 1
ATOM 2903 C C . ASP B 1 85 ? 0.701 38.406 2.488 1 87.75 85 ASP B C 1
ATOM 2905 O O . ASP B 1 85 ? 0.546 39.531 2.006 1 87.75 85 ASP B O 1
ATOM 2909 N N . ILE B 1 86 ? -0.284 37.594 2.715 1 90 86 ILE B N 1
ATOM 2910 C CA . ILE B 1 86 ? -1.655 37.938 2.367 1 90 86 ILE B CA 1
ATOM 2911 C C . ILE B 1 86 ? -2.145 39.062 3.287 1 90 86 ILE B C 1
ATOM 2913 O O . ILE B 1 86 ? -2.746 40.031 2.826 1 90 86 ILE B O 1
ATOM 2917 N N . PHE B 1 87 ? -1.793 38.938 4.527 1 89.94 87 PHE B N 1
ATOM 2918 C CA . PHE B 1 87 ? -2.246 39.906 5.523 1 89.94 87 PHE B CA 1
ATOM 2919 C C . PHE B 1 87 ? -1.707 41.312 5.215 1 89.94 87 PHE B C 1
ATOM 2921 O O . PHE B 1 87 ? -2.455 42.281 5.234 1 89.94 87 PHE B O 1
ATOM 2928 N N . VAL B 1 88 ? -0.444 41.406 4.902 1 88.06 88 VAL B N 1
ATOM 2929 C CA . VAL B 1 88 ? 0.206 42.656 4.629 1 88.06 88 VAL B CA 1
ATOM 2930 C C . VAL B 1 88 ? -0.398 43.312 3.377 1 88.06 88 VAL B C 1
ATOM 2932 O O . VAL B 1 88 ? -0.565 44.531 3.309 1 88.06 88 VAL B O 1
ATOM 2935 N N . GLN B 1 89 ? -0.791 42.531 2.512 1 84.75 89 GLN B N 1
ATOM 2936 C CA . GLN B 1 89 ? -1.341 43.031 1.259 1 84.75 89 GLN B CA 1
ATOM 2937 C C . GLN B 1 89 ? -2.76 43.562 1.453 1 84.75 89 GLN B C 1
ATOM 2939 O O . GLN B 1 89 ? -3.174 44.5 0.778 1 84.75 89 GLN B O 1
ATOM 2944 N N . LEU B 1 90 ? -3.432 43.031 2.422 1 85.06 90 LEU B N 1
ATOM 2945 C CA . LEU B 1 90 ? -4.855 43.344 2.512 1 85.06 90 LEU B CA 1
ATOM 2946 C C . LEU B 1 90 ? -5.137 44.281 3.689 1 85.06 90 LEU B C 1
ATOM 2948 O O . LEU B 1 90 ? -6.207 44.875 3.76 1 85.06 90 LEU B O 1
ATOM 2952 N N . LYS B 1 91 ? -4.219 44.406 4.566 1 85.19 91 LYS B N 1
ATOM 2953 C CA . LYS B 1 91 ? -4.465 45.094 5.84 1 85.19 91 LYS B CA 1
ATOM 2954 C C . LYS B 1 91 ? -4.828 46.562 5.625 1 85.19 91 LYS B C 1
ATOM 2956 O O . LYS B 1 91 ? -5.539 47.156 6.441 1 85.19 91 LYS B O 1
ATOM 2961 N N . GLU B 1 92 ? -4.406 47.125 4.527 1 83.12 92 GLU B N 1
ATOM 2962 C CA . GLU B 1 92 ? -4.707 48.531 4.273 1 83.12 92 GLU B CA 1
ATOM 2963 C C . GLU B 1 92 ? -6.117 48.719 3.719 1 83.12 92 GLU B C 1
ATOM 2965 O O . GLU B 1 92 ? -6.707 49.781 3.828 1 83.12 92 GLU B O 1
ATOM 2970 N N . ARG B 1 93 ? -6.691 47.719 3.229 1 81.44 93 ARG B N 1
ATOM 2971 C CA . ARG B 1 93 ? -7.945 47.844 2.494 1 81.44 93 ARG B CA 1
ATOM 2972 C C . ARG B 1 93 ? -9.094 47.188 3.262 1 81.44 93 ARG B C 1
ATOM 2974 O O . ARG B 1 93 ? -10.258 47.5 3.021 1 81.44 93 ARG B O 1
ATOM 2981 N N . GLU B 1 94 ? -8.742 46.281 4.137 1 82.31 94 GLU B N 1
ATOM 2982 C CA . GLU B 1 94 ? -9.773 45.5 4.797 1 82.31 94 GLU B CA 1
ATOM 2983 C C . GLU B 1 94 ? -9.594 45.5 6.312 1 82.31 94 GLU B C 1
ATOM 2985 O O . GLU B 1 94 ? -8.508 45.812 6.812 1 82.31 94 GLU B O 1
ATOM 2990 N N . CYS B 1 95 ? -10.641 45.188 6.891 1 87.94 95 CYS B N 1
ATOM 2991 C CA . CYS B 1 95 ? -10.609 45.031 8.336 1 87.94 95 CYS B CA 1
ATOM 2992 C C . CYS B 1 95 ? -9.758 43.812 8.719 1 87.94 95 CYS B C 1
ATOM 2994 O O . CYS B 1 95 ? -9.852 42.75 8.094 1 87.94 95 CYS B O 1
ATOM 2996 N N . GLU B 1 96 ? -8.914 44.031 9.688 1 86.94 96 GLU B N 1
ATOM 2997 C CA . GLU B 1 96 ? -7.984 42.969 10.109 1 86.94 96 GLU B CA 1
ATOM 2998 C C . GLU B 1 96 ? -8.719 41.719 10.508 1 86.94 96 GLU B C 1
ATOM 3000 O O . GLU B 1 96 ? -8.32 40.594 10.133 1 86.94 96 GLU B O 1
ATOM 3005 N N . ARG B 1 97 ? -9.781 41.875 11.25 1 89.38 97 ARG B N 1
ATOM 3006 C CA . ARG B 1 97 ? -10.539 40.719 11.727 1 89.38 97 ARG B CA 1
ATOM 3007 C C . ARG B 1 97 ? -11.078 39.906 10.57 1 89.38 97 ARG B C 1
ATOM 3009 O O . ARG B 1 97 ? -11.047 38.656 10.609 1 89.38 97 ARG B O 1
ATOM 3016 N N . ASP B 1 98 ? -11.562 40.531 9.578 1 89.5 98 ASP B N 1
ATOM 3017 C CA . ASP B 1 98 ? -12.133 39.844 8.422 1 89.5 98 ASP B CA 1
ATOM 3018 C C . ASP B 1 98 ? -11.062 39.062 7.66 1 89.5 98 ASP B C 1
ATOM 3020 O O . ASP B 1 98 ? -11.312 37.969 7.188 1 89.5 98 ASP B O 1
ATOM 3024 N N . ILE B 1 99 ? -9.844 39.688 7.555 1 88.38 99 ILE B N 1
ATOM 3025 C CA . ILE B 1 99 ? -8.734 39 6.879 1 88.38 99 ILE B CA 1
ATOM 3026 C C . ILE B 1 99 ? -8.359 37.75 7.641 1 88.38 99 ILE B C 1
ATOM 3028 O O . ILE B 1 99 ? -8.211 36.656 7.039 1 88.38 99 ILE B O 1
ATOM 3032 N N . HIS B 1 100 ? -8.258 37.906 8.977 1 92.06 100 HIS B N 1
ATOM 3033 C CA . HIS B 1 100 ? -7.922 36.75 9.812 1 92.06 100 HIS B CA 1
ATOM 3034 C C . HIS B 1 100 ? -8.969 35.656 9.688 1 92.06 100 HIS B C 1
ATOM 3036 O O . HIS B 1 100 ? -8.625 34.469 9.547 1 92.06 100 HIS B O 1
ATOM 3042 N N . ASN B 1 101 ? -10.188 36.031 9.688 1 91.38 101 ASN B N 1
ATOM 3043 C CA . ASN B 1 101 ? -11.273 35.062 9.578 1 91.38 101 ASN B CA 1
ATOM 3044 C C . ASN B 1 101 ? -11.242 34.344 8.242 1 91.38 101 ASN B C 1
ATOM 3046 O O . ASN B 1 101 ? -11.438 33.125 8.203 1 91.38 101 ASN B O 1
ATOM 3050 N N . ASP B 1 102 ? -11.016 35.062 7.215 1 88.69 102 ASP B N 1
ATOM 3051 C CA . ASP B 1 102 ? -10.984 34.469 5.887 1 88.69 102 ASP B CA 1
ATOM 3052 C C . ASP B 1 102 ? -9.82 33.469 5.762 1 88.69 102 ASP B C 1
ATOM 3054 O O . ASP B 1 102 ? -9.992 32.375 5.242 1 88.69 102 ASP B O 1
ATOM 3058 N N . MET B 1 103 ? -8.648 33.875 6.234 1 91.81 103 MET B N 1
ATOM 3059 C CA . MET B 1 103 ? -7.457 33.031 6.137 1 91.81 103 MET B CA 1
ATOM 3060 C C . MET B 1 103 ? -7.605 31.797 6.992 1 91.81 103 MET B C 1
ATOM 3062 O O . MET B 1 103 ? -7.25 30.688 6.559 1 91.81 103 MET B O 1
ATOM 3066 N N . LEU B 1 104 ? -8.156 31.969 8.148 1 94.81 104 LEU B N 1
ATOM 3067 C CA . LEU B 1 104 ? -8.391 30.812 9.023 1 94.81 104 LEU B CA 1
ATOM 3068 C C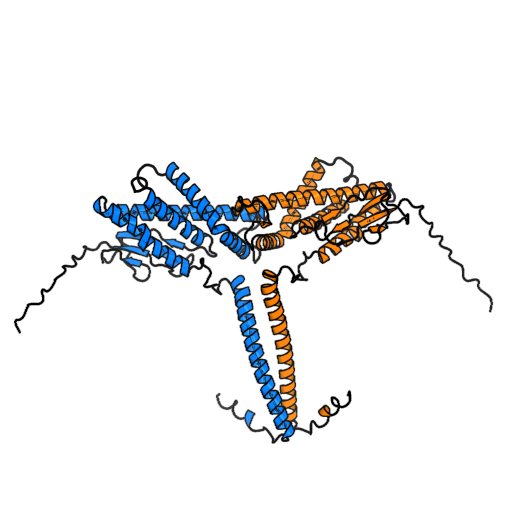 . LEU B 1 104 ? -9.414 29.875 8.414 1 94.81 104 LEU B C 1
ATOM 3070 O O . LEU B 1 104 ? -9.258 28.656 8.484 1 94.81 104 LEU B O 1
ATOM 3074 N N . SER B 1 105 ? -10.406 30.422 7.848 1 92.44 105 SER B N 1
ATOM 3075 C CA . SER B 1 105 ? -11.453 29.625 7.211 1 92.44 105 SER B CA 1
ATOM 3076 C C . SER B 1 105 ? -10.891 28.797 6.066 1 92.44 105 SER B C 1
ATOM 3078 O O . SER B 1 105 ? -11.25 27.625 5.91 1 92.44 105 SER B O 1
ATOM 3080 N N . ILE B 1 106 ? -10.023 29.406 5.281 1 91.44 106 ILE B N 1
ATOM 3081 C CA . ILE B 1 106 ? -9.391 28.688 4.184 1 91.44 106 ILE B CA 1
ATOM 3082 C C . ILE B 1 106 ? -8.578 27.516 4.738 1 91.44 106 ILE B C 1
ATOM 3084 O O . ILE B 1 106 ? -8.641 26.406 4.219 1 91.44 106 ILE B O 1
ATOM 3088 N N . ALA B 1 107 ? -7.824 27.812 5.75 1 95 107 ALA B N 1
ATOM 3089 C CA . ALA B 1 107 ? -7.012 26.766 6.367 1 95 107 ALA B CA 1
ATOM 3090 C C . ALA B 1 107 ? -7.891 25.625 6.902 1 95 107 ALA B C 1
ATOM 3092 O O . ALA B 1 107 ? -7.586 24.453 6.699 1 95 107 ALA B O 1
ATOM 3093 N N . GLU B 1 108 ? -8.945 25.984 7.535 1 96.19 108 GLU B N 1
ATOM 3094 C CA . GLU B 1 108 ? -9.852 24.984 8.086 1 96.19 108 GLU B CA 1
ATOM 3095 C C . GLU B 1 108 ? -10.484 24.141 6.977 1 96.19 108 GLU B C 1
ATOM 3097 O O . GLU B 1 108 ? -10.625 22.922 7.113 1 96.19 108 GLU B O 1
ATOM 3102 N N . ARG B 1 109 ? -10.891 24.766 5.965 1 93.81 109 ARG B N 1
ATOM 3103 C CA . ARG B 1 109 ? -11.469 24.062 4.832 1 93.81 109 ARG B CA 1
ATOM 3104 C C . ARG B 1 109 ? -10.445 23.109 4.207 1 93.81 109 ARG B C 1
ATOM 3106 O O . ARG B 1 109 ? -10.797 22 3.789 1 93.81 109 ARG B O 1
ATOM 3113 N N . CYS B 1 110 ? -9.203 23.625 4.078 1 95.62 110 CYS B N 1
ATOM 3114 C CA . CYS B 1 110 ? -8.133 22.766 3.594 1 95.62 110 CYS B CA 1
ATOM 3115 C C . CYS B 1 110 ? -7.992 21.531 4.477 1 95.62 110 CYS B C 1
ATOM 3117 O O . CYS B 1 110 ? -7.887 20.406 3.977 1 95.62 110 CYS B O 1
ATOM 3119 N N . PHE B 1 111 ? -8.078 21.688 5.754 1 97.69 111 PHE B N 1
ATOM 3120 C CA . PHE B 1 111 ? -7.949 20.594 6.699 1 97.69 111 PHE B CA 1
ATOM 3121 C C . PHE B 1 111 ? -9.094 19.594 6.523 1 97.69 111 PHE B C 1
ATOM 3123 O O . PHE B 1 111 ? -8.859 18.391 6.383 1 97.69 111 PHE B O 1
ATOM 3130 N N . ARG B 1 112 ? -10.281 20.109 6.543 1 96.81 112 ARG B N 1
ATOM 3131 C CA . ARG B 1 112 ? -11.453 19.234 6.426 1 96.81 112 ARG B CA 1
ATOM 3132 C C . ARG B 1 112 ? -11.422 18.453 5.121 1 96.81 112 ARG B C 1
ATOM 3134 O O . ARG B 1 112 ? -11.805 17.281 5.086 1 96.81 112 ARG B O 1
ATOM 3141 N N . PHE B 1 113 ? -11.008 19.125 4.125 1 96.5 113 PHE B N 1
ATOM 3142 C CA . PHE B 1 113 ? -10.891 18.469 2.824 1 96.5 113 PHE B CA 1
ATOM 3143 C C . PHE B 1 113 ? -9.875 17.328 2.873 1 96.5 113 PHE B C 1
ATOM 3145 O O . PHE B 1 113 ? -10.164 16.219 2.455 1 96.5 113 PHE B O 1
ATOM 3152 N N . CYS B 1 114 ? -8.672 17.609 3.383 1 97.5 114 CYS B N 1
ATOM 3153 C CA . CYS B 1 114 ? -7.625 16.594 3.475 1 97.5 114 CYS B CA 1
ATOM 3154 C C . CYS B 1 114 ? -8.055 15.438 4.371 1 97.5 114 CYS B C 1
ATOM 3156 O O . CYS B 1 114 ? -7.777 14.273 4.074 1 97.5 114 CYS B O 1
ATOM 3158 N N . ASP B 1 115 ? -8.703 15.789 5.441 1 96.69 115 ASP B N 1
ATOM 3159 C CA . ASP B 1 115 ? -9.195 14.773 6.367 1 96.69 115 ASP B CA 1
ATOM 3160 C C . ASP B 1 115 ? -10.188 13.836 5.676 1 96.69 115 ASP B C 1
ATOM 3162 O O . ASP B 1 115 ? -10.102 12.617 5.82 1 96.69 115 ASP B O 1
ATOM 3166 N N . SER B 1 116 ? -11.07 14.43 4.977 1 96.88 116 SER B N 1
ATOM 3167 C CA . SER B 1 116 ? -12.062 13.641 4.246 1 96.88 116 SER B CA 1
ATOM 3168 C C . SER B 1 116 ? -11.398 12.766 3.184 1 96.88 116 SER B C 1
ATOM 3170 O O . SER B 1 116 ? -11.766 11.602 3.012 1 96.88 116 SER B O 1
ATOM 3172 N N . GLN B 1 117 ? -10.477 13.359 2.449 1 96.88 117 GLN B N 1
ATOM 3173 C CA . GLN B 1 117 ? -9.766 12.633 1.405 1 96.88 117 GLN B CA 1
ATOM 3174 C C . GLN B 1 117 ? -8.969 11.469 1.992 1 96.88 117 GLN B C 1
ATOM 3176 O O . GLN B 1 117 ? -8.852 10.414 1.371 1 96.88 117 GLN B O 1
ATOM 3181 N N . GLU B 1 118 ? -8.352 11.719 3.137 1 96.38 118 GLU B N 1
ATOM 3182 C CA . GLU B 1 118 ? -7.598 10.664 3.799 1 96.38 118 GLU B CA 1
ATOM 3183 C C . GLU B 1 118 ? -8.5 9.484 4.164 1 96.38 118 GLU B C 1
ATOM 3185 O O . GLU B 1 118 ? -8.141 8.328 3.922 1 96.38 118 GLU B O 1
ATOM 3190 N N . LYS B 1 119 ? -9.609 9.719 4.77 1 93.94 119 LYS B N 1
ATOM 3191 C CA . LYS B 1 119 ? -10.539 8.672 5.172 1 93.94 119 LYS B CA 1
ATOM 3192 C C . LYS B 1 119 ? -11.047 7.891 3.965 1 93.94 119 LYS B C 1
ATOM 3194 O O . LYS B 1 119 ? -11.133 6.66 4.004 1 93.94 119 LYS B O 1
ATOM 3199 N N . GLU B 1 120 ? -11.344 8.625 2.939 1 96.06 120 GLU B N 1
ATOM 3200 C CA . GLU B 1 120 ? -11.797 7.984 1.711 1 96.06 120 GLU B CA 1
ATOM 3201 C C . GLU B 1 120 ? -10.711 7.094 1.118 1 96.06 120 GLU B C 1
ATOM 3203 O O . GLU B 1 120 ? -10.977 5.953 0.735 1 96.06 120 GLU B O 1
ATOM 3208 N N . GLN B 1 121 ? -9.547 7.629 1.014 1 96.19 121 GLN B N 1
ATOM 3209 C CA . GLN B 1 121 ? -8.438 6.855 0.472 1 96.19 121 GLN B CA 1
ATOM 3210 C C . GLN B 1 121 ? -8.18 5.602 1.306 1 96.19 121 GLN B C 1
ATOM 3212 O O . GLN B 1 121 ? -7.91 4.531 0.758 1 96.19 121 GLN B O 1
ATOM 3217 N N . PHE B 1 122 ? -8.203 5.766 2.604 1 94.31 122 PHE B N 1
ATOM 3218 C CA . PHE B 1 122 ? -7.93 4.641 3.488 1 94.31 122 PHE B CA 1
ATOM 3219 C C . PHE B 1 122 ? -8.961 3.533 3.287 1 94.31 122 PHE B C 1
ATOM 3221 O O . PHE B 1 122 ? -8.609 2.35 3.273 1 94.31 122 PHE B O 1
ATOM 3228 N N . GLU B 1 123 ? -10.141 3.92 3.135 1 94.19 123 GLU B N 1
ATOM 3229 C CA . GLU B 1 123 ? -11.188 2.941 2.846 1 94.19 123 GLU B CA 1
ATOM 3230 C C . GLU B 1 123 ? -10.906 2.205 1.539 1 94.19 123 GLU B C 1
ATOM 3232 O O . GLU B 1 123 ? -11.086 0.989 1.455 1 94.19 123 GLU B O 1
ATOM 3237 N N . LYS B 1 124 ? -10.516 2.941 0.544 1 95.56 124 LYS B N 1
ATOM 3238 C CA . LYS B 1 124 ? -10.18 2.33 -0.738 1 95.56 124 LYS B CA 1
ATOM 3239 C C . LYS B 1 124 ? -9.008 1.363 -0.595 1 95.56 124 LYS B C 1
ATOM 3241 O O . LYS B 1 124 ? -8.984 0.306 -1.229 1 95.56 124 LYS B O 1
ATOM 3246 N N . ILE B 1 125 ? -8.055 1.772 0.218 1 95.75 125 ILE B N 1
ATOM 3247 C CA . ILE B 1 125 ? -6.891 0.922 0.462 1 95.75 125 ILE B CA 1
ATOM 3248 C C . ILE B 1 125 ? -7.336 -0.385 1.113 1 95.75 125 ILE B C 1
ATOM 3250 O O . ILE B 1 125 ? -6.934 -1.469 0.686 1 95.75 125 ILE B O 1
ATOM 3254 N N . LEU B 1 126 ? -8.156 -0.238 2.102 1 93.94 126 LEU B N 1
ATOM 3255 C CA . LEU B 1 126 ? -8.641 -1.431 2.789 1 93.94 126 LEU B CA 1
ATOM 3256 C C . LEU B 1 126 ? -9.398 -2.344 1.829 1 93.94 126 LEU B C 1
ATOM 3258 O O . LEU B 1 126 ? -9.242 -3.564 1.873 1 93.94 126 LEU B O 1
ATOM 3262 N N . ASN B 1 127 ? -10.109 -1.798 0.979 1 94 127 ASN B N 1
ATOM 3263 C CA . ASN B 1 127 ? -10.898 -2.564 0.019 1 94 127 ASN B CA 1
ATOM 3264 C C . ASN B 1 127 ? -10.008 -3.271 -0.999 1 94 127 ASN B C 1
ATOM 3266 O O . ASN B 1 127 ? -10.219 -4.441 -1.312 1 94 127 ASN B O 1
ATOM 3270 N N . VAL B 1 128 ? -9.039 -2.549 -1.488 1 95.62 128 VAL B N 1
ATOM 3271 C CA . VAL B 1 128 ? -8.18 -3.098 -2.533 1 95.62 128 VAL B CA 1
ATOM 3272 C C . VAL B 1 128 ? -7.395 -4.285 -1.984 1 95.62 128 VAL B C 1
ATOM 3274 O O . VAL B 1 128 ? -7.156 -5.266 -2.697 1 95.62 128 VAL B O 1
ATOM 3277 N N . PHE B 1 129 ? -7.043 -4.227 -0.717 1 94.69 129 PHE B N 1
ATOM 3278 C CA . PHE B 1 129 ? -6.266 -5.305 -0.113 1 94.69 129 PHE B CA 1
ATOM 3279 C C . PHE B 1 129 ? -7.172 -6.254 0.661 1 94.69 129 PHE B C 1
ATOM 3281 O O . PHE B 1 129 ? -6.688 -7.141 1.37 1 94.69 129 PHE B O 1
ATOM 3288 N N . GLN B 1 130 ? -8.484 -6.004 0.598 1 92 130 GLN B N 1
ATOM 3289 C CA . GLN B 1 130 ? -9.5 -6.895 1.146 1 92 130 GLN B CA 1
ATOM 3290 C C . GLN B 1 130 ? -9.398 -6.977 2.666 1 92 130 GLN B C 1
ATOM 3292 O O . GLN B 1 130 ? -9.469 -8.062 3.24 1 92 130 GLN B O 1
ATOM 3297 N N . PHE B 1 131 ? -9.133 -5.867 3.273 1 89.31 131 PHE B N 1
ATOM 3298 C CA . PHE B 1 131 ? -9.203 -5.738 4.723 1 89.31 131 PHE B CA 1
ATOM 3299 C C . PHE B 1 131 ? -10.578 -5.25 5.16 1 89.31 131 PHE B C 1
ATOM 3301 O O . PHE B 1 131 ? -10.703 -4.59 6.195 1 89.31 131 PHE B O 1
ATOM 3308 N N . ASN B 1 132 ? -11.57 -5.48 4.473 1 76.25 132 ASN B N 1
ATOM 3309 C CA . ASN B 1 132 ? -12.891 -4.883 4.652 1 76.25 132 ASN B CA 1
ATOM 3310 C C . ASN B 1 132 ? -13.562 -5.371 5.934 1 76.25 132 ASN B C 1
ATOM 3312 O O . ASN B 1 132 ? -14.461 -4.715 6.461 1 76.25 132 ASN B O 1
ATOM 3316 N N . ASP B 1 133 ? -13.164 -6.457 6.438 1 73.06 133 ASP B N 1
ATOM 3317 C CA . ASP B 1 133 ? -13.867 -7.008 7.598 1 73.06 133 ASP B CA 1
ATOM 3318 C C . ASP B 1 133 ? -13.328 -6.418 8.898 1 73.06 133 ASP B C 1
ATOM 3320 O O . ASP B 1 133 ? -13.688 -6.867 9.984 1 73.06 133 ASP B O 1
ATOM 3324 N N . VAL B 1 134 ? -12.578 -5.441 8.703 1 71 134 VAL B N 1
ATOM 3325 C CA . VAL B 1 134 ? -11.953 -4.91 9.906 1 71 134 VAL B CA 1
ATOM 3326 C C . VAL B 1 134 ? -12.758 -3.723 10.43 1 71 134 VAL B C 1
ATOM 3328 O O . VAL B 1 134 ? -13.141 -2.838 9.664 1 71 134 VAL B O 1
ATOM 3331 N N . ALA B 1 135 ? -13.148 -3.709 11.609 1 60.84 135 ALA B N 1
ATOM 3332 C CA . ALA B 1 135 ? -14 -2.725 12.266 1 60.84 135 ALA B CA 1
ATOM 3333 C C . ALA B 1 135 ? -13.289 -1.379 12.391 1 60.84 135 ALA B C 1
ATOM 3335 O O . ALA B 1 135 ? -13.914 -0.325 12.25 1 60.84 135 ALA B O 1
ATOM 3336 N N . ASN B 1 136 ? -12.055 -1.51 12.797 1 69.56 136 ASN B N 1
ATOM 3337 C CA . ASN B 1 136 ? -11.289 -0.287 13 1 69.56 136 ASN B CA 1
ATOM 3338 C C . ASN B 1 136 ? -9.82 -0.485 12.664 1 69.56 136 ASN B C 1
ATOM 3340 O O . ASN B 1 136 ? -9.398 -1.593 12.328 1 69.56 136 ASN B O 1
ATOM 3344 N N . ARG B 1 137 ? -9.109 0.591 12.648 1 76.25 137 ARG B N 1
ATOM 3345 C CA . ARG B 1 137 ? -7.691 0.606 12.305 1 76.25 137 ARG B CA 1
ATOM 3346 C C . ARG B 1 137 ? -6.887 -0.273 13.25 1 76.25 137 ARG B C 1
ATOM 3348 O O . ARG B 1 137 ? -5.895 -0.888 12.844 1 76.25 137 ARG B O 1
ATOM 3355 N N . GLN B 1 138 ? -7.402 -0.427 14.453 1 70 138 GLN B N 1
ATOM 3356 C CA . GLN B 1 138 ? -6.676 -1.173 15.469 1 70 138 GLN B CA 1
ATOM 3357 C C . GLN B 1 138 ? -6.809 -2.678 15.258 1 70 138 GLN B C 1
ATOM 3359 O O . GLN B 1 138 ? -5.996 -3.457 15.75 1 70 138 GLN B O 1
ATOM 3364 N N . SER B 1 139 ? -7.812 -3.012 14.523 1 77.69 139 SER B N 1
ATOM 3365 C CA . SER B 1 139 ? -8.07 -4.43 14.289 1 77.69 139 SER B CA 1
ATOM 3366 C C . SER B 1 139 ? -7.316 -4.941 13.07 1 77.69 139 SER B C 1
ATOM 3368 O O . SER B 1 139 ? -7.352 -6.137 12.766 1 77.69 139 SER B O 1
ATOM 3370 N N . LEU B 1 140 ? -6.609 -4.031 12.484 1 85.38 140 LEU B N 1
ATOM 3371 C CA . LEU B 1 140 ? -5.844 -4.422 11.305 1 85.38 140 LEU B CA 1
ATOM 3372 C C . LEU B 1 140 ? -4.609 -5.227 11.703 1 85.38 140 LEU B C 1
ATOM 3374 O O . LEU B 1 140 ? -4.043 -5.012 12.773 1 85.38 140 LEU B O 1
ATOM 3378 N N . PRO B 1 141 ? -4.266 -6.156 10.836 1 81.81 141 PRO B N 1
ATOM 3379 C CA . PRO B 1 141 ? -3.023 -6.883 11.102 1 81.81 141 PRO B CA 1
ATOM 3380 C C . PRO B 1 141 ? -1.834 -5.949 11.328 1 81.81 141 PRO B C 1
ATOM 3382 O O . PRO B 1 141 ? -1.763 -4.875 10.734 1 81.81 141 PRO B O 1
ATOM 3385 N N . ARG B 1 142 ? -1 -6.527 12.141 1 78.94 142 ARG B N 1
ATOM 3386 C CA . ARG B 1 142 ? 0.197 -5.754 12.461 1 78.94 142 ARG B CA 1
ATOM 3387 C C . ARG B 1 142 ? 1.012 -5.465 11.203 1 78.94 142 ARG B C 1
ATOM 3389 O O . ARG B 1 142 ? 1.207 -6.352 10.367 1 78.94 142 ARG B O 1
ATOM 3396 N N . GLY B 1 143 ? 1.37 -4.223 10.945 1 84.69 143 GLY B N 1
ATOM 3397 C CA . GLY B 1 143 ? 2.211 -3.855 9.82 1 84.69 143 GLY B CA 1
ATOM 3398 C C . GLY B 1 143 ? 1.455 -3.135 8.719 1 84.69 143 GLY B C 1
ATOM 3399 O O . GLY B 1 143 ? 2.053 -2.426 7.91 1 84.69 143 GLY B O 1
ATOM 3400 N N . VAL B 1 144 ? 0.141 -3.369 8.719 1 91 144 VAL B N 1
ATOM 3401 C CA . VAL B 1 144 ? -0.655 -2.771 7.648 1 91 144 VAL B CA 1
ATOM 3402 C C . VAL B 1 144 ? -0.495 -1.254 7.672 1 91 144 VAL B C 1
ATOM 3404 O O . VAL B 1 144 ? -0.164 -0.643 6.652 1 91 144 VAL B O 1
ATOM 3407 N N . ILE B 1 145 ? -0.655 -0.715 8.836 1 87.88 145 ILE B N 1
ATOM 3408 C CA . ILE B 1 145 ? -0.604 0.736 8.977 1 87.88 145 ILE B CA 1
ATOM 3409 C C . ILE B 1 145 ? 0.782 1.243 8.586 1 87.88 145 ILE B C 1
ATOM 3411 O O . ILE B 1 145 ? 0.909 2.27 7.91 1 87.88 145 ILE B O 1
ATOM 3415 N N . LYS B 1 146 ? 1.731 0.537 8.938 1 85.31 146 LYS B N 1
ATOM 3416 C CA . LYS B 1 146 ? 3.105 0.916 8.625 1 85.31 146 LYS B CA 1
ATOM 3417 C C . LYS B 1 146 ? 3.34 0.943 7.117 1 85.31 146 LYS B C 1
ATOM 3419 O O . LYS B 1 146 ? 3.863 1.923 6.582 1 85.31 146 LYS B O 1
ATOM 3424 N N . HIS B 1 147 ? 3.004 -0.087 6.469 1 91.44 147 HIS B N 1
ATOM 3425 C CA . HIS B 1 147 ? 3.25 -0.181 5.035 1 91.44 147 HIS B CA 1
ATOM 3426 C C . HIS B 1 147 ? 2.396 0.821 4.262 1 91.44 147 HIS B C 1
ATOM 3428 O O . HIS B 1 147 ? 2.84 1.372 3.254 1 91.44 147 HIS B O 1
ATOM 3434 N N . VAL B 1 148 ? 1.216 1.047 4.699 1 93.81 148 VAL B N 1
ATOM 3435 C CA . VAL B 1 148 ? 0.364 2.064 4.09 1 93.81 148 VAL B CA 1
ATOM 3436 C C . VAL B 1 148 ? 1.019 3.438 4.227 1 93.81 148 VAL B C 1
ATOM 3438 O O . VAL B 1 148 ? 1.067 4.207 3.266 1 93.81 148 VAL B O 1
ATOM 3441 N N . LYS B 1 149 ? 1.509 3.703 5.426 1 90.62 149 LYS B N 1
ATOM 3442 C CA . LYS B 1 149 ? 2.172 4.98 5.664 1 90.62 149 LYS B CA 1
ATOM 3443 C C . LYS B 1 149 ? 3.367 5.164 4.734 1 90.62 149 LYS B C 1
ATOM 3445 O O . LYS B 1 149 ? 3.586 6.254 4.199 1 90.62 149 LYS B O 1
ATOM 3450 N N . GLU B 1 150 ? 4.09 4.168 4.543 1 89.5 150 GLU B N 1
ATOM 3451 C CA . GLU B 1 150 ? 5.25 4.227 3.66 1 89.5 150 GLU B CA 1
ATOM 3452 C C . GLU B 1 150 ? 4.836 4.508 2.219 1 89.5 150 GLU B C 1
ATOM 3454 O O . GLU B 1 150 ? 5.453 5.332 1.539 1 89.5 150 GLU B O 1
ATOM 3459 N N . LEU B 1 151 ? 3.836 3.83 1.818 1 93.81 151 LEU B N 1
ATOM 3460 C CA . LEU B 1 151 ? 3.338 4.047 0.464 1 93.81 151 LEU B CA 1
ATOM 3461 C C . LEU B 1 151 ? 2.83 5.473 0.293 1 93.81 151 LEU B C 1
ATOM 3463 O O . LEU B 1 151 ? 3.072 6.105 -0.739 1 93.81 151 LEU B O 1
ATOM 3467 N N . ARG B 1 152 ? 2.174 5.938 1.267 1 94.19 152 ARG B N 1
ATOM 3468 C CA . ARG B 1 152 ? 1.673 7.305 1.226 1 94.19 152 ARG B CA 1
ATOM 3469 C C . ARG B 1 152 ? 2.82 8.305 1.171 1 94.19 152 ARG B C 1
ATOM 3471 O O . ARG B 1 152 ? 2.73 9.328 0.48 1 94.19 152 ARG B O 1
ATOM 3478 N N . THR B 1 153 ? 3.83 8.047 1.875 1 89.5 153 THR B N 1
ATOM 3479 C CA . THR B 1 153 ? 4.996 8.922 1.884 1 89.5 153 THR B CA 1
ATOM 3480 C C . THR B 1 153 ? 5.66 8.953 0.51 1 89.5 153 THR B C 1
ATOM 3482 O O . THR B 1 153 ? 6.082 10.016 0.043 1 89.5 153 THR B O 1
ATOM 3485 N N . LEU B 1 154 ? 5.711 7.84 -0.137 1 89.44 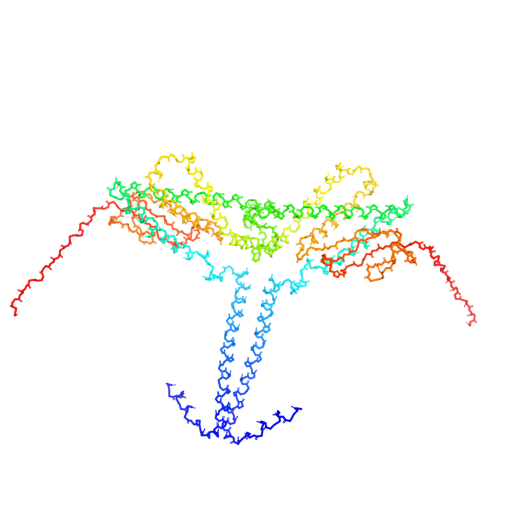154 LEU B N 1
ATOM 3486 C CA . LEU B 1 154 ? 6.344 7.734 -1.448 1 89.44 154 LEU B CA 1
ATOM 3487 C C . LEU B 1 154 ? 5.512 8.445 -2.51 1 89.44 154 LEU B C 1
ATOM 3489 O O . LEU B 1 154 ? 6.043 8.867 -3.543 1 89.44 154 LEU B O 1
ATOM 3493 N N . SER B 1 155 ? 4.234 8.609 -2.211 1 92.5 155 SER B N 1
ATOM 3494 C CA . SER B 1 155 ? 3.34 9.203 -3.197 1 92.5 155 SER B CA 1
ATOM 3495 C C . SER B 1 155 ? 2.998 10.641 -2.834 1 92.5 155 SER B C 1
ATOM 3497 O O . SER B 1 155 ? 2.09 11.234 -3.418 1 92.5 155 SER B O 1
ATOM 3499 N N . LEU B 1 156 ? 3.676 11.234 -1.912 1 92.88 156 LEU B N 1
ATOM 3500 C CA . LEU B 1 156 ? 3.305 12.516 -1.32 1 92.88 156 LEU B CA 1
ATOM 3501 C C . LEU B 1 156 ? 3.189 13.594 -2.391 1 92.88 156 LEU B C 1
ATOM 3503 O O . LEU B 1 156 ? 2.176 14.289 -2.469 1 92.88 156 LEU B O 1
ATOM 3507 N N . LYS B 1 157 ? 4.188 13.711 -3.201 1 89.56 157 LYS B N 1
ATOM 3508 C CA . LYS B 1 157 ? 4.23 14.781 -4.191 1 89.56 157 LYS B CA 1
ATOM 3509 C C . LYS B 1 157 ? 3.053 14.68 -5.16 1 89.56 157 LYS B C 1
ATOM 3511 O O . LYS B 1 157 ? 2.369 15.68 -5.414 1 89.56 157 LYS B O 1
ATOM 3516 N N . ASN B 1 158 ? 2.834 13.5 -5.625 1 91.19 158 ASN B N 1
ATOM 3517 C CA . ASN B 1 158 ? 1.72 13.289 -6.543 1 91.19 158 ASN B CA 1
ATOM 3518 C C . ASN B 1 158 ? 0.378 13.531 -5.859 1 91.19 158 ASN B C 1
ATOM 3520 O O . ASN B 1 158 ? -0.509 14.164 -6.434 1 91.19 158 ASN B O 1
ATOM 3524 N N . THR B 1 159 ? 0.279 13.039 -4.695 1 94.94 159 THR B N 1
ATOM 3525 C CA . THR B 1 159 ? -0.979 13.172 -3.969 1 94.94 159 THR B CA 1
ATOM 3526 C C . THR B 1 159 ? -1.273 14.641 -3.658 1 94.94 159 THR B C 1
ATOM 3528 O O . THR B 1 159 ? -2.396 15.109 -3.855 1 94.94 159 THR B O 1
ATOM 3531 N N . GLU B 1 160 ? -0.299 15.352 -3.209 1 94.75 160 GLU B N 1
ATOM 3532 C CA . GLU B 1 160 ? -0.476 16.766 -2.867 1 94.75 160 GLU B CA 1
ATOM 3533 C C . GLU B 1 160 ? -0.905 17.578 -4.086 1 94.75 160 GLU B C 1
ATOM 3535 O O . GLU B 1 160 ? -1.791 18.422 -3.988 1 94.75 160 GLU B O 1
ATOM 3540 N N . ALA B 1 161 ? -0.285 17.328 -5.195 1 92.75 161 ALA B N 1
ATOM 3541 C CA . ALA B 1 161 ? -0.638 18.031 -6.426 1 92.75 161 ALA B CA 1
ATOM 3542 C C . ALA B 1 161 ? -2.084 17.734 -6.82 1 92.75 161 ALA B C 1
ATOM 3544 O O . ALA B 1 161 ? -2.818 18.656 -7.203 1 92.75 161 ALA B O 1
ATOM 3545 N N . ASN B 1 162 ? -2.482 16.547 -6.711 1 94.19 162 ASN B N 1
ATOM 3546 C CA . ASN B 1 162 ? -3.848 16.156 -7.051 1 94.19 162 ASN B CA 1
ATOM 3547 C C . ASN B 1 162 ? -4.859 16.766 -6.086 1 94.19 162 ASN B C 1
ATOM 3549 O O . ASN B 1 162 ? -5.934 17.203 -6.5 1 94.19 162 ASN B O 1
ATOM 3553 N N . LEU B 1 163 ? -4.523 16.734 -4.844 1 96.62 163 LEU B N 1
ATOM 3554 C CA . LEU B 1 163 ? -5.414 17.297 -3.832 1 96.62 163 LEU B CA 1
ATOM 3555 C C . LEU B 1 163 ? -5.59 18.797 -4.039 1 96.62 163 LEU B C 1
ATOM 3557 O O . LEU B 1 163 ? -6.695 19.312 -3.893 1 96.62 163 LEU B O 1
ATOM 3561 N N . GLU B 1 164 ? -4.488 19.469 -4.344 1 94.31 164 GLU B N 1
ATOM 3562 C CA . GLU B 1 164 ? -4.551 20.906 -4.609 1 94.31 164 GLU B CA 1
ATOM 3563 C C . GLU B 1 164 ? -5.5 21.203 -5.762 1 94.31 164 GLU B C 1
ATOM 3565 O O . GLU B 1 164 ? -6.363 22.078 -5.648 1 94.31 164 GLU B O 1
ATOM 3570 N N . LYS B 1 165 ? -5.359 20.469 -6.812 1 92.31 165 LYS B N 1
ATOM 3571 C CA . LYS B 1 165 ? -6.207 20.656 -7.984 1 92.31 165 LYS B CA 1
ATOM 3572 C C . LYS B 1 165 ? -7.672 20.391 -7.648 1 92.31 165 LYS B C 1
ATOM 3574 O O . LYS B 1 165 ? -8.547 21.188 -8.023 1 92.31 165 LYS B O 1
ATOM 3579 N N . LYS B 1 166 ? -7.91 19.359 -6.957 1 93.56 166 LYS B N 1
ATOM 3580 C CA . LYS B 1 166 ? -9.273 19 -6.574 1 93.56 166 LYS B CA 1
ATOM 3581 C C . LYS B 1 166 ? -9.883 20.062 -5.656 1 93.56 166 LYS B C 1
ATOM 3583 O O . LYS B 1 166 ? -11.047 20.438 -5.812 1 93.56 166 LYS B O 1
ATOM 3588 N N . PHE B 1 167 ? -9.062 20.531 -4.688 1 93.56 167 PHE B N 1
ATOM 3589 C CA . PHE B 1 167 ? -9.555 21.516 -3.729 1 93.56 167 PHE B CA 1
ATOM 3590 C C . PHE B 1 167 ? -9.891 22.828 -4.422 1 93.56 167 PHE B C 1
ATOM 3592 O O . PHE B 1 167 ? -10.938 23.422 -4.164 1 93.56 167 PHE B O 1
ATOM 3599 N N . ILE B 1 168 ? -9 23.266 -5.277 1 85.94 168 ILE B N 1
ATOM 3600 C CA . ILE B 1 168 ? -9.219 24.516 -6.004 1 85.94 168 ILE B CA 1
ATOM 3601 C C . ILE B 1 168 ? -10.477 24.375 -6.871 1 85.94 168 ILE B C 1
ATOM 3603 O O . ILE B 1 168 ? -11.273 25.312 -6.957 1 85.94 168 ILE B O 1
ATOM 3607 N N . GLY B 1 169 ? -10.656 23.219 -7.457 1 83.38 169 GLY B N 1
ATOM 3608 C CA . GLY B 1 169 ? -11.883 22.969 -8.195 1 83.38 169 GLY B CA 1
ATOM 3609 C C . GLY B 1 169 ? -13.125 23.031 -7.332 1 83.38 169 GLY B C 1
ATOM 3610 O O . GLY B 1 169 ? -14.133 23.625 -7.738 1 83.38 169 GLY B O 1
ATOM 3611 N N . HIS B 1 170 ? -13.023 22.453 -6.141 1 83.19 170 HIS B N 1
ATOM 3612 C CA . HIS B 1 170 ? -14.125 22.484 -5.176 1 83.19 170 HIS B CA 1
ATOM 3613 C C . HIS B 1 170 ? -14.422 23.906 -4.707 1 83.19 170 HIS B C 1
ATOM 3615 O O . HIS B 1 170 ? -15.578 24.281 -4.555 1 83.19 170 HIS B O 1
ATOM 3621 N N . LEU B 1 171 ? -13.312 24.641 -4.395 1 79.25 171 LEU B N 1
ATOM 3622 C CA . LEU B 1 171 ? -13.445 26.016 -3.924 1 79.25 171 LEU B CA 1
ATOM 3623 C C . LEU B 1 171 ? -14.133 26.875 -4.977 1 79.25 171 LEU B C 1
ATOM 3625 O O . LEU B 1 171 ? -14.977 27.703 -4.641 1 79.25 171 LEU B O 1
ATOM 3629 N N . ILE B 1 172 ? -13.742 26.719 -6.168 1 72.38 172 ILE B N 1
ATOM 3630 C CA . ILE B 1 172 ? -14.297 27.5 -7.27 1 72.38 172 ILE B CA 1
ATOM 3631 C C . ILE B 1 172 ? -15.781 27.188 -7.438 1 72.38 172 ILE B C 1
ATOM 3633 O O . ILE B 1 172 ? -16.594 28.078 -7.695 1 72.38 172 ILE B O 1
ATOM 3637 N N . SER B 1 173 ? -16.109 25.953 -7.188 1 72.25 173 SER B N 1
ATOM 3638 C CA . SER B 1 173 ? -17.5 25.531 -7.355 1 72.25 173 SER B CA 1
ATOM 3639 C C . SER B 1 173 ? -18.375 26.062 -6.219 1 72.25 173 SER B C 1
ATOM 3641 O O . SER B 1 173 ? -19.547 26.391 -6.434 1 72.25 173 SER B O 1
ATOM 3643 N N . GLU B 1 174 ? -17.859 25.891 -4.969 1 68.19 174 GLU B N 1
ATOM 3644 C CA . GLU B 1 174 ? -18.625 26.297 -3.791 1 68.19 174 GLU B CA 1
ATOM 3645 C C . GLU B 1 174 ? -18.625 27.812 -3.623 1 68.19 174 GLU B C 1
ATOM 3647 O O . GLU B 1 174 ? -19.578 28.391 -3.098 1 68.19 174 GLU B O 1
ATOM 3652 N N . THR B 1 175 ? -17.25 28.219 -3.42 1 57.53 175 THR B N 1
ATOM 3653 C CA . THR B 1 175 ? -17.062 29.578 -2.893 1 57.53 175 THR B CA 1
ATOM 3654 C C . THR B 1 175 ? -17.312 30.609 -3.977 1 57.53 175 THR B C 1
ATOM 3656 O O . THR B 1 175 ? -16.719 30.547 -5.059 1 57.53 175 THR B O 1
ATOM 3659 N N . LYS B 1 176 ? -18.234 31.172 -3.867 1 49.91 176 LYS B N 1
ATOM 3660 C CA . LYS B 1 176 ? -18.453 32.469 -4.512 1 49.91 176 LYS B CA 1
ATOM 3661 C C . LYS B 1 176 ? -17.156 33.281 -4.566 1 49.91 176 LYS B C 1
ATOM 3663 O O . LYS B 1 176 ? -16.172 32.906 -3.92 1 49.91 176 LYS B O 1
ATOM 3668 N N . GLN B 1 177 ? -17.141 34.75 -4.781 1 49.34 177 GLN B N 1
ATOM 3669 C CA . GLN B 1 177 ? -16.406 36 -5.066 1 49.34 177 GLN B CA 1
ATOM 3670 C C . GLN B 1 177 ? -15.305 36.219 -4.039 1 49.34 177 GLN B C 1
ATOM 3672 O O . GLN B 1 177 ? -14.398 37.031 -4.262 1 49.34 177 GLN B O 1
ATOM 3677 N N . SER B 1 178 ? -15.461 35.719 -2.787 1 53.34 178 SER B N 1
ATOM 3678 C CA . SER B 1 178 ? -14.703 36.531 -1.831 1 53.34 178 SER B CA 1
ATOM 3679 C C . SER B 1 178 ? -13.227 36.156 -1.847 1 53.34 178 SER B C 1
ATOM 3681 O O . SER B 1 178 ? -12.359 37.031 -1.688 1 53.34 178 SER B O 1
ATOM 3683 N N . LEU B 1 179 ? -12.797 34.844 -1.824 1 55.41 179 LEU B N 1
ATOM 3684 C CA . LEU B 1 179 ? -11.383 34.531 -1.721 1 55.41 179 LEU B CA 1
ATOM 3685 C C . LEU B 1 179 ? -10.609 35.031 -2.928 1 55.41 179 LEU B C 1
ATOM 3687 O O . LEU B 1 179 ? -9.445 35.406 -2.809 1 55.41 179 LEU B O 1
ATOM 3691 N N . LEU B 1 180 ? -11.445 34.906 -4.023 1 54.53 180 LEU B N 1
ATOM 3692 C CA . LEU B 1 180 ? -10.844 35.344 -5.281 1 54.53 180 LEU B CA 1
ATOM 3693 C C . LEU B 1 180 ? -10.758 36.875 -5.332 1 54.53 180 LEU B C 1
ATOM 3695 O O . LEU B 1 180 ? -10.219 37.438 -6.285 1 54.53 180 LEU B O 1
ATOM 3699 N N . LYS B 1 181 ? -11.344 37.406 -4.281 1 59.25 181 LYS B N 1
ATOM 3700 C CA . LYS B 1 181 ? -11.141 38.844 -4.195 1 59.25 181 LYS B CA 1
ATOM 3701 C C . LYS B 1 181 ? -9.664 39.156 -4.008 1 59.25 181 LYS B C 1
ATOM 3703 O O . LYS B 1 181 ? -9.227 40.281 -4.316 1 59.25 181 LYS B O 1
ATOM 3708 N N . TYR B 1 182 ? -9.07 38.062 -3.564 1 60.75 182 TYR B N 1
ATOM 3709 C CA . TYR B 1 182 ? -7.656 38.312 -3.316 1 60.75 182 TYR B CA 1
ATOM 3710 C C . TYR B 1 182 ? -6.816 37.938 -4.531 1 60.75 182 TYR B C 1
ATOM 3712 O O . TYR B 1 182 ? -7.305 37.281 -5.449 1 60.75 182 TYR B O 1
ATOM 3720 N N . ASP B 1 183 ? -5.621 38.438 -4.527 1 63.12 183 ASP B N 1
ATOM 3721 C CA . ASP B 1 183 ? -4.656 38.062 -5.562 1 63.12 183 ASP B CA 1
ATOM 3722 C C . ASP B 1 183 ? -4.562 36.531 -5.707 1 63.12 183 ASP B C 1
ATOM 3724 O O . ASP B 1 183 ? -4.09 35.844 -4.797 1 63.12 183 ASP B O 1
ATOM 3728 N N . GLU B 1 184 ? -4.898 36.219 -6.77 1 74.38 184 GLU B N 1
ATOM 3729 C CA . GLU B 1 184 ? -5.094 34.781 -7.078 1 74.38 184 GLU B CA 1
ATOM 3730 C C . GLU B 1 184 ? -3.811 34 -6.848 1 74.38 184 GLU B C 1
ATOM 3732 O O . GLU B 1 184 ? -3.846 32.906 -6.289 1 74.38 184 GLU B O 1
ATOM 3737 N N . GLU B 1 185 ? -2.684 34.656 -7.133 1 82.25 185 GLU B N 1
ATOM 3738 C CA . GLU B 1 185 ? -1.437 33.906 -7.074 1 82.25 185 GLU B CA 1
ATOM 3739 C C . GLU B 1 185 ? -1.002 33.656 -5.633 1 82.25 185 GLU B C 1
ATOM 3741 O O . GLU B 1 185 ? -0.578 32.562 -5.281 1 82.25 185 GLU B O 1
ATOM 3746 N N . ILE B 1 186 ? -1.186 34.688 -4.754 1 85.62 186 ILE B N 1
ATOM 3747 C CA . ILE B 1 186 ? -0.723 34.594 -3.375 1 85.62 186 ILE B CA 1
ATOM 3748 C C . ILE B 1 186 ? -1.645 33.656 -2.586 1 85.62 186 ILE B C 1
ATOM 3750 O O . ILE B 1 186 ? -1.184 32.875 -1.748 1 85.62 186 ILE B O 1
ATOM 3754 N N . VAL B 1 187 ? -2.854 33.719 -2.873 1 86.75 187 VAL B N 1
ATOM 3755 C CA . VAL B 1 187 ? -3.818 32.844 -2.184 1 86.75 187 VAL B CA 1
ATOM 3756 C C . VAL B 1 187 ? -3.623 31.406 -2.611 1 86.75 187 VAL B C 1
ATOM 3758 O O . VAL B 1 187 ? -3.699 30.484 -1.786 1 86.75 187 VAL B O 1
ATOM 3761 N N . LYS B 1 188 ? -3.322 31.266 -3.885 1 87.12 188 LYS B N 1
ATOM 3762 C CA . LYS B 1 188 ? -3.068 29.922 -4.391 1 87.12 188 LYS B CA 1
ATOM 3763 C C . LYS B 1 188 ? -1.852 29.297 -3.713 1 87.12 188 LYS B C 1
ATOM 3765 O O . LYS B 1 188 ? -1.851 28.094 -3.398 1 87.12 188 LYS B O 1
ATOM 3770 N N . LYS B 1 189 ? -0.877 30.109 -3.564 1 91.19 189 LYS B N 1
ATOM 3771 C CA . LYS B 1 189 ? 0.316 29.625 -2.871 1 91.19 189 LYS B CA 1
ATOM 3772 C C . LYS B 1 189 ? -0.003 29.234 -1.433 1 91.19 189 LYS B C 1
ATOM 3774 O O . LYS B 1 189 ? 0.479 28.219 -0.94 1 91.19 189 LYS B O 1
ATOM 3779 N N . TYR B 1 190 ? -0.777 30.078 -0.781 1 93.75 190 TYR B N 1
ATOM 3780 C CA . TYR B 1 190 ? -1.223 29.797 0.579 1 93.75 190 TYR B CA 1
ATOM 3781 C C . TYR B 1 190 ? -1.994 28.484 0.639 1 93.75 190 TYR B C 1
ATOM 3783 O O . TYR B 1 190 ? -1.727 27.641 1.495 1 93.75 190 TYR B O 1
ATOM 3791 N N . ILE B 1 191 ? -2.863 28.281 -0.252 1 93.25 191 ILE B N 1
ATOM 3792 C CA . ILE B 1 191 ? -3.672 27.062 -0.313 1 93.25 191 ILE B CA 1
ATOM 3793 C C . ILE B 1 191 ? -2.771 25.859 -0.548 1 93.25 191 ILE B C 1
ATOM 3795 O O . ILE B 1 191 ? -2.93 24.828 0.103 1 93.25 191 ILE B O 1
ATOM 3799 N N . SER B 1 192 ? -1.851 26 -1.44 1 95.44 192 SER B N 1
ATOM 3800 C CA . SER B 1 192 ? -0.926 24.922 -1.76 1 95.44 192 SER B CA 1
ATOM 3801 C C . SER B 1 192 ? -0.151 24.469 -0.525 1 95.44 192 SER B C 1
ATOM 3803 O O . SER B 1 192 ? -0.034 23.266 -0.26 1 95.44 192 SER B O 1
ATOM 3805 N N . LYS B 1 193 ? 0.335 25.422 0.205 1 96.62 193 LYS B N 1
ATOM 3806 C CA . LYS B 1 193 ? 1.092 25.109 1.413 1 96.62 193 LYS B CA 1
ATOM 3807 C C . LYS B 1 193 ? 0.197 24.469 2.473 1 96.62 193 LYS B C 1
ATOM 3809 O O . LYS B 1 193 ? 0.612 23.547 3.168 1 96.62 193 LYS B O 1
ATOM 3814 N N . CYS B 1 194 ? -0.992 24.953 2.549 1 96.88 194 CYS B N 1
ATOM 3815 C CA . CYS B 1 194 ? -1.94 24.406 3.512 1 96.88 194 CYS B CA 1
ATOM 3816 C C . CYS B 1 194 ? -2.287 22.953 3.168 1 96.88 194 CYS B C 1
ATOM 3818 O O . CYS B 1 194 ? -2.24 22.078 4.031 1 96.88 194 CYS B O 1
ATOM 3820 N N . ILE B 1 195 ? -2.602 22.719 1.947 1 97.5 195 ILE B N 1
ATOM 3821 C CA . ILE B 1 195 ? -2.979 21.375 1.511 1 97.5 195 ILE B CA 1
ATOM 3822 C C . ILE B 1 195 ? -1.826 20.406 1.766 1 97.5 195 ILE B C 1
ATOM 3824 O O . ILE B 1 195 ? -2.033 19.312 2.291 1 97.5 195 ILE B O 1
ATOM 3828 N N . SER B 1 196 ? -0.657 20.828 1.37 1 96.62 196 SER B N 1
ATOM 3829 C CA . SER B 1 196 ? 0.526 20 1.583 1 96.62 196 SER B CA 1
ATOM 3830 C C . SER B 1 196 ? 0.707 19.656 3.059 1 96.62 196 SER B C 1
ATOM 3832 O O . SER B 1 196 ? 0.896 18.5 3.418 1 96.62 196 SER B O 1
ATOM 3834 N N . PHE B 1 197 ? 0.627 20.609 3.854 1 96.88 197 PHE B N 1
ATOM 3835 C CA . PHE B 1 197 ? 0.813 20.422 5.289 1 96.88 197 PHE B CA 1
ATOM 3836 C C . PHE B 1 197 ? -0.286 19.531 5.863 1 96.88 197 PHE B C 1
ATOM 3838 O O . PHE B 1 197 ? -0.003 18.562 6.57 1 96.88 197 PHE B O 1
ATOM 3845 N N . PHE B 1 198 ? -1.547 19.875 5.625 1 97.69 198 PHE B N 1
ATOM 3846 C CA . PHE B 1 198 ? -2.654 19.188 6.277 1 97.69 198 PHE B CA 1
ATOM 3847 C C . PHE B 1 198 ? -2.752 17.734 5.801 1 97.69 198 PHE B C 1
ATOM 3849 O O . PHE B 1 198 ? -3.135 16.859 6.562 1 97.69 198 PHE B O 1
ATOM 3856 N N . TRP B 1 199 ? -2.398 17.5 4.578 1 97.38 199 TRP B N 1
ATOM 3857 C CA . TRP B 1 199 ? -2.357 16.109 4.129 1 97.38 199 TRP B CA 1
ATOM 3858 C C . TRP B 1 199 ? -1.359 15.305 4.953 1 97.38 199 TRP B C 1
ATOM 3860 O O . TRP B 1 199 ? -1.697 14.242 5.484 1 97.38 199 TRP B O 1
ATOM 3870 N N . LYS B 1 200 ? -0.218 15.883 5.074 1 95.31 200 LYS B N 1
ATOM 3871 C CA . LYS B 1 200 ? 0.813 15.203 5.855 1 95.31 200 LYS B CA 1
ATOM 3872 C C . LYS B 1 200 ? 0.362 14.992 7.297 1 95.31 200 LYS B C 1
ATOM 3874 O O . LYS B 1 200 ? 0.646 13.961 7.898 1 95.31 200 LYS B O 1
ATOM 3879 N N . ALA B 1 201 ? -0.258 15.93 7.785 1 95.06 201 ALA B N 1
ATOM 3880 C CA . ALA B 1 201 ? -0.746 15.852 9.156 1 95.06 201 ALA B CA 1
ATOM 3881 C C . ALA B 1 201 ? -1.806 14.766 9.305 1 95.06 201 ALA B C 1
ATOM 3883 O O . ALA B 1 201 ? -1.832 14.039 10.297 1 95.06 201 ALA B O 1
ATOM 3884 N N . CYS B 1 202 ? -2.633 14.617 8.289 1 94.44 202 CYS B N 1
ATOM 3885 C CA . CYS B 1 202 ? -3.766 13.703 8.344 1 94.44 202 CYS B CA 1
ATOM 3886 C C . CYS B 1 202 ? -3.305 12.258 8.188 1 94.44 202 CYS B C 1
ATOM 3888 O O . CYS B 1 202 ? -3.945 11.336 8.703 1 94.44 202 CYS B O 1
ATOM 3890 N N . ILE B 1 203 ? -2.246 12.047 7.488 1 92.19 203 ILE B N 1
ATOM 3891 C CA . ILE B 1 203 ? -1.86 10.672 7.203 1 92.19 203 ILE B CA 1
ATOM 3892 C C . ILE B 1 203 ? -0.934 10.156 8.297 1 92.19 203 ILE B C 1
ATOM 3894 O O . ILE B 1 203 ? -0.498 9 8.266 1 92.19 203 ILE B O 1
ATOM 3898 N N . GLN B 1 204 ? -0.686 11 9.32 1 86.88 204 GLN B N 1
ATOM 3899 C CA . GLN B 1 204 ? 0.053 10.531 10.492 1 86.88 204 GLN B CA 1
ATOM 3900 C C . GLN B 1 204 ? -0.742 9.484 11.258 1 86.88 204 GLN B C 1
ATOM 3902 O O . GLN B 1 204 ? -1.967 9.414 11.141 1 86.88 204 GLN B O 1
ATOM 3907 N N . THR B 1 205 ? 0.019 8.578 11.914 1 76.25 205 THR B N 1
ATOM 3908 C CA . THR B 1 205 ? -0.602 7.605 12.805 1 76.25 205 THR B CA 1
ATOM 3909 C C . THR B 1 205 ? -0.031 7.719 14.211 1 76.25 205 THR B C 1
ATOM 3911 O O . THR B 1 205 ? 1.112 7.328 14.461 1 76.25 205 THR B O 1
ATOM 3914 N N . PRO B 1 206 ? -0.845 8.281 15.18 1 83.44 206 PRO B N 1
ATOM 3915 C CA . PRO B 1 206 ? -2.17 8.883 15.008 1 83.44 206 PRO B CA 1
ATOM 3916 C C . PRO B 1 206 ? -2.115 10.242 14.312 1 83.44 206 PRO B C 1
ATOM 3918 O O . PRO B 1 206 ? -1.063 10.883 14.289 1 83.44 206 PRO B O 1
ATOM 3921 N N . PRO B 1 207 ? -3.334 10.664 13.734 1 88.62 207 PRO B N 1
ATOM 3922 C CA . PRO B 1 207 ? -3.348 11.969 13.07 1 88.62 207 PRO B CA 1
ATOM 3923 C C . PRO B 1 207 ? -3.223 13.133 14.047 1 88.62 207 PRO B C 1
ATOM 3925 O O . PRO B 1 207 ? -3.613 13.008 15.211 1 88.62 207 PRO B O 1
ATOM 3928 N N . LEU B 1 208 ? -2.689 14.242 13.562 1 92.94 208 LEU B N 1
ATOM 3929 C CA . LEU B 1 208 ? -2.666 15.461 14.359 1 92.94 208 LEU B CA 1
ATOM 3930 C C . LEU B 1 208 ? -4.074 16.016 14.547 1 92.94 208 LEU B C 1
ATOM 3932 O O . LEU B 1 208 ? -4.949 15.797 13.703 1 92.94 208 LEU B O 1
ATOM 3936 N N . LYS B 1 209 ? -4.242 16.672 15.672 1 93.38 209 LYS B N 1
ATOM 3937 C CA . LYS B 1 209 ? -5.531 17.281 15.977 1 93.38 209 LYS B CA 1
ATOM 3938 C C . LYS B 1 209 ? -5.434 18.812 15.969 1 93.38 209 LYS B C 1
ATOM 3940 O O . LYS B 1 209 ? -4.465 19.375 16.484 1 93.38 209 LYS B O 1
ATOM 3945 N N . PHE B 1 210 ? -6.445 19.406 15.43 1 97 210 PHE B N 1
ATOM 3946 C CA . PHE B 1 210 ? -6.438 20.859 15.289 1 97 210 PHE B CA 1
ATOM 3947 C C . PHE B 1 210 ? -7.652 21.469 15.969 1 97 210 PHE B C 1
ATOM 3949 O O . PHE B 1 210 ? -8.75 20.922 15.898 1 97 210 PHE B O 1
ATOM 3956 N N . ASP B 1 211 ? -7.418 22.562 16.609 1 96.38 211 ASP B N 1
ATOM 3957 C CA . ASP B 1 211 ? -8.492 23.391 17.156 1 96.38 211 ASP B CA 1
ATOM 3958 C C . ASP B 1 211 ? -8.516 24.766 16.484 1 96.38 211 ASP B C 1
ATOM 3960 O O . ASP B 1 211 ? -7.668 25.609 16.75 1 96.38 211 ASP B O 1
ATOM 3964 N N . PHE B 1 212 ? -9.516 24.938 15.641 1 97 212 PHE B N 1
ATOM 3965 C CA . PHE B 1 212 ? -9.602 26.141 14.812 1 97 212 PHE B CA 1
ATOM 3966 C C . PHE B 1 212 ? -10.445 27.219 15.508 1 97 212 PHE B C 1
ATOM 3968 O O . PHE B 1 212 ? -10.523 28.344 15.039 1 97 212 PHE B O 1
ATOM 3975 N N . ASN B 1 213 ? -11.078 26.797 16.562 1 95.06 213 ASN B N 1
ATOM 3976 C CA . ASN B 1 213 ? -12.039 27.719 17.141 1 95.06 213 ASN B CA 1
ATOM 3977 C C . ASN B 1 213 ? -11.906 27.781 18.656 1 95.06 213 ASN B C 1
ATOM 3979 O O . ASN B 1 213 ? -12.391 26.906 19.375 1 95.06 213 ASN B O 1
ATOM 3983 N N . VAL B 1 214 ? -11.32 28.875 19.109 1 94 214 VAL B N 1
ATOM 3984 C CA . VAL B 1 214 ? -11.344 29.219 20.531 1 94 214 VAL B CA 1
ATOM 3985 C C . VAL B 1 214 ? -12.5 30.188 20.812 1 94 214 VAL B C 1
ATOM 3987 O O . VAL B 1 214 ? -12.523 31.297 20.281 1 94 214 VAL B O 1
ATOM 3990 N N . PRO B 1 215 ? -13.406 29.75 21.594 1 94.12 215 PRO B N 1
ATOM 3991 C CA . PRO B 1 215 ? -14.57 30.609 21.828 1 94.12 215 PRO B CA 1
ATOM 3992 C C . PRO B 1 215 ? -14.195 31.984 22.391 1 94.12 215 PRO B C 1
ATOM 3994 O O . PRO B 1 215 ? -13.305 32.094 23.25 1 94.12 215 PRO B O 1
ATOM 3997 N N . PRO B 1 216 ? -14.914 33 21.812 1 93.56 216 PRO B N 1
ATOM 3998 C CA . PRO B 1 216 ? -14.695 34.312 22.391 1 93.56 216 PRO B CA 1
ATOM 3999 C C . PRO B 1 216 ? -15.008 34.344 23.891 1 93.56 216 PRO B C 1
ATOM 4001 O O . PRO B 1 216 ? -15.953 33.719 24.344 1 93.56 216 PRO B O 1
ATOM 4004 N N . GLY B 1 217 ? -14.188 35.094 24.625 1 93.44 217 GLY B N 1
ATOM 4005 C CA . GLY B 1 217 ? -14.383 35.219 26.062 1 93.44 217 GLY B CA 1
ATOM 4006 C C . GLY B 1 217 ? -13.562 34.219 26.859 1 93.44 217 GLY B C 1
ATOM 4007 O O . GLY B 1 217 ? -13.477 34.312 28.078 1 93.44 217 GLY B O 1
ATOM 4008 N N . THR B 1 218 ? -13 33.219 26.188 1 94.69 218 THR B N 1
ATOM 4009 C CA . THR B 1 218 ? -12.125 32.281 26.859 1 94.69 218 THR B CA 1
ATOM 4010 C C . THR B 1 218 ? -10.906 33 27.453 1 94.69 218 THR B C 1
ATOM 4012 O O . THR B 1 218 ? -10.297 33.844 26.797 1 94.69 218 THR B O 1
ATOM 4015 N N . PRO B 1 219 ? -10.594 32.656 28.719 1 95.12 219 PRO B N 1
ATOM 4016 C CA . PRO B 1 219 ? -9.383 33.25 29.281 1 95.12 219 PRO B CA 1
ATOM 4017 C C . PRO B 1 219 ? -8.117 32.844 28.516 1 95.12 219 PRO B C 1
ATOM 4019 O O . PRO B 1 219 ? -7.965 31.672 28.141 1 95.12 219 PRO B O 1
ATOM 4022 N N . PHE B 1 220 ? -7.301 33.844 28.312 1 94.69 220 PHE B N 1
ATOM 4023 C CA . PHE B 1 220 ? -6.047 33.562 27.625 1 94.69 220 PHE B CA 1
ATOM 4024 C C . PHE B 1 220 ? -5.184 32.594 28.406 1 94.69 220 PHE B C 1
ATOM 4026 O O . PHE B 1 220 ? -5.004 32.75 29.625 1 94.69 220 PHE B O 1
ATOM 4033 N N . ASP B 1 221 ? -4.727 31.578 27.719 1 94.19 221 ASP B N 1
ATOM 4034 C CA . ASP B 1 221 ? -3.836 30.578 28.297 1 94.19 221 ASP B CA 1
ATOM 4035 C C . ASP B 1 221 ? -2.502 30.531 27.547 1 94.19 221 ASP B C 1
ATOM 4037 O O . ASP B 1 221 ? -2.434 30.047 26.422 1 94.19 221 ASP B O 1
ATOM 4041 N N . SER B 1 222 ? -1.436 30.969 28.156 1 91.69 222 SER B N 1
ATOM 4042 C CA . SER B 1 222 ? -0.129 31.078 27.516 1 91.69 222 SER B CA 1
ATOM 4043 C C . SER B 1 222 ? 0.46 29.703 27.234 1 91.69 222 SER B C 1
ATOM 4045 O O . SER B 1 222 ? 1.405 29.578 26.4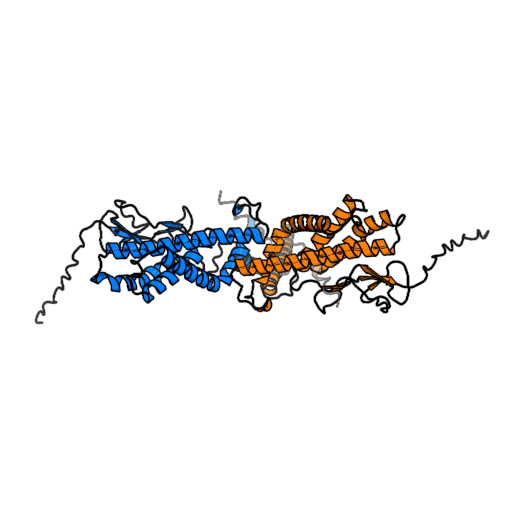53 1 91.69 222 SER B O 1
ATOM 4047 N N . ALA B 1 223 ? -0.11 28.688 27.812 1 91.69 223 ALA B N 1
ATOM 4048 C CA . ALA B 1 223 ? 0.372 27.328 27.578 1 91.69 223 ALA B CA 1
ATOM 4049 C C . ALA B 1 223 ? -0.121 26.797 26.234 1 91.69 223 ALA B C 1
ATOM 4051 O O . ALA B 1 223 ? 0.519 25.938 25.625 1 91.69 223 ALA B O 1
ATOM 4052 N N . VAL B 1 224 ? -1.222 27.422 25.766 1 95.06 224 VAL B N 1
ATOM 4053 C CA . VAL B 1 224 ? -1.873 26.844 24.594 1 95.06 224 VAL B CA 1
ATOM 4054 C C . VAL B 1 224 ? -1.911 27.859 23.469 1 95.06 224 VAL B C 1
ATOM 4056 O O . VAL B 1 224 ? -1.998 27.5 22.297 1 95.06 224 VAL B O 1
ATOM 4059 N N . HIS B 1 225 ? -1.756 29.172 23.891 1 94.62 225 HIS B N 1
ATOM 4060 C CA . HIS B 1 225 ? -1.945 30.203 22.891 1 94.62 225 HIS B CA 1
ATOM 4061 C C . HIS B 1 225 ? -0.808 31.219 22.922 1 94.62 225 HIS B C 1
ATOM 4063 O O . HIS B 1 225 ? -0.117 31.344 23.938 1 94.62 225 HIS B O 1
ATOM 4069 N N . ARG B 1 226 ? -0.649 31.859 21.781 1 93.31 226 ARG B N 1
ATOM 4070 C CA . ARG B 1 226 ? 0.12 33.094 21.641 1 93.31 226 ARG B CA 1
ATOM 4071 C C . ARG B 1 226 ? -0.784 34.25 21.25 1 93.31 226 ARG B C 1
ATOM 4073 O O . ARG B 1 226 ? -1.781 34.062 20.562 1 93.31 226 ARG B O 1
ATOM 4080 N N . LYS B 1 227 ? -0.406 35.406 21.672 1 92.25 227 LYS B N 1
ATOM 4081 C CA . LYS B 1 227 ? -1.187 36.594 21.328 1 92.25 227 LYS B CA 1
ATOM 4082 C C . LYS B 1 227 ? -0.772 37.156 19.984 1 92.25 227 LYS B C 1
ATOM 4084 O O . LYS B 1 227 ? 0.415 37.156 19.641 1 92.25 227 LYS B O 1
ATOM 4089 N N . CYS B 1 228 ? -1.718 37.688 19.297 1 91.06 228 CYS B N 1
ATOM 4090 C CA . CYS B 1 228 ? -1.446 38.281 18 1 91.06 228 CYS B CA 1
ATOM 4091 C C . CYS B 1 228 ? -0.915 39.688 18.156 1 91.06 228 CYS B C 1
ATOM 4093 O O . CYS B 1 228 ? 0.289 39.938 18.031 1 91.06 228 CYS B O 1
ATOM 4095 N N . THR B 1 229 ? -1.758 40.75 18.406 1 80.5 229 THR B N 1
ATOM 4096 C CA . THR B 1 229 ? -1.326 42.125 18.5 1 80.5 229 THR B CA 1
ATOM 4097 C C . THR B 1 229 ? -1.709 42.719 19.859 1 80.5 229 THR B C 1
ATOM 4099 O O . THR B 1 229 ? -0.982 43.562 20.391 1 80.5 229 THR B O 1
ATOM 4102 N N . VAL B 1 230 ? -2.891 42.312 20.469 1 74.44 230 VAL B N 1
ATOM 4103 C CA . VAL B 1 230 ? -3.457 42.969 21.641 1 74.44 230 VAL B CA 1
ATOM 4104 C C . VAL B 1 230 ? -3.27 42.094 22.875 1 74.44 230 VAL B C 1
ATOM 4106 O O . VAL B 1 230 ? -3.338 40.844 22.781 1 74.44 230 VAL B O 1
ATOM 4109 N N . ASN B 1 231 ? -3.035 42.719 24.047 1 78.81 231 ASN B N 1
ATOM 4110 C CA . ASN B 1 231 ? -2.729 42 25.281 1 78.81 231 ASN B CA 1
ATOM 4111 C C . ASN B 1 231 ? -3.924 41.969 26.234 1 78.81 231 ASN B C 1
ATOM 4113 O O . ASN B 1 231 ? -3.752 41.969 27.453 1 78.81 231 ASN B O 1
ATOM 4117 N N . GLY B 1 232 ? -4.996 41.594 25.875 1 85.88 232 GLY B N 1
ATOM 4118 C CA . GLY B 1 232 ? -6.145 41.5 26.766 1 85.88 232 GLY B CA 1
ATOM 4119 C C . GLY B 1 232 ? -6.227 40.156 27.469 1 85.88 232 GLY B C 1
ATOM 4120 O O . GLY B 1 232 ? -5.484 39.219 27.141 1 85.88 232 GLY B O 1
ATOM 4121 N N . PRO B 1 233 ? -7.047 40.062 28.516 1 91.06 233 PRO B N 1
ATOM 4122 C CA . PRO B 1 233 ? -7.117 38.844 29.344 1 91.06 233 PRO B CA 1
ATOM 4123 C C . PRO B 1 233 ? -7.953 37.75 28.703 1 91.06 233 PRO B C 1
ATOM 4125 O O . PRO B 1 233 ? -7.832 36.562 29.078 1 91.06 233 PRO B O 1
ATOM 4128 N N . ASN B 1 234 ? -8.859 38.188 27.719 1 94.62 234 ASN B N 1
ATOM 4129 C CA . ASN B 1 234 ? -9.75 37.188 27.109 1 94.62 234 ASN B CA 1
ATOM 4130 C C . ASN B 1 234 ? -9.562 37.125 25.594 1 94.62 234 ASN B C 1
ATOM 4132 O O . ASN B 1 234 ? -9.172 38.125 24.969 1 94.62 234 ASN B O 1
ATOM 4136 N N . VAL B 1 235 ? -9.898 36.031 25.094 1 94.88 235 VAL B N 1
ATOM 4137 C CA . VAL B 1 235 ? -9.812 35.812 23.656 1 94.88 235 VAL B CA 1
ATOM 4138 C C . VAL B 1 235 ? -10.984 36.5 22.953 1 94.88 235 VAL B C 1
ATOM 4140 O O . VAL B 1 235 ? -12.133 36.375 23.391 1 94.88 235 VAL B O 1
ATOM 4143 N N . ALA B 1 236 ? -10.664 37.281 21.938 1 94.69 236 ALA B N 1
ATOM 4144 C CA . ALA B 1 236 ? -11.703 37.875 21.094 1 94.69 236 ALA B CA 1
ATOM 4145 C C . ALA B 1 236 ? -12.031 36.969 19.922 1 94.69 236 ALA B C 1
ATOM 4147 O O . ALA B 1 236 ? -13.195 36.688 19.641 1 94.69 236 ALA B O 1
ATOM 4148 N N . TYR B 1 237 ? -11.023 36.5 19.219 1 94.62 237 TYR B N 1
ATOM 4149 C CA . TYR B 1 237 ? -11.211 35.562 18.109 1 94.62 237 TYR B CA 1
ATOM 4150 C C . TYR B 1 237 ? -9.914 34.812 17.828 1 94.62 237 TYR B C 1
ATOM 4152 O O . TYR B 1 237 ? -8.844 35.219 18.281 1 94.62 237 TYR B O 1
ATOM 4160 N N . THR B 1 238 ? -10.078 33.719 17.156 1 96.38 238 THR B N 1
ATOM 4161 C CA . THR B 1 238 ? -8.938 32.875 16.797 1 96.38 238 THR B CA 1
ATOM 4162 C C . THR B 1 238 ? -8.305 33.344 15.492 1 96.38 238 THR B C 1
ATOM 4164 O O . THR B 1 238 ? -9.008 33.656 14.531 1 96.38 238 THR B O 1
ATOM 4167 N N . VAL B 1 239 ? -6.98 33.438 15.445 1 96.12 239 VAL B N 1
ATOM 4168 C CA . VAL B 1 239 ? -6.242 33.875 14.266 1 96.12 239 VAL B CA 1
ATOM 4169 C C . VAL B 1 239 ? -5.637 32.656 13.555 1 96.12 239 VAL B C 1
ATOM 4171 O O . VAL B 1 239 ? -5.676 32.562 12.328 1 96.12 239 VAL B O 1
ATOM 4174 N N . TRP B 1 240 ? -5.07 31.734 14.344 1 97.5 240 TRP B N 1
ATOM 4175 C CA . TRP B 1 240 ? -4.395 30.547 13.836 1 97.5 240 TRP B CA 1
ATOM 4176 C C . TRP B 1 240 ? -4.617 29.359 14.766 1 97.5 240 TRP B C 1
ATOM 4178 O O . TRP B 1 240 ? -4.656 29.516 15.984 1 97.5 240 TRP B O 1
ATOM 4188 N N . PRO B 1 241 ? -4.781 28.156 14.25 1 97.69 241 PRO B N 1
ATOM 4189 C CA . PRO B 1 241 ? -5.25 27.047 15.07 1 97.69 241 PRO B CA 1
ATOM 4190 C C . PRO B 1 241 ? -4.172 26.516 16.016 1 97.69 241 PRO B C 1
ATOM 4192 O O . PRO B 1 241 ? -2.977 26.641 15.719 1 97.69 241 PRO B O 1
ATOM 4195 N N . VAL B 1 242 ? -4.645 25.875 17.109 1 96.75 242 VAL B N 1
ATOM 4196 C CA . VAL B 1 242 ? -3.801 25.078 17.984 1 96.75 242 VAL B CA 1
ATOM 4197 C C . VAL B 1 242 ? -3.625 23.672 17.391 1 96.75 242 VAL B C 1
ATOM 4199 O O . VAL B 1 242 ? -4.57 23.109 16.844 1 96.75 242 VAL B O 1
ATOM 4202 N N . VAL B 1 243 ? -2.4 23.172 17.547 1 96.69 243 VAL B N 1
ATOM 4203 C CA . VAL B 1 243 ? -2.145 21.828 17.062 1 96.69 243 VAL B CA 1
ATOM 4204 C C . VAL B 1 243 ? -1.763 20.906 18.219 1 96.69 243 VAL B C 1
ATOM 4206 O O . VAL B 1 243 ? -0.877 21.234 19.016 1 96.69 243 VAL B O 1
ATOM 4209 N N . TYR B 1 244 ? -2.43 19.812 18.219 1 92.5 244 TYR B N 1
ATOM 4210 C CA . TYR B 1 244 ? -2.107 18.766 19.188 1 92.5 244 TYR B CA 1
ATOM 4211 C C . TYR B 1 244 ? -1.501 17.547 18.5 1 92.5 244 TYR B C 1
ATOM 4213 O O . TYR B 1 244 ? -1.852 17.234 17.359 1 92.5 244 TYR B O 1
ATOM 4221 N N . LEU B 1 245 ? -0.653 16.875 19.156 1 89.12 245 LEU B N 1
ATOM 4222 C CA . LEU B 1 245 ? 0.011 15.695 18.609 1 89.12 245 LEU B CA 1
ATOM 4223 C C . LEU B 1 245 ? -1.007 14.625 18.219 1 89.12 245 LEU B C 1
ATOM 4225 O O . LEU B 1 245 ? -0.836 13.938 17.219 1 89.12 245 LEU B O 1
ATOM 4229 N N . HIS B 1 246 ? -1.956 14.422 19.062 1 85.19 246 HIS B N 1
ATOM 4230 C CA . HIS B 1 246 ? -3.107 13.555 18.828 1 85.19 246 HIS B CA 1
ATOM 4231 C C . HIS B 1 246 ? -4.309 14 19.656 1 85.19 246 HIS B C 1
ATOM 4233 O O . HIS B 1 246 ? -4.215 14.961 20.438 1 85.19 246 HIS B O 1
ATOM 4239 N N . GLU B 1 247 ? -5.402 13.305 19.375 1 83.94 247 GLU B N 1
ATOM 4240 C CA . GLU B 1 247 ? -6.574 13.625 20.188 1 83.94 247 GLU B CA 1
ATOM 4241 C C . GLU B 1 247 ? -6.277 13.492 21.672 1 83.94 247 GLU B C 1
ATOM 4243 O O . GLU B 1 247 ? -5.836 12.438 22.125 1 83.94 247 GLU B O 1
ATOM 4248 N N . ASN B 1 248 ? -6.422 14.547 22.422 1 79.75 248 ASN B N 1
ATOM 4249 C CA . ASN B 1 248 ? -6.172 14.602 23.859 1 79.75 248 ASN B CA 1
ATOM 4250 C C . ASN B 1 248 ? -4.684 14.492 24.172 1 79.75 248 ASN B C 1
ATOM 4252 O O . ASN B 1 248 ? -4.305 14.016 25.234 1 79.75 248 ASN B O 1
ATOM 4256 N N . GLY B 1 249 ? -3.941 14.875 23.219 1 83.62 249 GLY B N 1
ATOM 4257 C CA . GLY B 1 249 ? -2.498 14.836 23.391 1 83.62 249 GLY B CA 1
ATOM 4258 C C . GLY B 1 249 ? -1.907 16.188 23.75 1 83.62 249 GLY B C 1
ATOM 4259 O O . GLY B 1 249 ? -2.641 17.156 23.969 1 83.62 249 GLY B O 1
ATOM 4260 N N . PRO B 1 250 ? -0.626 16.25 23.891 1 87.88 250 PRO B N 1
ATOM 4261 C CA . PRO B 1 250 ? 0.037 17.516 24.203 1 87.88 250 PRO B CA 1
ATOM 4262 C C . PRO B 1 250 ? 0.017 18.5 23.031 1 87.88 250 PRO B C 1
ATOM 4264 O O . PRO B 1 250 ? -0.171 18.094 21.891 1 87.88 250 PRO B O 1
ATOM 4267 N N . VAL B 1 251 ? 0.218 19.766 23.391 1 92.69 251 VAL B N 1
ATOM 4268 C CA . VAL B 1 251 ? 0.26 20.812 22.391 1 92.69 251 VAL B CA 1
ATOM 4269 C C . VAL B 1 251 ? 1.552 20.719 21.578 1 92.69 251 VAL B C 1
ATOM 4271 O O . VAL B 1 251 ? 2.643 20.625 22.156 1 92.69 251 VAL B O 1
ATOM 4274 N N . LEU B 1 252 ? 1.414 20.656 20.328 1 92.81 252 LEU B N 1
ATOM 4275 C CA . LEU B 1 252 ? 2.557 20.625 19.422 1 92.81 252 LEU B CA 1
ATOM 4276 C C . LEU B 1 252 ? 2.922 22.031 18.969 1 92.81 252 LEU B C 1
ATOM 4278 O O . LEU B 1 252 ? 4.102 22.406 18.938 1 92.81 252 LEU B O 1
ATOM 4282 N N . VAL B 1 253 ? 1.922 22.797 18.578 1 94.69 253 VAL B N 1
ATOM 4283 C CA . VAL B 1 253 ? 2.064 24.188 18.172 1 94.69 253 VAL B CA 1
ATOM 4284 C C . VAL B 1 253 ? 0.979 25.047 18.828 1 94.69 253 VAL B C 1
ATOM 4286 O O . VAL B 1 253 ? -0.206 24.703 18.766 1 94.69 253 VAL B O 1
ATOM 4289 N N . LYS B 1 254 ? 1.428 26.109 19.484 1 94.31 254 LYS B N 1
ATOM 4290 C CA . LYS B 1 254 ? 0.472 27.016 20.109 1 94.31 254 LYS B CA 1
ATOM 4291 C C . LYS B 1 254 ? -0.353 27.75 19.047 1 94.31 254 LYS B C 1
ATOM 4293 O O . LYS B 1 254 ? 0.169 28.125 18 1 94.31 254 LYS B O 1
ATOM 4298 N N . GLY B 1 255 ? -1.597 27.906 19.375 1 96.88 255 GLY B N 1
ATOM 4299 C CA . GLY B 1 255 ? -2.436 28.734 18.516 1 96.88 255 GLY B CA 1
ATOM 4300 C C . GLY B 1 255 ? -2.191 30.219 18.688 1 96.88 255 GLY B C 1
ATOM 4301 O O . GLY B 1 255 ? -1.548 30.641 19.656 1 96.88 255 GLY B O 1
ATOM 4302 N N . VAL B 1 256 ? -2.648 31 17.703 1 96.12 256 VAL B N 1
ATOM 4303 C CA . VAL B 1 256 ? -2.59 32.438 17.797 1 96.12 256 VAL B CA 1
ATOM 4304 C C . VAL B 1 256 ? -3.996 33.031 17.969 1 96.12 256 VAL B C 1
ATOM 4306 O O . VAL B 1 256 ? -4.91 32.688 17.219 1 96.12 256 VAL B O 1
ATOM 4309 N N . VAL B 1 257 ? -4.137 33.844 19 1 95.81 257 VAL B N 1
ATOM 4310 C CA . VAL B 1 257 ? -5.445 34.438 19.25 1 95.81 257 VAL B CA 1
ATOM 4311 C C . VAL B 1 257 ? -5.309 35.938 19.406 1 95.81 257 VAL B C 1
ATOM 4313 O O . VAL B 1 257 ? -4.258 36.438 19.812 1 95.81 257 VAL B O 1
ATOM 4316 N N . GLN B 1 258 ? -6.363 36.625 18.969 1 94.69 258 GLN B N 1
ATOM 4317 C CA . GLN B 1 258 ? -6.508 38.031 19.281 1 94.69 258 GLN B CA 1
ATOM 4318 C C . GLN B 1 258 ? -7.293 38.25 20.578 1 94.69 258 GLN B C 1
ATOM 4320 O O . GLN B 1 258 ? -8.391 37.719 20.734 1 94.69 258 GLN B O 1
ATOM 4325 N N . CYS B 1 259 ? -6.777 39.031 21.438 1 92.62 259 CYS B N 1
ATOM 4326 C CA . CYS B 1 259 ? -7.426 39.25 22.734 1 92.62 259 CYS B CA 1
ATOM 4327 C C . CYS B 1 259 ? -8.227 40.562 22.719 1 92.62 259 CYS B C 1
ATOM 4329 O O . CYS B 1 259 ? -8.102 41.375 21.797 1 92.62 259 CYS B O 1
ATOM 4331 N N . ASP B 1 260 ? -9.297 40.844 23.625 1 87.12 260 ASP B N 1
ATOM 4332 C CA . ASP B 1 260 ? -10.25 41.938 23.672 1 87.12 260 ASP B CA 1
ATOM 4333 C C . ASP B 1 260 ? -9.586 43.219 24.203 1 87.12 260 ASP B C 1
ATOM 4335 O O . ASP B 1 260 ? -10.211 44.281 24.234 1 87.12 260 ASP B O 1
ATOM 4339 N N . GLY B 1 261 ? -8.305 43.438 24.406 1 73.44 261 GLY B N 1
ATOM 4340 C CA . GLY B 1 261 ? -7.711 44.594 25.047 1 73.44 261 GLY B CA 1
ATOM 4341 C C . GLY B 1 261 ? -7.434 45.75 24.094 1 73.44 261 GLY B C 1
ATOM 4342 O O . GLY B 1 261 ? -7.766 45.656 22.906 1 73.44 261 GLY B O 1
ATOM 4343 N N . LYS B 1 262 ? -7.344 47.125 24.672 1 61.69 262 LYS B N 1
ATOM 4344 C CA . LYS B 1 262 ? -6.988 48.312 23.922 1 61.69 262 LYS B CA 1
ATOM 4345 C C . LYS B 1 262 ? -5.582 48.219 23.344 1 61.69 262 LYS B C 1
ATOM 4347 O O . LYS B 1 262 ? -4.703 47.594 23.938 1 61.69 262 LYS B O 1
ATOM 4352 N N . LEU B 1 263 ? -5.465 48.375 22.109 1 54.31 263 LEU B N 1
ATOM 4353 C CA . LEU B 1 263 ? -4.156 48.438 21.484 1 54.31 263 LEU B CA 1
ATOM 4354 C C . LEU B 1 263 ? -3.176 49.25 22.328 1 54.31 263 LEU B C 1
ATOM 4356 O O . LEU B 1 263 ? -3.498 50.344 22.766 1 54.31 263 LEU B O 1
ATOM 4360 N N . THR B 1 264 ? -2.4 48.844 23.156 1 45.88 264 THR B N 1
ATOM 4361 C CA . THR B 1 264 ? -1.43 49.688 23.844 1 45.88 264 THR B CA 1
ATOM 4362 C C . THR B 1 264 ? -0.608 50.5 22.828 1 45.88 264 THR B C 1
ATOM 4364 O O . THR B 1 264 ? -0.063 49.906 21.875 1 45.88 264 THR B O 1
ATOM 4367 N N . ASP B 1 265 ? -0.832 51.75 22.594 1 41.53 265 ASP B N 1
ATOM 4368 C CA . ASP B 1 265 ? 0.037 52.688 21.891 1 41.53 265 ASP B CA 1
ATOM 4369 C C . ASP B 1 265 ? 1.492 52.531 22.328 1 41.53 265 ASP B C 1
ATOM 4371 O O . ASP B 1 265 ? 1.814 52.656 23.516 1 41.53 265 ASP B O 1
ATOM 4375 N N . SER B 1 266 ? 2.203 51.656 21.875 1 41.88 266 SER B N 1
ATOM 4376 C CA . SER B 1 266 ? 3.643 51.812 22.062 1 41.88 266 SER B CA 1
ATOM 4377 C C . SER B 1 266 ? 4.07 53.25 21.859 1 41.88 266 SER B C 1
ATOM 4379 O O . SER B 1 266 ? 4.055 53.75 20.734 1 41.88 266 SER B O 1
ATOM 4381 N N . LYS B 1 267 ? 3.836 54.281 22.672 1 41.53 267 LYS B N 1
ATOM 4382 C CA . LYS B 1 267 ? 4.535 55.562 22.719 1 41.53 267 LYS B CA 1
ATOM 4383 C C . LYS B 1 267 ? 6.043 55.375 22.594 1 41.53 267 LYS B C 1
ATOM 4385 O O . LYS B 1 267 ? 6.648 54.625 23.375 1 41.53 267 LYS B O 1
ATOM 4390 N N . LYS B 1 268 ? 6.645 55.562 21.344 1 40.53 268 LYS B N 1
ATOM 4391 C CA . LYS B 1 268 ? 8.023 56 21.078 1 40.53 268 LYS B CA 1
ATOM 4392 C C . LYS B 1 268 ? 8.484 57.031 22.094 1 40.53 268 LYS B C 1
ATOM 4394 O O . LYS B 1 268 ? 8.133 58.219 21.984 1 40.53 268 LYS B O 1
ATOM 4399 N N . GLU B 1 269 ? 8.391 56.906 23.359 1 35.25 269 GLU B N 1
ATOM 4400 C CA . GLU B 1 269 ? 9.133 57.875 24.172 1 35.25 269 GLU B CA 1
ATOM 4401 C C . GLU B 1 269 ? 10.609 57.906 23.797 1 35.25 269 GLU B C 1
ATOM 4403 O O . GLU B 1 269 ? 11.344 56.938 24.094 1 35.25 269 GLU B O 1
ATOM 4408 N N . GLY B 1 270 ? 10.961 58.188 22.469 1 35.75 270 GLY B N 1
ATOM 4409 C CA . GLY B 1 270 ? 12.297 58.688 22.141 1 35.75 270 GLY B CA 1
ATOM 4410 C C . GLY B 1 270 ? 12.789 59.75 23.094 1 35.75 270 GLY B C 1
ATOM 4411 O O . GLY B 1 270 ? 12.281 60.875 23.078 1 35.75 270 GLY B O 1
ATOM 4412 N N . THR B 1 271 ? 13.109 59.438 24.297 1 36.62 271 THR B N 1
ATOM 4413 C CA . THR B 1 271 ? 13.852 60.344 25.172 1 36.62 271 THR B CA 1
ATOM 4414 C C . THR B 1 271 ? 15.125 60.844 24.469 1 36.62 271 THR B C 1
ATOM 4416 O O . THR B 1 271 ? 15.992 60.031 24.109 1 36.62 271 THR B O 1
ATOM 4419 N N . LYS B 1 272 ? 15.156 62 23.797 1 39.25 272 LYS B N 1
ATOM 4420 C CA . LYS B 1 272 ? 16.297 62.781 23.297 1 39.25 272 LYS B CA 1
ATOM 4421 C C . LYS B 1 272 ? 17.328 63 24.406 1 39.25 272 LYS B C 1
ATOM 4423 O O . LYS B 1 272 ? 16.984 63.344 25.531 1 39.25 272 LYS B O 1
ATOM 4428 N N . PRO B 1 273 ? 18.516 62.312 24.281 1 41.34 273 PRO B N 1
ATOM 4429 C CA . PRO B 1 273 ? 19.625 62.594 25.203 1 41.34 273 PRO B CA 1
ATOM 4430 C C . PRO B 1 273 ? 19.891 64.062 25.375 1 41.34 273 PRO B C 1
ATOM 4432 O O . PRO B 1 273 ? 19.812 64.875 24.422 1 41.34 273 PRO B O 1
ATOM 4435 N N . SER B 1 274 ? 19.438 64.688 26.469 1 35.97 274 SER B N 1
ATOM 4436 C CA . SER B 1 274 ? 19.812 66.062 26.859 1 35.97 274 SER B CA 1
ATOM 4437 C C . SER B 1 274 ? 21.312 66.25 26.828 1 35.97 274 SER B C 1
ATOM 4439 O O . SER B 1 274 ? 22.062 65.375 27.297 1 35.97 274 SER B O 1
ATOM 4441 N N . ASN B 1 275 ? 21.844 66.938 25.797 1 41.19 275 ASN B N 1
ATOM 4442 C CA . ASN B 1 275 ? 23.219 67.438 25.641 1 41.19 275 ASN B CA 1
ATOM 4443 C C . ASN B 1 275 ? 23.719 68.125 26.922 1 41.19 275 ASN B C 1
ATOM 4445 O O . ASN B 1 275 ? 23.328 69.25 27.234 1 41.19 275 ASN B O 1
ATOM 4449 N N . THR B 1 276 ? 23.609 67.375 28.094 1 32.16 276 THR B N 1
ATOM 4450 C CA . THR B 1 276 ? 24.297 68.062 29.188 1 32.16 276 THR B CA 1
ATOM 4451 C C . THR B 1 276 ? 25.766 68.312 28.844 1 32.16 276 THR B C 1
ATOM 4453 O O . THR B 1 276 ? 26.484 67.375 28.531 1 32.16 276 THR B O 1
ATOM 4456 N N . LYS B 1 277 ? 26.062 69.562 28.531 1 39.31 277 LYS B N 1
ATOM 4457 C CA . LYS B 1 277 ? 27.344 70.312 28.5 1 39.31 277 LYS B CA 1
ATOM 4458 C C . LYS B 1 277 ? 28.188 70 29.734 1 39.31 277 LYS B C 1
ATOM 4460 O O . LYS B 1 277 ? 27.828 70.375 30.859 1 39.31 277 LYS B O 1
ATOM 4465 N N . LEU B 1 278 ? 28.531 68.625 29.969 1 27.72 278 LEU B N 1
ATOM 4466 C CA . LEU B 1 278 ? 29.812 68.625 30.672 1 27.72 278 LEU B CA 1
ATOM 4467 C C . LEU B 1 278 ? 30.969 68.875 29.703 1 27.72 278 LEU B C 1
ATOM 4469 O O . LEU B 1 278 ? 30.922 68.438 28.562 1 27.72 278 LEU B O 1
#

Secondary structure (DSSP, 8-state):
--STTSTTSS------HHHHHHHHHHHHHHHHHHHHHHHHHHHHHHHHHHHHHHHSTTS--TT-TT-HHHHHHHHHHHIIIIIHHHHHHHTTTS-HHHHHHHHHHHHHHHHHHHHHHHHHHHHHHHHHTT-TT-SSGGGSPTTHHHHHHHHHHHTHHHHHHHHHHHHHHHHHHH--TTGGGS-HHHHHHHHHHHHHHHHHHHTSSSPPEEE----TTPBP-TTTEEE-S---SBEEEEEE-EEESSTT--EEE-EEEEESS-----------------/--STTTGGGTT-----HHHHHHHHHHHHHHHHHHHHHHHHHHHHHHHHHHHHHHSSTT---TT-TTSHHHHHHHHHHHIIIIIHHHHHHHTTTS-HHHHHHHHHHHHHHHHHHHHHHHHHHHHHHHHHTT-TT-SSGGGSPTTHHHHHHHHHHHTHHHHHHHHHHHHHHHHHHH--TTGGGS-HHHHHHHHHHHHHHHHHHHTSSSPPEEE--PPTTPBP-TTTEEE-S---SBEEEEEE-EEESSTT--EEE-EEEEESS-----------------

Organism: Crassostrea virginica (NCBI:txid6565)

Solvent-accessible surface area (backbone atoms only — not comparable to full-atom values): 30688 Å² total; per-residue (Å²): 139,82,73,77,75,67,71,76,66,67,78,67,72,87,53,57,69,67,53,40,49,49,46,49,50,48,50,49,49,36,48,51,38,50,51,49,34,50,47,37,46,47,46,31,44,49,50,40,37,48,50,36,20,67,71,29,84,73,48,62,58,80,76,41,74,77,31,68,69,51,45,38,51,49,55,51,44,44,52,67,42,49,48,41,54,52,46,67,71,38,51,84,80,39,58,63,67,59,53,34,47,51,54,38,49,51,50,50,50,38,36,53,50,31,45,51,52,49,54,52,45,50,51,51,50,30,52,72,50,48,50,67,89,46,90,47,82,83,66,44,63,89,58,50,67,54,38,50,44,53,47,48,61,75,22,38,69,51,43,40,55,51,49,43,53,52,48,53,52,48,41,62,72,70,46,70,71,67,73,68,66,38,63,62,70,61,52,47,51,38,48,45,53,41,40,47,50,34,39,55,37,48,66,36,89,69,34,52,30,76,46,73,73,56,61,63,66,39,70,65,45,78,89,51,35,39,68,65,87,25,82,29,69,25,28,50,40,48,47,42,50,26,30,21,54,24,84,93,45,59,78,63,32,63,11,31,28,33,26,69,36,70,70,72,75,76,71,78,75,73,74,70,76,73,81,68,86,119,136,81,64,70,77,60,61,71,67,62,70,71,62,85,39,59,70,64,51,40,49,47,48,50,49,48,53,49,48,36,51,50,36,50,51,47,33,53,46,38,48,48,46,33,49,47,51,45,39,43,60,48,18,73,79,29,88,74,61,71,60,80,77,40,75,76,31,67,68,51,47,37,51,49,54,51,46,43,51,67,42,48,47,40,55,52,45,68,70,39,51,86,80,42,59,62,68,59,52,34,47,52,53,38,48,51,49,50,50,38,37,54,48,32,46,51,52,50,54,51,46,49,51,51,50,31,50,72,50,47,49,66,88,44,89,47,80,82,64,46,62,89,58,47,67,56,37,51,44,51,48,49,61,76,20,40,71,52,43,40,54,52,48,43,54,52,46,53,52,49,44,62,70,70,45,68,70,66,74,68,66,38,63,62,67,60,51,49,50,36,49,46,54,42,39,47,48,34,38,55,37,48,66,37,89,68,34,53,30,75,46,72,73,57,60,62,66,39,69,66,46,78,89,51,35,40,69,65,86,26,82,29,69,27,28,50,40,48,46,42,51,27,30,22,54,24,84,93,45,58,78,63,34,62,11,31,26,33,26,68,36,72,71,75,76,78,72,81,75,75,77,74,81,74,83,70,87,119

pLDDT: mean 76.77, std 21.28, range [26.03, 97.69]

Foldseek 3Di:
DPPPPPPVPPPPPDDPPVVVVVVVVVVVVVVVVVVVVVVVVVVCCVVVVVVCVLVVVPSPPVPPCLDLLNLQVLQVVLCVPLLVVQQVVCVVPDPSVVSLVVLLVLLVLLLVLLLVVLVVVVCVVCVVVVVNPAPDPVRDPRCPLSVVLVVCSVCLVVVLVVSLVVVVVVCVVPPDDDLVVGDPVSVSVSSSSSNSSSNSQNSDVVHKDKDSWDDWFDADDPLAADEDQFDAGTFHTWRAIWIASHDVHHTSYHTYTYHPHDRPPPPPPVPDPPPPPD/DPPVVPPVPPPPPCPPPVVVVVVVVVVVVVVVVVVVVVVVVVVVCVVVVCVVVLVVVPPPPVPPCLDLLNLQVLQVVLCVPLLVVQQVVCVVPDPSVVSLVVLLVLLVLLLVLLLVVLVVVVCVVCVVVVVNPAPDPVRDDPCPLVVVLVVCVVCLVVVLVVSLVVVVVVCVVPPDPDLVVGDPVSVSVSSSSSNSSSNSQNSDVVHKDKDSWDDWFDADDPLAADEDQFDAGTFHTWRAIWIASHDVHHTSYHTYTYHPHDRPPPPPPVPDPDPPPD

Radius of gyration: 36.85 Å; Cα contacts (8 Å, |Δi|>4): 626; chains: 2; bounding box: 86×149×72 Å

InterPro domains:
  IPR031981 Mitochondria-eating protein, C-terminal domain [PF16026] (76-258)

Sequence (556 aa):
MSSSKADKKSVVTTLPKEAEEYLIGLENENKQLKDEKKYLLSRLSQVAGVLMTEDNPNITDLSDVNRPINLGEDLSQIYDDEYTDIFVQLKERECERDIHNDMLSIAERCFRFCDSQEKEQFEKILNVFQFNDVANRQSLPRGVIKHVKELRTLSLKNTEANLEKKFIGHLISETKQSLLKYDEEIVKKYISKCISFFWKACIQTPPLKFDFNVPPGTPFDSAVHRKCTVNGPNVAYTVWPVVYLHENGPVLVKGVVQCDGKLTDSKKEGTKPSNTKLMSSSKADKKSVVTTLPKEAEEYLIGLENENKQLKDEKKYLLSRLSQVAGVLMTEDNPNITDLSDVNRPINLGEDLSQIYDDEYTDIFVQLKERECERDIHNDMLSIAERCFRFCDSQEKEQFEKILNVFQFNDVANRQSLPRGVIKHVKELRTLSLKNTEANLEKKFIGHLISETKQSLLKYDEEIVKKYISKCISFFWKACIQTPPLKFDFNVPPGTPFDSAVHRKCTVNGPNVAYTVWPVVYLHENGPVLVKGVVQCDGKLTDSKKEGTKPSNTKL